Protein AF-0000000066668812 (afdb_homodimer)

Solvent-accessible surface area (backbone atoms only — not comparable to full-atom values): 26530 Å² total; per-residue (Å²): 130,85,53,86,43,27,76,53,31,40,48,45,58,49,32,44,49,70,59,41,60,85,39,45,63,58,52,40,62,44,39,44,50,17,67,80,44,100,28,34,31,36,28,42,53,34,46,56,27,65,65,56,55,53,43,50,71,60,32,69,87,49,39,31,40,32,26,30,59,41,41,14,22,33,9,16,22,40,46,56,33,63,73,33,68,76,44,16,58,31,35,25,76,40,78,31,52,77,92,72,45,94,71,74,82,41,24,12,20,37,35,34,48,90,40,56,34,72,39,52,72,71,53,45,52,48,51,35,41,49,42,40,71,21,44,37,91,85,17,22,31,40,36,40,38,47,93,50,66,36,86,43,71,40,73,68,39,80,67,22,64,42,64,34,30,71,27,40,41,35,36,26,44,25,36,31,52,51,89,49,91,39,22,23,35,38,34,42,36,39,39,32,28,43,91,90,36,80,77,45,72,49,76,48,74,43,78,31,35,41,41,41,63,67,54,50,45,53,54,29,44,75,40,48,26,48,68,44,74,56,73,93,47,31,34,37,34,30,52,56,77,72,76,72,73,75,79,74,73,75,76,69,71,69,65,71,73,116,130,85,51,86,45,28,75,53,30,41,48,44,58,49,33,44,48,70,57,41,61,84,40,45,65,60,51,39,62,44,40,43,48,17,68,79,44,100,29,35,30,37,30,41,52,34,46,54,28,66,65,56,55,54,42,51,72,59,34,69,89,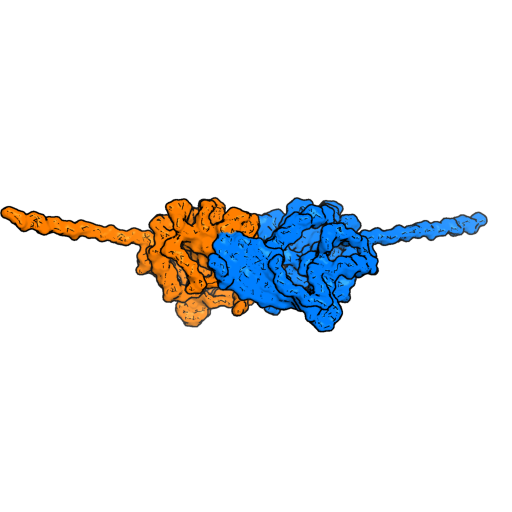49,39,31,41,32,26,30,59,40,41,14,22,33,8,15,21,39,46,56,32,63,72,33,66,76,44,16,57,31,36,25,77,40,78,32,52,79,93,73,46,92,71,72,82,42,23,12,19,37,35,35,49,90,38,57,33,72,38,52,71,71,52,44,52,48,50,35,40,49,42,39,71,21,43,37,91,86,16,23,32,40,36,42,38,47,93,53,65,36,86,42,72,39,73,68,39,79,65,22,65,42,65,33,29,70,28,40,40,37,34,26,45,24,35,30,52,52,91,49,92,39,22,23,36,37,35,42,38,40,40,33,28,43,92,90,35,80,77,45,74,50,76,47,73,42,78,32,36,42,42,42,63,67,56,50,46,52,56,30,43,75,40,48,27,48,70,42,72,56,72,92,48,30,34,36,33,29,52,55,78,73,76,73,72,74,78,74,72,75,75,68,72,69,72,75,63,134

Organism: Nocardia brasiliensis (strain ATCC 700358 / HUJEG-1) (NCBI:txid1133849)

Secondary structure (DSSP, 8-state):
---TTTTTGGGHHHHHHHHHGGGHHHHHHHHGGGGGSS--EEEET-TTSHHHHHHHHHSTT--EEEE---HHHHHHHHHHHHT-HHHHTTEEEE-S-GGGS---SSBSEEEE-S-GGGS-HHHHHHHHHHHHHHBPTT--EEEE--SS-SSS-EEEEEEEEEEETTEEEEEEEEEEE-SSTTEEEEEEEEEEEETTEEEEEEEEEEEEE---HHHHHHHHHHTTEEEEE-SSSEEEEEEPP----------GGGGG--/---TTTTTGGGHHHHHHHHHGGGHHHHHHHHGGGGGSS--EEEET-TTSHHHHHHHHHSTT--EEEE---HHHHHHHHHHHHT-HHHHTTEEEE-S-GGGS---SSBSEEEE-S-GGGS-HHHHHHHHHHHHHHBPTT--EEEE--SS-SSS-EEEEEEEEEEETTEEEEEEEEEEE-SSTTEEEEEEEEEEEETTEEEEEEEEEEEEE---HHHHHHHHHHTTEEEEE-SSSEEEEEEPP----------GGGG---

InterPro domains:
  IPR013217 Methyltransferase type 12 [PF08242] (42-140)
  IPR029063 S-adenosyl-L-methionine-dependent methyltransferase superfamily [G3DSA:3.40.50.150] (1-170)
  IPR029063 S-adenosyl-L-methionine-dependent methyltransferase superfamily [SSF53335] (1-229)

Radius of gyration: 28.31 Å; Cα contacts (8 Å, |Δi|>4): 1176; chains: 2; bounding box: 54×137×73 Å

Foldseek 3Di:
DDQQCQVVLVCCCQLVVVVCVVVLVVLLVQLLQLLVDQAAEEEFQCFLPPSLVSCCVRRQPHAYEYEHQGPSRVVNNVVVQVVDPSSVVRYHYHNHGPVPDDHDQAHSEYEDEPHVFVDDPVRVLVVLLSQLRHYPPPHKYKYWFDPDDQAAWDDWDWSGWDDDDQKIKTKTWIWGHDPDGQKIKIKIKIFIDGPRHTPDIDMGIDITGGGAPVNVCVSNVVSQWHWDDDPHIMIMIHHDPDPPPPPPPPPVPPPPPD/DDQQCQVVLVCCCQLVVVVCVVVLVVLLVQLLQLLVDQAAEEEFQCFLPPSLVSCCVRRQPHAYEYEHQGPSRVVNNVVVQVVDPSSVVRYHYHNHGPVPDDHDQAHSEYEDEPHCFVDDPVRVLVVLLSQQRHYDPPHKYKYWFDPDDQAAWDDWDWSGWDDDDQKIKTWTWIWGHDPDGQKIKIKIKIFIDGPRHTPDIDMGIDITGGGAPVNVCVSNVVSQWHWDDDPHIMIMIHHDPDPPPPCPPPPPPPPVDD

Sequence (516 aa):
MTDIYGAAAEFYDIAGRPYWRPRTAALTAAMSPAAHVDSPIVDVGAGTGLVIEILGAAVPGVPILAIEPSPAMRAALASRVLADPALARRVTIAATTLENTSLPERFGGLVACGVLGYFPPADRRRLWRLLADRLAPGCRAVVDAAPFPADRTVRPIRVGVARIGRCRHELWLGSRPAGESGRIELTTLCRVTQDGRTVRESASTQQWWAVDMRTIVAEAAAAGLECRRAGWDLATLRALPAPALDGLRSTAADSIERMTDIYGAAAEFYDIAGRPYWRPRTAALTAAMSPAAHVDSPIVDVGAGTGLVIEILGAAVPGVPILAIEPSPAMRAALASRVLADPALARRVTIAATTLENTSLPERFGGLVACGVLGYFPPADRRRLWRLLADRLAPGCRAVVDAAPFPADRTVRPIRVGVARIGRCRHELWLGSRPAGESGRIELTTLCRVTQDGRTVRESASTQQWWAVDMRTIVAEAAAAGLECRRAGWDLATLRALPAPALDGLRSTAADSIER

Nearest PDB structures (foldseek):
  3px3-assembly1_D  TM=7.610E-01  e=3.359E-12  Streptomyces fradiae
  7zkg-assembly1_A  TM=6.455E-01  e=7.849E-12  Streptomyces griseofuscus
  4iwn-assembly1_B  TM=8.393E-01  e=7.452E-06  Escherichia coli
  4gek-assembly1_A  TM=7.862E-01  e=6.601E-06  Escherichia coli str. K-12 substr. MG1655
  3mcz-assembly1_B  TM=6.899E-01  e=1.366E-05  Burkholderia thailandensis E264

Structure (mmCIF, N/CA/C/O backbone):
data_AF-0000000066668812-model_v1
#
loop_
_entity.id
_entity.type
_entity.pdbx_description
1 polymer 'Methyltransferase type 12 domain-containing protein'
#
loop_
_atom_site.group_PDB
_atom_site.id
_atom_site.type_symbol
_atom_site.label_atom_id
_atom_site.label_alt_id
_atom_site.label_comp_id
_atom_site.label_asym_id
_atom_site.label_entity_id
_atom_site.label_seq_id
_atom_site.pdbx_PDB_ins_code
_atom_site.Cartn_x
_atom_site.Cartn_y
_atom_site.Cartn_z
_atom_site.occupancy
_atom_site.B_iso_or_equiv
_atom_site.auth_seq_id
_atom_site.auth_comp_id
_atom_site.auth_asym_id
_atom_site.auth_atom_id
_atom_site.pdbx_PDB_model_num
ATOM 1 N N . MET A 1 1 ? 6.465 -2.365 16.922 1 55.16 1 MET A N 1
ATOM 2 C CA . MET A 1 1 ? 5.156 -1.885 17.359 1 55.16 1 MET A CA 1
ATOM 3 C C . MET A 1 1 ? 4.078 -2.258 16.344 1 55.16 1 MET A C 1
ATOM 5 O O . MET A 1 1 ? 4.34 -2.303 15.148 1 55.16 1 MET A O 1
ATOM 9 N N . THR A 1 2 ? 2.953 -2.719 16.812 1 80.19 2 THR A N 1
ATOM 10 C CA . THR A 1 2 ? 1.827 -3.146 15.992 1 80.19 2 THR A CA 1
ATOM 11 C C . THR A 1 2 ? 1.349 -2.01 15.094 1 80.19 2 THR A C 1
ATOM 13 O O . THR A 1 2 ? 1.269 -0.859 15.523 1 80.19 2 THR A O 1
ATOM 16 N N . ASP A 1 3 ? 1.356 -2.215 13.852 1 89.25 3 ASP A N 1
ATOM 17 C CA . ASP A 1 3 ? 0.836 -1.239 12.898 1 89.25 3 ASP A CA 1
ATOM 18 C C . ASP A 1 3 ? -0.668 -1.045 13.078 1 89.25 3 ASP A C 1
ATOM 20 O O . ASP A 1 3 ? -1.465 -1.849 12.586 1 89.25 3 ASP A O 1
ATOM 24 N N . ILE A 1 4 ? -1.07 0.025 13.625 1 85.06 4 ILE A N 1
ATOM 25 C CA . ILE A 1 4 ? -2.457 0.294 13.992 1 85.06 4 ILE A CA 1
ATOM 26 C C . ILE A 1 4 ? -3.309 0.403 12.727 1 85.06 4 ILE A C 1
ATOM 28 O O . ILE A 1 4 ? -4.52 0.18 12.766 1 85.06 4 ILE A O 1
ATOM 32 N N . TYR A 1 5 ? -2.719 0.71 11.617 1 91.69 5 TYR A N 1
ATOM 33 C CA . TYR A 1 5 ? -3.449 0.894 10.375 1 91.69 5 TYR A CA 1
ATOM 34 C C . TYR A 1 5 ? -3.287 -0.319 9.461 1 91.69 5 TYR A C 1
ATOM 36 O O . TYR A 1 5 ? -3.703 -0.292 8.305 1 91.69 5 TYR A O 1
ATOM 44 N N . GLY A 1 6 ? -2.729 -1.36 9.969 1 91 6 GLY A N 1
ATOM 45 C CA . GLY A 1 6 ? -2.383 -2.514 9.148 1 91 6 GLY A CA 1
ATOM 46 C C . GLY A 1 6 ? -3.543 -3.025 8.32 1 91 6 GLY A C 1
ATOM 47 O O . GLY A 1 6 ? -3.48 -3.02 7.086 1 91 6 GLY A O 1
ATOM 48 N N . ALA A 1 7 ? -4.617 -3.285 8.953 1 89.88 7 ALA A N 1
ATOM 49 C CA . ALA A 1 7 ? -5.766 -3.873 8.266 1 89.88 7 ALA A CA 1
ATOM 50 C C . ALA A 1 7 ? -6.594 -2.799 7.566 1 89.88 7 ALA A C 1
ATOM 52 O O . ALA A 1 7 ? -7.207 -3.057 6.527 1 89.88 7 ALA A O 1
ATOM 53 N N . ALA A 1 8 ? -6.531 -1.596 8.062 1 95.81 8 ALA A N 1
ATOM 54 C CA . ALA A 1 8 ? -7.387 -0.527 7.559 1 95.81 8 ALA A CA 1
ATOM 55 C C . ALA A 1 8 ? -6.789 0.117 6.309 1 95.81 8 ALA A C 1
ATOM 57 O O . ALA A 1 8 ? -7.504 0.721 5.508 1 95.81 8 ALA A O 1
ATOM 58 N N . ALA A 1 9 ? -5.438 0.011 6.129 1 97.62 9 ALA A N 1
ATOM 59 C CA . ALA A 1 9 ? -4.738 0.708 5.051 1 97.62 9 ALA A CA 1
ATOM 60 C C . ALA A 1 9 ? -5.32 0.338 3.689 1 97.62 9 ALA A C 1
ATOM 62 O O . ALA A 1 9 ? -5.43 1.188 2.803 1 97.62 9 ALA A O 1
ATOM 63 N N . GLU A 1 10 ? -5.758 -0.895 3.568 1 97.94 10 GLU A N 1
ATOM 64 C CA . GLU A 1 10 ? -6.348 -1.406 2.334 1 97.94 10 GLU A CA 1
ATOM 65 C C . GLU A 1 10 ? -7.59 -0.608 1.943 1 97.94 10 GLU A C 1
ATOM 67 O O . GLU A 1 10 ? -7.941 -0.54 0.765 1 97.94 10 GLU A O 1
ATOM 72 N N . PHE A 1 11 ? -8.242 0.087 2.865 1 98.38 11 PHE A N 1
ATOM 73 C CA . PHE A 1 11 ? -9.531 0.736 2.658 1 98.38 11 PHE A CA 1
ATOM 74 C C . PHE A 1 11 ? -9.367 2.248 2.562 1 98.38 11 PHE A C 1
ATOM 76 O O . PHE A 1 11 ? -10.32 2.963 2.238 1 98.38 11 PHE A O 1
ATOM 83 N N . TYR A 1 12 ? -8.234 2.732 2.75 1 97.69 12 TYR A N 1
ATOM 84 C CA . TYR A 1 12 ? -8.086 4.16 3.006 1 97.69 12 TYR A CA 1
ATOM 85 C C . TYR A 1 12 ? -8.297 4.969 1.731 1 97.69 12 TYR A C 1
ATOM 87 O O . TYR A 1 12 ? -8.805 6.094 1.778 1 97.69 12 TYR A O 1
ATOM 95 N N . ASP A 1 13 ? -7.957 4.402 0.573 1 98.31 13 ASP A N 1
ATOM 96 C CA . ASP A 1 13 ? -8.242 5.113 -0.671 1 98.31 13 ASP A CA 1
ATOM 97 C C . ASP A 1 13 ? -9.742 5.215 -0.917 1 98.31 13 ASP A C 1
ATOM 99 O O . ASP A 1 13 ? -10.203 6.133 -1.604 1 98.31 13 ASP A O 1
ATOM 103 N N . ILE A 1 14 ? -10.492 4.277 -0.37 1 98.06 14 ILE A N 1
ATOM 104 C CA . ILE A 1 14 ? -11.93 4.227 -0.575 1 98.06 14 ILE A CA 1
ATOM 105 C C . ILE A 1 14 ? -12.586 5.457 0.054 1 98.06 14 ILE A C 1
ATOM 107 O O . ILE A 1 14 ? -13.484 6.062 -0.538 1 98.06 14 ILE A O 1
ATOM 111 N N . ALA A 1 15 ? -12.109 5.836 1.208 1 96.94 15 ALA A N 1
ATOM 112 C CA . ALA A 1 15 ? -12.625 7.035 1.86 1 96.94 15 ALA A CA 1
ATOM 113 C C . ALA A 1 15 ? -11.844 8.273 1.431 1 96.94 15 ALA A C 1
ATOM 115 O O . ALA A 1 15 ? -12.398 9.375 1.369 1 96.94 15 ALA A O 1
ATOM 116 N N . GLY A 1 16 ? -10.57 8.109 1.146 1 97.12 16 GLY A N 1
ATOM 117 C CA . GLY A 1 16 ? -9.672 9.219 0.869 1 97.12 16 GLY A CA 1
ATOM 118 C C . GLY A 1 16 ? -9.961 9.906 -0.454 1 97.12 16 GLY A C 1
ATOM 119 O O . GLY A 1 16 ? -9.883 11.133 -0.552 1 97.12 16 GLY A O 1
ATOM 120 N N . ARG A 1 17 ? -10.289 9.148 -1.49 1 96.62 17 ARG A N 1
ATOM 121 C CA . ARG A 1 17 ? -10.484 9.727 -2.816 1 96.62 17 ARG A CA 1
ATOM 122 C C . ARG A 1 17 ? -11.688 10.664 -2.83 1 96.62 17 ARG A C 1
ATOM 124 O O . ARG A 1 17 ? -11.57 11.828 -3.227 1 96.62 17 ARG A O 1
ATOM 131 N N . PRO A 1 18 ? -12.852 10.219 -2.346 1 95.38 18 PRO A N 1
ATOM 132 C CA . PRO A 1 18 ? -13.961 11.172 -2.301 1 95.38 18 PRO A CA 1
ATOM 133 C C . PRO A 1 18 ? -13.719 12.32 -1.323 1 95.38 18 PRO A C 1
ATOM 135 O O . PRO A 1 18 ? -14.266 13.414 -1.499 1 95.38 18 PRO A O 1
ATOM 138 N N . TYR A 1 19 ? -12.969 12.102 -0.34 1 94.88 19 TYR A N 1
ATOM 139 C CA . TYR A 1 19 ? -12.602 13.148 0.602 1 94.88 19 TYR A CA 1
ATOM 140 C C . TYR A 1 19 ? -11.797 14.25 -0.09 1 94.88 19 TYR A C 1
ATOM 142 O O . TYR A 1 19 ? -12.086 15.438 0.077 1 94.88 19 TYR A O 1
ATOM 150 N N . TRP A 1 20 ? -10.828 13.898 -0.926 1 96.06 20 TRP A N 1
ATOM 151 C CA . TRP A 1 20 ? -9.891 14.867 -1.483 1 96.06 20 TRP A CA 1
ATOM 152 C C . TRP A 1 20 ? -10.406 15.43 -2.803 1 96.06 20 TRP A C 1
ATOM 154 O O . TRP A 1 20 ? -10.023 16.531 -3.207 1 96.06 20 TRP A O 1
ATOM 164 N N . ARG A 1 21 ? -11.305 14.75 -3.453 1 94.69 21 ARG A N 1
ATOM 165 C CA . ARG A 1 21 ? -11.789 15.195 -4.758 1 94.69 21 ARG A CA 1
ATOM 166 C C . ARG A 1 21 ? -12.336 16.609 -4.684 1 94.69 21 ARG A C 1
ATOM 168 O O . ARG A 1 21 ? -11.883 17.5 -5.41 1 94.69 21 ARG A O 1
ATOM 175 N N . PRO A 1 22 ? -13.234 16.938 -3.725 1 94.62 22 PRO A N 1
ATOM 176 C CA . PRO A 1 22 ? -13.766 18.297 -3.662 1 94.62 22 PRO A CA 1
ATOM 177 C C . PRO A 1 22 ? -12.797 19.297 -3.025 1 94.62 22 PRO A C 1
ATOM 179 O O . PRO A 1 22 ? -13.047 20.5 -3.031 1 94.62 22 PRO A O 1
ATOM 182 N N . ARG A 1 23 ? -11.664 18.781 -2.533 1 95.69 23 ARG A N 1
ATOM 183 C CA . ARG A 1 23 ? -10.734 19.625 -1.792 1 95.69 23 ARG A CA 1
ATOM 184 C C . ARG A 1 23 ? -9.477 19.906 -2.609 1 95.69 23 ARG A C 1
ATOM 186 O O . ARG A 1 23 ? -8.602 20.672 -2.184 1 95.69 23 ARG A O 1
ATOM 193 N N . THR A 1 24 ? -9.383 19.266 -3.76 1 96.38 24 THR A N 1
ATOM 194 C CA . THR A 1 24 ? -8.188 19.328 -4.59 1 96.38 24 THR A CA 1
ATOM 195 C C . THR A 1 24 ? -7.875 20.781 -4.969 1 96.38 24 THR A C 1
ATOM 197 O O . THR A 1 24 ? -6.723 21.203 -4.891 1 96.38 24 THR A O 1
ATOM 200 N N . ALA A 1 25 ? -8.891 21.562 -5.312 1 95.38 25 ALA A N 1
ATOM 201 C CA . ALA A 1 25 ? -8.68 22.938 -5.734 1 95.38 25 ALA A CA 1
ATOM 202 C C . ALA A 1 25 ? -8.141 23.781 -4.586 1 95.38 25 ALA A C 1
ATOM 204 O O . ALA A 1 25 ? -7.203 24.562 -4.773 1 95.38 25 ALA A O 1
ATOM 205 N N . ALA A 1 26 ? -8.719 23.578 -3.418 1 95.81 26 ALA A N 1
ATOM 206 C CA . ALA A 1 26 ? -8.273 24.344 -2.254 1 95.81 26 ALA A CA 1
ATOM 207 C C . ALA A 1 26 ? -6.844 23.984 -1.867 1 95.81 26 ALA A C 1
ATOM 209 O O . ALA A 1 26 ? -6.035 24.859 -1.564 1 95.81 26 ALA A O 1
ATOM 210 N N . LEU A 1 27 ? -6.598 22.672 -1.883 1 97.38 27 LEU A N 1
ATOM 211 C CA . LEU A 1 27 ? -5.25 22.203 -1.573 1 97.38 27 LEU A CA 1
ATOM 212 C C . LEU A 1 27 ? -4.242 22.75 -2.582 1 97.38 27 LEU A C 1
ATOM 214 O O . LEU A 1 27 ? -3.197 23.281 -2.197 1 97.38 27 LEU A O 1
ATOM 218 N N . THR A 1 28 ? -4.57 22.688 -3.836 1 97.31 28 THR A N 1
ATOM 219 C CA . THR A 1 28 ? -3.695 23.156 -4.91 1 97.31 28 THR A CA 1
ATOM 220 C C . THR A 1 28 ? -3.436 24.656 -4.789 1 97.31 28 THR A C 1
ATOM 222 O O . THR A 1 28 ? -2.291 25.094 -4.879 1 97.31 28 THR A O 1
ATOM 225 N N . ALA A 1 29 ? -4.469 25.359 -4.543 1 96.62 29 ALA A N 1
ATOM 226 C CA . ALA A 1 29 ? -4.328 26.812 -4.395 1 96.62 29 ALA A CA 1
ATOM 227 C C . ALA A 1 29 ? -3.43 27.156 -3.213 1 96.62 29 ALA A C 1
ATOM 229 O O . ALA A 1 29 ? -2.574 28.047 -3.314 1 96.62 29 ALA A O 1
ATOM 230 N N . ALA A 1 30 ? -3.582 26.422 -2.166 1 97.06 30 ALA A N 1
ATOM 231 C CA . ALA A 1 30 ? -2.822 26.703 -0.949 1 97.06 30 ALA A CA 1
ATOM 232 C C . ALA A 1 30 ? -1.346 26.359 -1.137 1 97.06 30 ALA A C 1
ATOM 234 O O . ALA A 1 30 ? -0.476 27.016 -0.548 1 97.06 30 ALA A O 1
ATOM 235 N N . MET A 1 31 ? -1.098 25.406 -2.008 1 97.75 31 MET A N 1
ATOM 236 C CA . MET A 1 31 ? 0.267 24.891 -2.117 1 97.75 31 MET A CA 1
ATOM 237 C C . MET A 1 31 ? 0.988 25.531 -3.303 1 97.75 31 MET A C 1
ATOM 239 O O . MET A 1 31 ? 2.213 25.438 -3.41 1 97.75 31 MET A O 1
ATOM 243 N N . SER A 1 32 ? 0.325 26.234 -4.18 1 96.94 32 SER A N 1
ATOM 244 C CA . SER A 1 32 ? 0.866 26.766 -5.426 1 96.94 32 SER A CA 1
ATOM 245 C C . SER A 1 32 ? 2.012 27.734 -5.164 1 96.94 32 SER A C 1
ATOM 247 O O . SER A 1 32 ? 2.988 27.766 -5.914 1 96.94 32 SER A O 1
ATOM 249 N N . PRO A 1 33 ? 1.964 28.484 -4.086 1 96.88 33 PRO A N 1
ATOM 250 C CA . PRO A 1 33 ? 3.057 29.422 -3.848 1 96.88 33 PRO A CA 1
ATOM 251 C C . PRO A 1 33 ? 4.398 28.734 -3.631 1 96.88 33 PRO A C 1
ATOM 253 O O . PRO A 1 33 ? 5.453 29.359 -3.781 1 96.88 33 PRO A O 1
ATOM 256 N N . ALA A 1 34 ? 4.332 27.453 -3.256 1 97 34 ALA A N 1
ATOM 257 C CA . ALA A 1 34 ? 5.559 26.703 -3.025 1 97 34 ALA A CA 1
ATOM 258 C C . ALA A 1 34 ? 6.445 26.703 -4.27 1 97 34 ALA A C 1
ATOM 260 O O . ALA A 1 34 ? 7.668 26.562 -4.168 1 97 34 ALA A O 1
ATOM 261 N N . ALA A 1 35 ? 5.855 26.859 -5.387 1 96.38 35 ALA A N 1
ATOM 262 C CA . ALA A 1 35 ? 6.582 26.812 -6.652 1 96.38 35 ALA A CA 1
ATOM 263 C C . ALA A 1 35 ? 7.535 28 -6.773 1 96.38 35 ALA A C 1
ATOM 265 O O . ALA A 1 35 ? 8.438 28 -7.613 1 96.38 35 ALA A O 1
ATOM 266 N N . HIS A 1 36 ? 7.305 28.984 -5.977 1 95.5 36 HIS A N 1
ATOM 267 C CA . HIS A 1 36 ? 8.055 30.219 -6.121 1 95.5 36 HIS A CA 1
ATOM 268 C C . HIS A 1 36 ? 9.07 30.375 -4.996 1 95.5 36 HIS A C 1
ATOM 270 O O . HIS A 1 36 ? 9.703 31.438 -4.871 1 95.5 36 HIS A O 1
ATOM 276 N N . VAL A 1 37 ? 9.109 29.297 -4.215 1 93.88 37 VAL A N 1
ATOM 277 C CA . VAL A 1 37 ? 10.07 29.328 -3.117 1 93.88 37 VAL A CA 1
ATOM 278 C C . VAL A 1 37 ? 10.977 28.109 -3.172 1 93.88 37 VAL A C 1
ATOM 280 O O . VAL A 1 37 ? 10.633 27.094 -3.805 1 93.88 37 VAL A O 1
ATOM 283 N N . ASP A 1 38 ? 12.172 28.219 -2.744 1 92.38 38 ASP A N 1
ATOM 284 C CA . ASP A 1 38 ? 13.117 27.109 -2.732 1 92.38 38 ASP A CA 1
ATOM 285 C C . ASP A 1 38 ? 13.016 26.312 -1.433 1 92.38 38 ASP A C 1
ATOM 287 O O . ASP A 1 38 ? 13.992 26.219 -0.682 1 92.38 38 ASP A O 1
ATOM 291 N N . SER A 1 39 ? 11.82 25.812 -1.107 1 97.19 39 SER A N 1
ATOM 292 C CA . SER A 1 39 ? 11.562 25.031 0.102 1 97.19 39 SER A CA 1
ATOM 293 C C . SER A 1 39 ? 10.578 23.906 -0.165 1 97.19 39 SER A C 1
ATOM 295 O O . SER A 1 39 ? 9.656 24.047 -0.973 1 97.19 39 SER A O 1
ATOM 297 N N . PRO A 1 40 ? 10.75 22.828 0.486 1 98.44 40 PRO A N 1
ATOM 298 C CA . PRO A 1 40 ? 9.883 21.672 0.233 1 98.44 40 PRO A CA 1
ATOM 299 C C . PRO A 1 40 ? 8.523 21.797 0.913 1 98.44 40 PRO A C 1
ATOM 301 O O . PRO A 1 40 ? 8.352 22.625 1.817 1 98.44 40 PRO A O 1
ATOM 304 N N . ILE A 1 41 ? 7.621 21.047 0.379 1 98.81 41 ILE A N 1
ATOM 305 C CA . ILE A 1 41 ? 6.352 20.828 1.06 1 98.81 41 ILE A CA 1
ATOM 306 C C . ILE A 1 41 ? 6.465 19.594 1.969 1 98.81 41 ILE A C 1
ATOM 308 O O . ILE A 1 41 ? 7.066 18.594 1.591 1 98.81 41 ILE A O 1
ATOM 312 N N . VAL A 1 42 ? 5.922 19.688 3.193 1 98.88 42 VAL A N 1
ATOM 313 C CA . VAL A 1 42 ? 5.906 18.578 4.141 1 98.88 42 VAL A CA 1
ATOM 314 C C . VAL A 1 42 ? 4.484 18.047 4.289 1 98.88 42 VAL A C 1
ATOM 316 O O . VAL A 1 42 ? 3.549 18.812 4.543 1 98.88 42 VAL A O 1
ATOM 319 N N . ASP A 1 43 ? 4.309 16.812 4.023 1 98.88 43 ASP A N 1
ATOM 320 C CA . ASP A 1 43 ? 3.037 16.125 4.238 1 98.88 43 ASP A CA 1
ATOM 321 C C . ASP A 1 43 ? 3.098 15.227 5.473 1 98.88 43 ASP A C 1
ATOM 323 O O . ASP A 1 43 ? 3.705 14.156 5.441 1 98.88 43 ASP A O 1
ATOM 327 N N . VAL A 1 44 ? 2.469 15.625 6.582 1 98.75 44 VAL A N 1
ATOM 328 C CA . VAL A 1 44 ? 2.459 14.898 7.852 1 98.75 44 VAL A CA 1
ATOM 329 C C . VAL A 1 44 ? 1.312 13.891 7.859 1 98.75 44 VAL A C 1
ATOM 331 O O . VAL A 1 44 ? 0.141 14.273 7.781 1 98.75 44 VAL A O 1
ATOM 334 N N . GLY A 1 45 ? 1.657 12.672 8.055 1 98.19 45 GLY A N 1
ATOM 335 C CA . GLY A 1 45 ? 0.649 11.641 7.863 1 98.19 45 GLY A CA 1
ATOM 336 C C . GLY A 1 45 ? 0.232 11.469 6.414 1 98.19 45 GLY A C 1
ATOM 337 O O . GLY A 1 45 ? -0.949 11.594 6.086 1 98.19 45 GLY A O 1
ATOM 338 N N . ALA A 1 46 ? 1.201 11.094 5.574 1 98.69 46 ALA A N 1
ATOM 339 C CA . ALA A 1 46 ? 0.992 11.078 4.129 1 98.69 46 ALA A CA 1
ATOM 340 C C . ALA A 1 46 ? 0.046 9.953 3.723 1 98.69 46 ALA A C 1
ATOM 342 O O . ALA A 1 46 ? -0.497 9.961 2.615 1 98.69 46 ALA A O 1
ATOM 343 N N . GLY A 1 47 ? -0.163 8.969 4.668 1 98.25 47 GLY A N 1
ATOM 344 C CA . GLY A 1 47 ? -1.061 7.867 4.371 1 98.25 47 GLY A CA 1
ATOM 345 C C . GLY A 1 47 ? -0.697 7.129 3.094 1 98.25 47 GLY A C 1
ATOM 346 O O . GLY A 1 47 ? 0.471 6.801 2.873 1 98.25 47 GLY A O 1
ATOM 347 N N . THR A 1 48 ? -1.707 6.871 2.318 1 98.62 48 THR A N 1
ATOM 348 C CA . THR A 1 48 ? -1.494 6.121 1.086 1 98.62 48 THR A CA 1
ATOM 349 C C . THR A 1 48 ? -0.956 7.031 -0.014 1 98.62 48 THR A C 1
ATOM 351 O O . THR A 1 48 ? -0.679 6.574 -1.125 1 98.62 48 THR A O 1
ATOM 354 N N . GLY A 1 49 ? -0.864 8.312 0.174 1 98.62 49 GLY A N 1
ATOM 355 C CA . GLY A 1 49 ? -0.17 9.203 -0.745 1 98.62 49 GLY A CA 1
ATOM 356 C C . GLY A 1 49 ? -1.109 9.977 -1.646 1 98.62 49 GLY A C 1
ATOM 357 O O . GLY A 1 49 ? -0.696 10.492 -2.688 1 98.62 49 GLY A O 1
ATOM 358 N N . LEU A 1 50 ? -2.391 10.18 -1.313 1 98.5 50 LEU A N 1
ATOM 359 C CA . LEU A 1 50 ? -3.326 10.898 -2.176 1 98.5 50 LEU A CA 1
ATOM 360 C C . LEU A 1 50 ? -2.953 12.375 -2.275 1 98.5 50 LEU A C 1
ATOM 362 O O . LEU A 1 50 ? -3.021 12.961 -3.355 1 98.5 50 LEU A O 1
ATOM 366 N N . VAL A 1 51 ? -2.547 12.953 -1.12 1 98.5 51 VAL A N 1
ATOM 367 C CA . VAL A 1 51 ? -2.09 14.336 -1.135 1 98.5 51 VAL A CA 1
ATOM 368 C C . VAL A 1 51 ? -0.853 14.461 -2.021 1 98.5 51 VAL A C 1
ATOM 370 O O . VAL A 1 51 ? -0.731 15.414 -2.797 1 98.5 51 VAL A O 1
ATOM 373 N N . ILE A 1 52 ? 0.055 13.484 -1.931 1 98.38 52 ILE A N 1
ATOM 374 C CA . ILE A 1 52 ? 1.278 13.461 -2.725 1 98.38 52 ILE A CA 1
ATOM 375 C C . ILE A 1 52 ? 0.929 13.422 -4.211 1 98.38 52 ILE A C 1
ATOM 377 O O . ILE A 1 52 ? 1.537 14.133 -5.016 1 98.38 52 ILE A O 1
ATOM 381 N N . GLU A 1 53 ? -0.039 12.625 -4.547 1 97 53 GLU A N 1
ATOM 382 C CA . GLU A 1 53 ? -0.505 12.539 -5.93 1 97 53 GLU A CA 1
ATOM 383 C C . GLU A 1 53 ? -1.033 13.883 -6.422 1 97 53 GLU A C 1
ATOM 385 O O . GLU A 1 53 ? -0.68 14.328 -7.512 1 97 53 GLU A O 1
ATOM 390 N N . ILE A 1 54 ? -1.835 14.57 -5.637 1 97.12 54 ILE A N 1
ATOM 391 C CA . ILE A 1 54 ? -2.416 15.859 -5.988 1 97.12 54 ILE A CA 1
ATOM 392 C C . ILE A 1 54 ? -1.311 16.906 -6.141 1 97.12 54 ILE A C 1
ATOM 394 O O . ILE A 1 54 ? -1.278 17.641 -7.125 1 97.12 54 ILE A O 1
ATOM 398 N N . LEU A 1 55 ? -0.389 16.906 -5.184 1 97.06 55 LEU A N 1
ATOM 399 C CA . LEU A 1 55 ? 0.696 17.875 -5.199 1 97.06 55 LEU A CA 1
ATOM 400 C C . LEU A 1 55 ? 1.634 17.625 -6.375 1 97.06 55 LEU A C 1
ATOM 402 O O . LEU A 1 55 ? 2.201 18.578 -6.934 1 97.06 55 LEU A O 1
ATOM 406 N N . GLY A 1 56 ? 1.831 16.359 -6.691 1 93.88 56 GLY A N 1
ATOM 407 C CA . GLY A 1 56 ? 2.645 16 -7.844 1 93.88 56 GLY A CA 1
ATOM 408 C C . GLY A 1 56 ? 2.205 16.703 -9.117 1 93.88 56 GLY A C 1
ATOM 409 O O . GLY A 1 56 ? 3.039 17.156 -9.898 1 93.88 56 GLY A O 1
ATOM 410 N N . ALA A 1 57 ? 0.941 16.844 -9.297 1 92.12 57 ALA A N 1
ATOM 411 C CA . ALA A 1 57 ? 0.369 17.469 -10.492 1 92.12 57 ALA A CA 1
ATOM 412 C C . ALA A 1 57 ? 0.325 18.984 -10.352 1 92.12 57 ALA A C 1
ATOM 414 O O . ALA A 1 57 ? 0.568 19.719 -11.312 1 92.12 57 ALA A O 1
ATOM 415 N N . ALA A 1 58 ? 0.142 19.5 -9.164 1 93.44 58 ALA A N 1
ATOM 416 C CA . ALA A 1 58 ? -0.157 20.906 -8.922 1 93.44 58 ALA A CA 1
ATOM 417 C C . ALA A 1 58 ? 1.12 21.734 -8.891 1 93.44 58 ALA A C 1
ATOM 419 O O . ALA A 1 58 ? 1.132 22.891 -9.336 1 93.44 58 ALA A O 1
ATOM 420 N N . VAL A 1 59 ? 2.127 21.25 -8.273 1 95.12 59 VAL A N 1
ATOM 421 C CA . VAL A 1 59 ? 3.373 22 -8.109 1 95.12 59 VAL A CA 1
ATOM 422 C C . VAL A 1 59 ? 4.547 21.141 -8.562 1 95.12 59 VAL A C 1
ATOM 424 O O . VAL A 1 59 ? 5.406 20.766 -7.758 1 95.12 59 VAL A O 1
ATOM 427 N N . PRO A 1 60 ? 4.574 21.031 -9.922 1 90.5 60 PRO A N 1
ATOM 428 C CA . PRO A 1 60 ? 5.652 20.172 -10.438 1 90.5 60 PRO A CA 1
ATOM 429 C C . PRO A 1 60 ? 7.039 20.719 -10.102 1 90.5 60 PRO A C 1
ATOM 431 O O . PRO A 1 60 ? 7.242 21.938 -10.062 1 90.5 60 PRO A O 1
ATOM 434 N N . GLY A 1 61 ? 7.918 20.031 -9.602 1 91.88 61 GLY A N 1
ATOM 435 C CA . GLY A 1 61 ? 9.305 20.391 -9.383 1 91.88 61 GLY A CA 1
ATOM 436 C C . GLY A 1 61 ? 9.625 20.672 -7.926 1 91.88 61 GLY A C 1
ATOM 437 O O . GLY A 1 61 ? 10.789 20.859 -7.57 1 91.88 61 GLY A O 1
ATOM 438 N N . VAL A 1 62 ? 8.586 20.891 -7.113 1 97.31 62 VAL A N 1
ATOM 439 C CA . VAL A 1 62 ? 8.805 21.156 -5.695 1 97.31 62 VAL A CA 1
ATOM 440 C C . VAL A 1 62 ? 9.062 19.844 -4.953 1 97.31 62 VAL A C 1
ATOM 442 O O . VAL A 1 62 ? 8.289 18.891 -5.07 1 97.31 62 VAL A O 1
ATOM 445 N N . PRO A 1 63 ? 10.156 19.75 -4.195 1 98.12 63 PRO A N 1
ATOM 446 C CA . PRO A 1 63 ? 10.375 18.547 -3.379 1 98.12 63 PRO A CA 1
ATOM 447 C C . PRO A 1 63 ? 9.305 18.375 -2.301 1 98.12 63 PRO A C 1
ATOM 449 O O . PRO A 1 63 ? 8.766 19.359 -1.793 1 98.12 63 PRO A O 1
ATOM 452 N N . ILE A 1 64 ? 8.984 17.141 -2.014 1 98.69 64 ILE A N 1
ATOM 453 C CA . ILE A 1 64 ? 7.988 16.812 -0.998 1 98.69 64 ILE A CA 1
ATOM 454 C C . ILE A 1 64 ? 8.594 15.852 0.028 1 98.69 64 ILE A C 1
ATOM 456 O O . ILE A 1 64 ? 9.258 14.875 -0.337 1 98.69 64 ILE A O 1
ATOM 460 N N . LEU A 1 65 ? 8.492 16.172 1.29 1 98.81 65 LEU A N 1
ATOM 461 C CA . LEU A 1 65 ? 8.781 15.266 2.391 1 98.81 65 LEU A CA 1
ATOM 462 C C . LEU A 1 65 ? 7.5 14.633 2.93 1 98.81 65 LEU A C 1
ATOM 464 O O . LEU A 1 65 ? 6.652 15.328 3.494 1 98.81 65 LEU A O 1
ATOM 468 N N . ALA A 1 66 ? 7.34 13.367 2.701 1 98.88 66 ALA A N 1
ATOM 469 C CA . ALA A 1 66 ? 6.18 12.617 3.174 1 98.88 66 ALA A CA 1
ATOM 470 C C . ALA A 1 66 ? 6.504 11.852 4.457 1 98.88 66 ALA A C 1
ATOM 472 O O . ALA A 1 66 ? 7.32 10.93 4.445 1 98.88 66 ALA A O 1
ATOM 473 N N . ILE A 1 67 ? 5.875 12.188 5.531 1 98.69 67 ILE A N 1
ATOM 474 C CA . ILE A 1 67 ? 6.074 11.539 6.82 1 98.69 67 ILE A CA 1
ATOM 475 C C . ILE A 1 67 ? 4.941 10.547 7.082 1 98.69 67 ILE A C 1
ATOM 477 O O . ILE A 1 67 ? 3.771 10.938 7.133 1 98.69 67 ILE A O 1
ATOM 481 N N . GLU A 1 68 ? 5.242 9.297 7.234 1 98.31 68 GLU A N 1
ATOM 482 C CA . GLU A 1 68 ? 4.23 8.266 7.43 1 98.31 68 GLU A CA 1
ATOM 483 C C . GLU A 1 68 ? 4.785 7.098 8.242 1 98.31 68 GLU A C 1
ATOM 485 O O . GLU A 1 68 ? 5.605 6.324 7.75 1 98.31 68 GLU A O 1
ATOM 490 N N . PRO A 1 69 ? 4.27 6.922 9.477 1 97.25 69 PRO A N 1
ATOM 491 C CA . PRO A 1 69 ? 4.844 5.887 10.344 1 97.25 69 PRO A CA 1
ATOM 492 C C . PRO A 1 69 ? 4.316 4.488 10.023 1 97.25 69 PRO A C 1
ATOM 494 O O . PRO A 1 69 ? 4.965 3.492 10.352 1 97.25 69 PRO A O 1
ATOM 497 N N 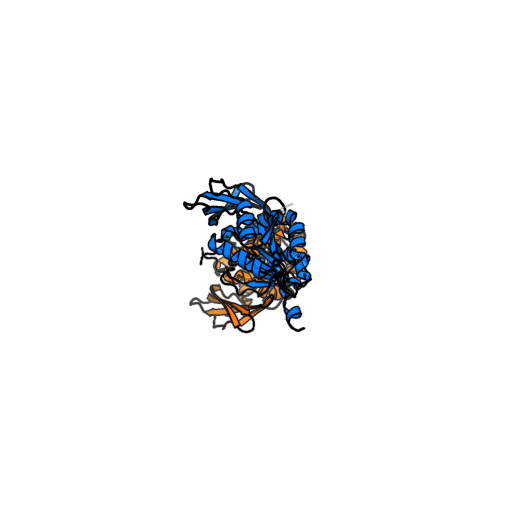. SER A 1 70 ? 3.115 4.32 9.492 1 97.06 70 SER A N 1
ATOM 498 C CA . SER A 1 70 ? 2.492 3.02 9.273 1 97.06 70 SER A CA 1
ATOM 499 C C . SER A 1 70 ? 3.135 2.293 8.094 1 97.06 70 SER A C 1
ATOM 501 O O . SER A 1 70 ? 3.076 2.766 6.961 1 97.06 70 SER A O 1
ATOM 503 N N . PRO A 1 71 ? 3.672 1.089 8.305 1 96.94 71 PRO A N 1
ATOM 504 C CA . PRO A 1 71 ? 4.25 0.338 7.188 1 96.94 71 PRO A CA 1
ATOM 505 C C . PRO A 1 71 ? 3.225 0.021 6.102 1 96.94 71 PRO A C 1
ATOM 507 O O . PRO A 1 71 ? 3.543 0.082 4.91 1 96.94 71 PRO A O 1
ATOM 510 N N . ALA A 1 72 ? 2.023 -0.31 6.496 1 97.62 72 ALA A N 1
ATOM 511 C CA . ALA A 1 72 ? 0.993 -0.639 5.512 1 97.62 72 ALA A CA 1
ATOM 512 C C . ALA A 1 72 ? 0.642 0.575 4.656 1 97.62 72 ALA A C 1
ATOM 514 O O . ALA A 1 72 ? 0.494 0.461 3.438 1 97.62 72 ALA A O 1
ATOM 515 N N . MET A 1 73 ? 0.548 1.739 5.27 1 98.38 73 MET A N 1
ATOM 516 C CA . MET A 1 73 ? 0.292 2.969 4.523 1 98.38 73 MET A CA 1
ATOM 517 C C . MET A 1 73 ? 1.448 3.285 3.584 1 98.38 73 MET A C 1
ATOM 519 O O . MET A 1 73 ? 1.231 3.65 2.426 1 98.38 73 MET A O 1
ATOM 523 N N . ARG A 1 74 ? 2.637 3.055 4.055 1 98.44 74 ARG A N 1
ATOM 524 C CA . ARG A 1 74 ? 3.816 3.371 3.254 1 98.44 74 ARG A CA 1
ATOM 525 C C . ARG A 1 74 ? 3.934 2.432 2.059 1 98.44 74 ARG A C 1
ATOM 527 O O . ARG A 1 74 ? 4.484 2.807 1.021 1 98.44 74 ARG A O 1
ATOM 534 N N . ALA A 1 75 ? 3.406 1.199 2.215 1 98.38 75 ALA A N 1
ATOM 535 C CA . ALA A 1 75 ? 3.396 0.301 1.063 1 98.38 75 ALA A CA 1
ATOM 536 C C . ALA A 1 75 ? 2.621 0.91 -0.1 1 98.38 75 ALA A C 1
ATOM 538 O O . ALA A 1 75 ? 3.107 0.939 -1.232 1 98.38 75 ALA A O 1
ATOM 539 N N . ALA A 1 76 ? 1.456 1.44 0.203 1 98.69 76 ALA A N 1
ATOM 540 C CA . ALA A 1 76 ? 0.642 2.096 -0.817 1 98.69 76 ALA A CA 1
ATOM 541 C C . ALA A 1 76 ? 1.297 3.389 -1.296 1 98.69 76 ALA A C 1
ATOM 543 O O . ALA A 1 76 ? 1.326 3.67 -2.496 1 98.69 76 ALA A O 1
ATOM 544 N N . LEU A 1 77 ? 1.863 4.133 -0.356 1 98.69 77 LEU A N 1
ATOM 545 C CA . LEU A 1 77 ? 2.521 5.395 -0.663 1 98.69 77 LEU A CA 1
ATOM 546 C C . LEU A 1 77 ? 3.693 5.184 -1.615 1 98.69 77 LEU A C 1
ATOM 548 O O . LEU A 1 77 ? 3.785 5.844 -2.652 1 98.69 77 LEU A O 1
ATOM 552 N N . ALA A 1 78 ? 4.543 4.23 -1.281 1 98.56 78 ALA A N 1
ATOM 553 C CA . ALA A 1 78 ? 5.727 3.951 -2.092 1 98.56 78 ALA A CA 1
ATOM 554 C C . ALA A 1 78 ? 5.336 3.459 -3.482 1 98.56 78 ALA A C 1
ATOM 556 O O . ALA A 1 78 ? 5.926 3.873 -4.48 1 98.56 78 ALA A O 1
ATOM 557 N N . SER A 1 79 ? 4.363 2.557 -3.523 1 98.25 79 SER A N 1
ATOM 558 C CA . SER A 1 79 ? 3.887 2.064 -4.812 1 98.25 79 SER A CA 1
ATOM 559 C C . SER A 1 79 ? 3.381 3.205 -5.688 1 98.25 79 SER A C 1
ATOM 561 O O . SER A 1 79 ? 3.699 3.271 -6.875 1 98.25 79 SER A O 1
ATOM 563 N N . ARG A 1 80 ? 2.625 4.152 -5.082 1 98 80 ARG A N 1
ATOM 564 C CA . ARG A 1 80 ? 2.086 5.309 -5.785 1 98 80 ARG A CA 1
ATOM 565 C C . ARG A 1 80 ? 3.207 6.199 -6.316 1 98 80 ARG A C 1
ATOM 567 O O . ARG A 1 80 ? 3.182 6.613 -7.477 1 98 80 ARG A O 1
ATOM 574 N N . VAL A 1 81 ? 4.164 6.441 -5.5 1 98.19 81 VAL A N 1
ATOM 575 C CA . VAL A 1 81 ? 5.27 7.324 -5.844 1 98.19 81 VAL A CA 1
ATOM 576 C C . VAL A 1 81 ? 6.113 6.691 -6.949 1 98.19 81 VAL A C 1
ATOM 578 O O . VAL A 1 81 ? 6.465 7.355 -7.93 1 98.19 81 VAL A O 1
ATOM 581 N N . LEU A 1 82 ? 6.371 5.379 -6.863 1 97.44 82 LEU A N 1
ATOM 582 C CA . LEU A 1 82 ? 7.25 4.676 -7.793 1 97.44 82 LEU A CA 1
ATOM 583 C C . LEU A 1 82 ? 6.586 4.52 -9.156 1 97.44 82 LEU A C 1
ATOM 585 O O . LEU A 1 82 ? 7.266 4.293 -10.156 1 97.44 82 LEU A O 1
ATOM 589 N N . ALA A 1 83 ? 5.285 4.617 -9.164 1 95.56 83 ALA A N 1
ATOM 590 C CA . ALA A 1 83 ? 4.562 4.496 -10.422 1 95.56 83 ALA A CA 1
ATOM 591 C C . ALA A 1 83 ? 4.789 5.719 -11.305 1 95.56 83 ALA A C 1
ATOM 593 O O . ALA A 1 83 ? 4.508 5.688 -12.508 1 95.56 83 ALA A O 1
ATOM 594 N N . ASP A 1 84 ? 5.277 6.824 -10.773 1 95.31 84 ASP A N 1
ATOM 595 C CA . ASP A 1 84 ? 5.582 8.062 -11.484 1 95.31 84 ASP A CA 1
ATOM 596 C C . ASP A 1 84 ? 7.031 8.484 -11.25 1 95.31 84 ASP A C 1
ATOM 598 O O . ASP A 1 84 ? 7.348 9.086 -10.211 1 95.31 84 ASP A O 1
ATOM 602 N N . PRO A 1 85 ? 7.871 8.266 -12.234 1 94.81 85 PRO A N 1
ATOM 603 C CA . PRO A 1 85 ? 9.297 8.555 -12.055 1 94.81 85 PRO A CA 1
ATOM 604 C C . PRO A 1 85 ? 9.555 10.008 -11.664 1 94.81 85 PRO A C 1
ATOM 606 O O . PRO A 1 85 ? 10.484 10.297 -10.914 1 94.81 85 PRO A O 1
ATOM 609 N N . ALA A 1 86 ? 8.75 10.914 -12.18 1 95.56 86 ALA A N 1
ATOM 610 C CA . ALA A 1 86 ? 8.914 12.32 -11.82 1 95.56 86 ALA A CA 1
ATOM 611 C C . ALA A 1 86 ? 8.609 12.547 -10.336 1 95.56 86 ALA A C 1
ATOM 613 O O . ALA A 1 86 ? 9.297 13.32 -9.664 1 95.56 86 ALA A O 1
ATOM 614 N N . LEU A 1 87 ? 7.629 11.859 -9.805 1 96.5 87 LEU A N 1
ATOM 615 C CA . LEU A 1 87 ? 7.281 11.945 -8.391 1 96.5 87 LEU A CA 1
ATOM 616 C C . LEU A 1 87 ? 8.344 11.266 -7.527 1 96.5 87 LEU A C 1
ATOM 618 O O . LEU A 1 87 ? 8.727 11.789 -6.48 1 96.5 87 LEU A O 1
ATOM 622 N N . ALA A 1 88 ? 8.828 10.141 -8.023 1 97.38 88 ALA A N 1
ATOM 623 C CA . ALA A 1 88 ? 9.812 9.375 -7.27 1 97.38 88 ALA A CA 1
ATOM 624 C C . ALA A 1 88 ? 11.086 10.18 -7.043 1 97.38 88 ALA A C 1
ATOM 626 O O . ALA A 1 88 ? 11.742 10.039 -6.008 1 97.38 88 ALA A O 1
ATOM 627 N N . ARG A 1 89 ? 11.375 11.07 -7.941 1 96.44 89 ARG A N 1
ATOM 628 C CA . ARG A 1 89 ? 12.609 11.859 -7.859 1 96.44 89 ARG A CA 1
ATOM 629 C C . ARG A 1 89 ? 12.492 12.945 -6.797 1 96.44 89 ARG A C 1
ATOM 631 O O . ARG A 1 89 ? 13.5 13.43 -6.281 1 96.44 89 ARG A O 1
ATOM 638 N N . ARG A 1 90 ? 11.258 13.25 -6.418 1 96.56 90 ARG A N 1
ATOM 639 C CA . ARG A 1 90 ? 11.117 14.477 -5.633 1 96.56 90 ARG A CA 1
ATOM 640 C C . ARG A 1 90 ? 10.484 14.18 -4.277 1 96.56 90 ARG A C 1
ATOM 642 O O . ARG A 1 90 ? 10.453 15.047 -3.4 1 96.56 90 ARG A O 1
ATOM 649 N N . VAL A 1 91 ? 9.961 13.008 -4.078 1 98.5 91 VAL A N 1
ATOM 650 C CA . VAL A 1 91 ? 9.289 12.68 -2.822 1 98.5 91 VAL A CA 1
ATOM 651 C C . VAL A 1 91 ? 10.25 11.906 -1.918 1 98.5 91 VAL A C 1
ATOM 653 O O . VAL A 1 91 ? 10.734 10.836 -2.291 1 98.5 91 VAL A O 1
ATOM 656 N N . THR A 1 92 ? 10.578 12.438 -0.805 1 98.5 92 THR A N 1
ATOM 657 C CA . THR A 1 92 ? 11.312 11.727 0.236 1 98.5 92 THR A CA 1
ATOM 658 C C . THR A 1 92 ? 10.352 11.18 1.293 1 98.5 92 THR A C 1
ATOM 660 O O . THR A 1 92 ? 9.531 11.922 1.831 1 98.5 92 THR A O 1
ATOM 663 N N . ILE A 1 93 ? 10.438 9.867 1.581 1 98.56 93 ILE A N 1
ATOM 664 C CA . ILE A 1 93 ? 9.539 9.234 2.541 1 98.56 93 ILE A CA 1
ATOM 665 C C . ILE A 1 93 ? 10.266 9.031 3.869 1 98.56 93 ILE A C 1
ATOM 667 O O . ILE A 1 93 ? 11.305 8.375 3.92 1 98.56 93 ILE A O 1
ATOM 671 N N . ALA A 1 94 ? 9.781 9.617 4.895 1 98.12 94 ALA A N 1
ATOM 672 C CA . ALA A 1 94 ? 10.258 9.391 6.258 1 98.12 94 ALA A CA 1
ATOM 673 C C . ALA A 1 94 ? 9.32 8.445 7.012 1 98.12 94 ALA A C 1
ATOM 675 O O . ALA A 1 94 ? 8.148 8.766 7.227 1 98.12 94 ALA A O 1
ATOM 676 N N . ALA A 1 95 ? 9.875 7.328 7.43 1 97.56 95 ALA A N 1
ATOM 677 C CA . ALA A 1 95 ? 9.094 6.305 8.117 1 97.56 95 ALA A CA 1
ATOM 678 C C . ALA A 1 95 ? 9.039 6.57 9.617 1 97.56 95 ALA A C 1
ATOM 680 O O . ALA A 1 95 ? 9.352 5.688 10.422 1 97.56 95 ALA A O 1
ATOM 681 N N . THR A 1 96 ? 8.641 7.727 9.992 1 96.81 96 THR A N 1
ATOM 682 C CA . THR A 1 96 ? 8.617 8.18 11.375 1 96.81 96 THR A CA 1
ATOM 683 C C . THR A 1 96 ? 7.438 9.117 11.625 1 96.81 96 THR A C 1
ATOM 685 O O . THR A 1 96 ? 6.516 9.188 10.805 1 96.81 96 THR A O 1
ATOM 688 N N . THR A 1 97 ? 7.371 9.688 12.789 1 97.06 97 THR A N 1
ATOM 689 C CA . THR A 1 97 ? 6.418 10.727 13.156 1 97.06 97 THR A CA 1
ATOM 690 C C . THR A 1 97 ? 7.039 12.109 12.984 1 97.06 97 THR A C 1
ATOM 692 O O . THR A 1 97 ? 8.242 12.234 12.766 1 97.06 97 THR A O 1
ATOM 695 N N . LEU A 1 98 ? 6.191 13.125 13 1 97.56 98 LEU A N 1
ATOM 696 C CA . LEU A 1 98 ? 6.66 14.492 12.82 1 97.56 98 LEU A CA 1
ATOM 697 C C . LEU A 1 98 ? 7.781 14.812 13.805 1 97.56 98 LEU A C 1
ATOM 699 O O . LEU A 1 98 ? 8.82 15.344 13.406 1 97.56 98 LEU A O 1
ATOM 703 N N . GLU A 1 99 ? 7.629 14.398 15.086 1 94.94 99 GLU A N 1
ATOM 704 C CA . GLU A 1 99 ? 8.562 14.766 16.141 1 94.94 99 GLU A CA 1
ATOM 705 C C . GLU A 1 99 ? 9.898 14.047 15.977 1 94.94 99 GLU A C 1
ATOM 707 O O . GLU A 1 99 ? 10.914 14.484 16.516 1 94.94 99 GLU A O 1
ATOM 712 N N . ASN A 1 100 ? 9.898 12.969 15.195 1 95.69 100 ASN A N 1
ATOM 713 C CA . ASN A 1 100 ? 11.109 12.18 15.016 1 95.69 100 ASN A CA 1
ATOM 714 C C . ASN A 1 100 ? 11.703 12.367 13.625 1 95.69 100 ASN A C 1
ATOM 716 O O . ASN A 1 100 ? 12.5 11.547 13.172 1 95.69 100 ASN A O 1
ATOM 720 N N . THR A 1 101 ? 11.242 13.375 12.953 1 96.69 101 THR A N 1
ATOM 721 C CA . THR A 1 101 ? 11.727 13.648 11.602 1 96.69 101 THR A CA 1
ATOM 722 C C . THR A 1 101 ? 12.578 14.914 11.586 1 96.69 101 THR A C 1
ATOM 724 O O . THR A 1 101 ? 12.211 15.922 12.195 1 96.69 101 THR A O 1
ATOM 727 N N . SER A 1 102 ? 13.766 14.797 10.922 1 95.25 102 SER A N 1
ATOM 728 C CA . SER A 1 102 ? 14.523 16.016 10.641 1 95.25 102 SER A CA 1
ATOM 729 C C . SER A 1 102 ? 13.812 16.875 9.602 1 95.25 102 SER A C 1
ATOM 731 O O . SER A 1 102 ? 13.656 16.469 8.453 1 95.25 102 SER A O 1
ATOM 733 N N . LEU A 1 103 ? 13.391 18.031 10.008 1 97.94 103 LEU A N 1
ATOM 734 C CA . LEU A 1 103 ? 12.578 18.891 9.156 1 97.94 103 LEU A CA 1
ATOM 735 C C . LEU A 1 103 ? 13.438 19.953 8.477 1 97.94 103 LEU A C 1
ATOM 737 O O . LEU A 1 103 ? 14.492 20.344 8.992 1 97.94 103 LEU A O 1
ATOM 741 N N . PRO A 1 104 ? 12.984 20.453 7.34 1 97.12 104 PRO A N 1
ATOM 742 C CA . PRO A 1 104 ? 13.664 21.578 6.695 1 97.12 104 PRO A CA 1
ATOM 743 C C . PRO A 1 104 ? 13.578 22.859 7.516 1 97.12 104 PRO A C 1
ATOM 745 O O . PRO A 1 104 ? 12.68 23.016 8.352 1 97.12 104 PRO A O 1
ATOM 748 N N . GLU A 1 105 ? 14.5 23.734 7.227 1 97.12 105 GLU A N 1
ATOM 749 C CA . GLU A 1 105 ? 14.539 25.016 7.938 1 97.12 105 GLU A CA 1
ATOM 750 C C . GLU A 1 105 ? 13.367 25.906 7.531 1 97.12 105 GLU A C 1
ATOM 752 O O . GLU A 1 105 ? 12.922 26.75 8.312 1 97.12 105 GLU A O 1
ATOM 757 N N . ARG A 1 106 ? 12.945 25.734 6.309 1 97.81 106 ARG A N 1
ATOM 758 C CA . ARG A 1 106 ? 11.82 26.484 5.754 1 97.81 106 ARG A CA 1
ATOM 759 C C . ARG A 1 106 ? 10.875 25.562 5 1 97.81 106 ARG A C 1
ATOM 761 O O . ARG A 1 106 ? 11.305 24.609 4.359 1 97.81 106 ARG A O 1
ATOM 768 N N . PHE A 1 107 ? 9.641 25.875 5.105 1 98.25 107 PHE A N 1
ATOM 769 C CA . PHE A 1 107 ? 8.602 25.109 4.426 1 98.25 107 PHE A CA 1
ATOM 770 C C . PHE A 1 107 ? 8.016 25.906 3.264 1 98.25 107 PHE A C 1
ATOM 772 O O . PHE A 1 107 ? 7.609 27.047 3.434 1 98.25 107 PHE A O 1
ATOM 779 N N . GLY A 1 108 ? 7.984 25.266 2.082 1 98.5 108 GLY A N 1
ATOM 780 C CA . GLY A 1 108 ? 7.152 25.797 1.014 1 98.5 108 GLY A CA 1
ATOM 781 C C . GLY A 1 108 ? 5.676 25.516 1.214 1 98.5 108 GLY A C 1
ATOM 782 O O . GLY A 1 108 ? 4.832 26.031 0.483 1 98.5 108 GLY A O 1
ATOM 783 N N . GLY A 1 109 ? 5.348 24.703 2.17 1 98.62 109 GLY A N 1
ATOM 784 C CA . GLY A 1 109 ? 4.012 24.297 2.582 1 98.62 109 GLY A CA 1
ATOM 785 C C . GLY A 1 109 ? 4.016 23.141 3.559 1 98.62 109 GLY A C 1
ATOM 786 O O . GLY A 1 109 ? 5.035 22.453 3.723 1 98.62 109 GLY A O 1
ATOM 787 N N . LEU A 1 110 ? 2.924 22.953 4.207 1 98.81 110 LEU A N 1
ATOM 788 C CA . LEU A 1 110 ? 2.748 21.797 5.086 1 98.81 110 LEU A CA 1
ATOM 789 C C . LEU A 1 110 ? 1.297 21.328 5.078 1 98.81 110 LEU A C 1
ATOM 791 O O . LEU A 1 110 ? 0.374 22.141 5.133 1 98.81 110 LEU A O 1
ATOM 795 N N . VAL A 1 111 ? 1.141 20.062 4.902 1 98.81 111 VAL A N 1
ATOM 796 C CA . VAL A 1 111 ? -0.18 19.453 4.98 1 98.81 111 VAL A CA 1
ATOM 797 C C . VAL A 1 111 ? -0.246 18.531 6.191 1 98.81 111 VAL A C 1
ATOM 799 O O . VAL A 1 111 ? 0.621 17.672 6.371 1 98.81 111 VAL A O 1
ATOM 802 N N . ALA A 1 112 ? -1.168 18.734 7.031 1 98.62 112 ALA A N 1
ATOM 803 C CA . ALA A 1 112 ? -1.464 17.859 8.172 1 98.62 112 ALA A CA 1
ATOM 804 C C . ALA A 1 112 ? -2.959 17.578 8.266 1 98.62 112 ALA A C 1
ATOM 806 O O . ALA A 1 112 ? -3.652 18.109 9.125 1 98.62 112 ALA A O 1
ATOM 807 N N . CYS A 1 113 ? -3.398 16.781 7.418 1 97.69 113 CYS A N 1
ATOM 808 C CA . CYS A 1 113 ? -4.809 16.406 7.34 1 97.69 113 CYS A CA 1
ATOM 809 C C . CYS A 1 113 ? -5.02 14.961 7.758 1 97.69 113 CYS A C 1
ATOM 811 O O . CYS A 1 113 ? -4.328 14.062 7.273 1 97.69 113 CYS A O 1
ATOM 813 N N . GLY A 1 114 ? -5.965 14.766 8.625 1 95.44 114 GLY A N 1
ATOM 814 C CA . GLY A 1 114 ? -6.246 13.438 9.148 1 95.44 114 GLY A CA 1
ATOM 815 C C . GLY A 1 114 ? -5.297 13.016 10.258 1 95.44 114 GLY A C 1
ATOM 816 O O . GLY A 1 114 ? -5.234 11.844 10.617 1 95.44 114 GLY A O 1
ATOM 817 N N . VAL A 1 115 ? -4.535 14 10.812 1 96.75 115 VAL A N 1
ATOM 818 C CA . VAL A 1 115 ? -3.484 13.555 11.727 1 96.75 115 VAL A CA 1
ATOM 819 C C . VAL A 1 115 ? -3.484 14.43 12.977 1 96.75 115 VAL A C 1
ATOM 821 O O . VAL A 1 115 ? -2.854 14.078 13.977 1 96.75 115 VAL A O 1
ATOM 824 N N . LEU A 1 116 ? -4.184 15.594 12.992 1 97.12 116 LEU A N 1
ATOM 825 C CA . LEU A 1 116 ? -4.121 16.516 14.125 1 97.12 116 LEU A CA 1
ATOM 826 C C . LEU A 1 116 ? -4.566 15.828 15.414 1 97.12 116 LEU A C 1
ATOM 828 O O . LEU A 1 116 ? -4.086 16.156 16.5 1 97.12 116 LEU A O 1
ATOM 832 N N . GLY A 1 117 ? -5.465 14.859 15.234 1 95.69 117 GLY A N 1
ATOM 833 C CA . GLY A 1 117 ? -5.98 14.148 16.391 1 95.69 117 GLY A CA 1
ATOM 834 C C . GLY A 1 117 ? -4.922 13.344 17.125 1 95.69 117 GLY A C 1
ATOM 835 O O . GLY A 1 117 ? -5.129 12.938 18.266 1 95.69 117 GLY A O 1
ATOM 836 N N . TYR A 1 118 ? -3.797 13.117 16.547 1 95.88 118 TYR A N 1
ATOM 837 C CA . TYR A 1 118 ? -2.719 12.375 17.203 1 95.88 118 TYR A CA 1
ATOM 838 C C . TYR A 1 118 ? -1.884 13.289 18.094 1 95.88 118 TYR A C 1
ATOM 840 O O . TYR A 1 118 ? -1.076 12.82 18.891 1 95.88 118 TYR A O 1
ATOM 848 N N . PHE A 1 119 ? -2.09 14.594 17.953 1 96.25 119 PHE A N 1
ATOM 849 C CA . PHE A 1 119 ? -1.271 15.555 18.688 1 96.25 119 PHE A CA 1
ATOM 850 C C . PHE A 1 119 ? -1.966 15.984 19.969 1 96.25 119 PHE A C 1
ATOM 852 O O . PHE A 1 119 ? -3.029 16.609 19.922 1 96.25 119 PHE A O 1
ATOM 859 N N . PRO A 1 120 ? -1.313 15.727 21.094 1 95.38 120 PRO A N 1
ATOM 860 C CA . PRO A 1 120 ? -1.796 16.422 22.297 1 95.38 120 PRO A CA 1
ATOM 861 C C . PRO A 1 120 ? -1.739 17.938 22.156 1 95.38 120 PRO A C 1
ATOM 863 O O . PRO A 1 120 ? -1.013 18.453 21.312 1 95.38 120 PRO A O 1
ATOM 866 N N . PRO A 1 121 ? -2.484 18.594 23 1 95.12 121 PRO A N 1
ATOM 867 C CA . PRO A 1 121 ? -2.529 20.062 22.891 1 95.12 121 PRO A CA 1
ATOM 868 C C . PRO A 1 121 ? -1.141 20.688 22.875 1 95.12 121 PRO A C 1
ATOM 870 O O . PRO A 1 121 ? -0.88 21.594 22.078 1 95.12 121 PRO A O 1
ATOM 873 N N . ALA A 1 122 ? -0.259 20.203 23.688 1 96.12 122 ALA A N 1
ATOM 874 C CA . ALA A 1 122 ? 1.09 20.75 23.734 1 96.12 122 ALA A CA 1
ATOM 875 C C . ALA A 1 122 ? 1.819 20.547 22.406 1 96.12 122 ALA A C 1
ATOM 877 O O . ALA A 1 122 ? 2.539 21.438 21.953 1 96.12 122 ALA A O 1
ATOM 878 N N . ASP A 1 123 ? 1.613 19.391 21.781 1 97.06 123 ASP A N 1
ATOM 879 C CA . ASP A 1 123 ? 2.26 19.094 20.516 1 97.06 123 ASP A CA 1
ATOM 880 C C . ASP A 1 123 ? 1.64 19.891 19.375 1 97.06 123 ASP A C 1
ATOM 882 O O . ASP A 1 123 ? 2.336 20.297 18.438 1 97.06 123 ASP A O 1
ATOM 886 N N . ARG A 1 124 ? 0.362 20.156 19.438 1 96.88 124 ARG A N 1
ATOM 887 C CA . ARG A 1 124 ? -0.277 21 18.422 1 96.88 124 ARG A CA 1
ATOM 888 C C . ARG A 1 124 ? 0.237 22.438 18.516 1 96.88 124 ARG A C 1
ATOM 890 O O . ARG A 1 124 ? 0.492 23.062 17.484 1 96.88 124 ARG A O 1
ATOM 897 N N . ARG A 1 125 ? 0.409 22.906 19.766 1 97.06 125 ARG A N 1
ATOM 898 C CA . ARG A 1 125 ? 0.965 24.234 19.938 1 97.06 125 ARG A CA 1
ATOM 899 C C . ARG A 1 125 ? 2.367 24.328 19.344 1 97.06 125 ARG A C 1
ATOM 901 O O . ARG A 1 125 ? 2.717 25.344 18.719 1 97.06 125 ARG A O 1
ATOM 908 N N . ARG A 1 126 ? 3.094 23.281 19.516 1 97.5 126 ARG A N 1
ATOM 909 C CA . ARG A 1 126 ? 4.43 23.234 18.922 1 97.5 126 ARG A CA 1
ATOM 910 C C . ARG A 1 126 ? 4.352 23.25 17.406 1 97.5 126 ARG A C 1
ATOM 912 O O . ARG A 1 126 ? 5.164 23.906 16.734 1 97.5 126 ARG A O 1
ATOM 919 N N . LEU A 1 127 ? 3.385 22.516 16.844 1 98.12 127 LEU A N 1
ATOM 920 C CA . LEU A 1 127 ? 3.189 22.516 15.391 1 98.12 127 LEU A CA 1
ATOM 921 C C . LEU A 1 127 ? 2.855 23.906 14.875 1 98.12 127 LEU A C 1
ATOM 923 O O . LEU A 1 127 ? 3.42 24.359 13.875 1 98.12 127 LEU A O 1
ATOM 927 N N . TRP A 1 128 ? 2.006 24.625 15.602 1 98.25 128 TRP A N 1
ATOM 928 C CA . TRP A 1 128 ? 1.63 25.969 15.188 1 98.25 128 TRP A CA 1
ATOM 929 C C . TRP A 1 128 ? 2.834 26.906 15.227 1 98.25 128 TRP A C 1
ATOM 931 O O . TRP A 1 128 ? 3.053 27.688 14.297 1 98.25 128 TRP A O 1
ATOM 941 N N . ARG A 1 129 ? 3.598 26.812 16.281 1 97.62 129 ARG A N 1
ATOM 942 C CA . ARG A 1 129 ? 4.785 27.656 16.391 1 97.62 129 ARG A CA 1
ATOM 943 C C . ARG A 1 129 ? 5.789 27.344 15.281 1 97.62 129 ARG A C 1
ATOM 945 O O . ARG A 1 129 ? 6.395 28.25 14.711 1 97.62 129 ARG A O 1
ATOM 952 N N . LEU A 1 130 ? 5.926 26.062 15.055 1 97.81 130 LEU A N 1
ATOM 953 C CA . LEU A 1 130 ? 6.793 25.609 13.969 1 97.81 130 LEU A CA 1
ATOM 954 C C . LEU A 1 130 ? 6.371 26.234 12.641 1 97.81 130 LEU A C 1
ATOM 956 O O . LEU A 1 130 ? 7.219 26.688 11.867 1 97.81 130 LEU A O 1
ATOM 960 N N . LEU A 1 131 ? 5.117 26.281 12.359 1 98.31 131 LEU A N 1
ATOM 961 C CA . LEU A 1 131 ? 4.586 26.859 11.133 1 98.31 131 LEU A CA 1
ATOM 962 C C . LEU A 1 131 ? 4.836 28.359 11.094 1 98.31 131 LEU A C 1
ATOM 964 O O . LEU A 1 131 ? 5.262 28.906 10.07 1 98.31 131 LEU A O 1
ATOM 968 N N . ALA A 1 132 ? 4.59 29 12.203 1 97.69 132 ALA A N 1
ATOM 969 C CA . ALA A 1 132 ? 4.805 30.438 12.281 1 97.69 132 ALA A CA 1
ATOM 970 C C . ALA A 1 132 ? 6.258 30.797 11.984 1 97.69 132 ALA A C 1
ATOM 972 O O . ALA A 1 132 ? 6.531 31.797 11.328 1 97.69 132 ALA A O 1
ATOM 973 N N . ASP A 1 133 ? 7.082 29.938 12.414 1 96.94 133 ASP A N 1
ATOM 974 C CA . ASP A 1 133 ? 8.516 30.203 12.336 1 96.94 133 ASP A CA 1
ATOM 975 C C . ASP A 1 133 ? 9.07 29.812 10.969 1 96.94 133 ASP A C 1
ATOM 977 O O . ASP A 1 133 ? 10.023 30.438 10.477 1 96.94 133 ASP A O 1
ATOM 981 N N . ARG A 1 134 ? 8.492 28.781 10.336 1 97.88 134 ARG A N 1
ATOM 982 C CA . ARG A 1 134 ? 9.266 28.156 9.266 1 97.88 134 ARG A CA 1
ATOM 983 C C . ARG A 1 134 ? 8.516 28.234 7.938 1 97.88 134 ARG A C 1
ATOM 985 O O . ARG A 1 134 ? 9.086 27.984 6.879 1 97.88 134 ARG A O 1
ATOM 992 N N . LEU A 1 135 ? 7.25 28.578 7.941 1 98.06 135 LEU A N 1
ATOM 993 C CA . LEU A 1 135 ? 6.562 28.734 6.668 1 98.06 135 LEU A CA 1
ATOM 994 C C . LEU A 1 135 ? 7.141 29.906 5.887 1 98.06 135 LEU A C 1
ATOM 996 O O . LEU A 1 135 ? 7.289 31.016 6.426 1 98.06 135 LEU A O 1
ATOM 1000 N N . ALA A 1 136 ? 7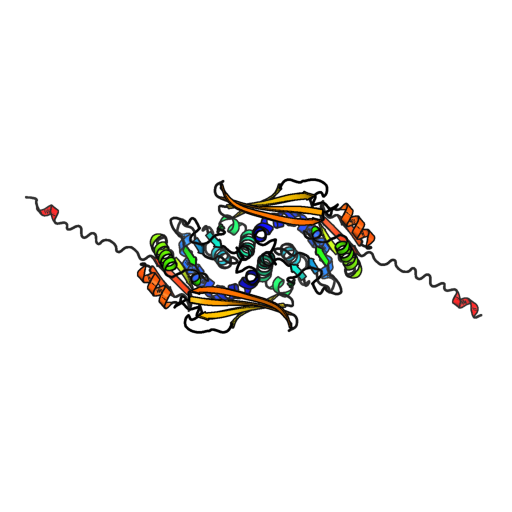.516 29.688 4.688 1 97.19 136 ALA A N 1
ATOM 1001 C CA . ALA A 1 136 ? 8.031 30.766 3.844 1 97.19 136 ALA A CA 1
ATOM 1002 C C . ALA A 1 136 ? 6.973 31.844 3.615 1 97.19 136 ALA A C 1
ATOM 1004 O O . ALA A 1 136 ? 5.773 31.547 3.629 1 97.19 136 ALA A O 1
ATOM 1005 N N . PRO A 1 137 ? 7.441 33.094 3.379 1 94.38 137 PRO A N 1
ATOM 1006 C CA . PRO A 1 137 ? 6.477 34.156 3.117 1 94.38 137 PRO A CA 1
ATOM 1007 C C . PRO A 1 137 ? 5.531 33.844 1.963 1 94.38 137 PRO A C 1
ATOM 1009 O O . PRO A 1 137 ? 5.977 33.406 0.895 1 94.38 137 PRO A O 1
ATOM 1012 N N . GLY A 1 138 ? 4.277 33.938 2.219 1 94.31 138 GLY A N 1
ATOM 1013 C CA . GLY A 1 138 ? 3.277 33.719 1.187 1 94.31 138 GLY A CA 1
ATOM 1014 C C . GLY A 1 138 ? 2.832 32.25 1.089 1 94.31 138 GLY A C 1
ATOM 1015 O O . GLY A 1 138 ? 1.831 31.953 0.437 1 94.31 138 GLY A O 1
ATOM 1016 N N . CYS A 1 139 ? 3.562 31.375 1.735 1 97.81 139 CYS A N 1
ATOM 1017 C CA . CYS A 1 139 ? 3.217 29.953 1.688 1 97.81 139 CYS A CA 1
ATOM 1018 C C . CYS A 1 139 ? 2.232 29.609 2.795 1 97.81 139 CYS A C 1
ATOM 1020 O O . CYS A 1 139 ? 2.039 30.375 3.734 1 97.81 139 CYS A O 1
ATOM 1022 N N . ARG A 1 140 ? 1.585 28.484 2.623 1 98.25 140 ARG A N 1
ATOM 1023 C CA . ARG A 1 140 ? 0.5 28.141 3.533 1 98.25 140 ARG A CA 1
ATOM 1024 C C . ARG A 1 140 ? 0.635 26.703 4.02 1 98.25 140 ARG A C 1
ATOM 1026 O O . ARG A 1 140 ? 1.312 25.891 3.387 1 98.25 140 ARG A O 1
ATOM 1033 N N . ALA A 1 141 ? 0.04 26.469 5.125 1 98.75 141 ALA A N 1
ATOM 1034 C CA . ALA A 1 141 ? -0.237 25.125 5.594 1 98.75 141 ALA A CA 1
ATOM 1035 C C . ALA A 1 141 ? -1.716 24.781 5.441 1 98.75 141 ALA A C 1
ATOM 1037 O O . ALA A 1 141 ? -2.568 25.672 5.434 1 98.75 141 ALA A O 1
ATOM 1038 N N . VAL A 1 142 ? -2.006 23.516 5.262 1 98.75 142 VAL A N 1
ATOM 1039 C CA . VAL A 1 142 ? -3.377 23.031 5.172 1 98.75 142 VAL A CA 1
ATOM 1040 C C . VAL A 1 142 ? -3.625 21.984 6.262 1 98.75 142 VAL A C 1
ATOM 1042 O O . VAL A 1 142 ? -2.855 21.031 6.406 1 98.75 142 VAL A O 1
ATOM 1045 N N . VAL A 1 143 ? -4.668 22.188 7.07 1 98.44 143 VAL A N 1
ATOM 1046 C CA . VAL A 1 143 ? -5.055 21.266 8.141 1 98.44 143 VAL A CA 1
ATOM 1047 C C . VAL A 1 143 ? -6.559 21.031 8.086 1 98.44 143 VAL A C 1
ATOM 1049 O O . VAL A 1 143 ? -7.297 21.781 7.441 1 98.44 143 VAL A O 1
ATOM 1052 N N . ASP A 1 144 ? -6.984 19.922 8.688 1 97.5 144 ASP A N 1
ATOM 1053 C CA . ASP A 1 144 ? -8.422 19.672 8.734 1 97.5 144 ASP A CA 1
ATOM 1054 C C . ASP A 1 144 ? -8.875 19.375 10.156 1 97.5 144 ASP A C 1
ATOM 1056 O O . ASP A 1 144 ? -8.07 19.016 11.016 1 97.5 144 ASP A O 1
ATOM 1060 N N . ALA A 1 145 ? -10.117 19.703 10.398 1 95.06 145 ALA A N 1
ATOM 1061 C CA . ALA A 1 145 ? -10.75 19.438 11.688 1 95.06 145 ALA A CA 1
ATOM 1062 C C . ALA A 1 145 ? -11.336 18.031 11.734 1 95.06 145 ALA A C 1
ATOM 1064 O O . ALA A 1 145 ? -11.742 17.484 10.703 1 95.06 145 ALA A O 1
ATOM 1065 N N . ALA A 1 146 ? -11.344 17.5 12.945 1 85.88 146 ALA A N 1
ATOM 1066 C CA . ALA A 1 146 ? -11.945 16.188 13.148 1 85.88 146 ALA A CA 1
ATOM 1067 C C . ALA A 1 146 ? -13.469 16.25 13.039 1 85.88 146 ALA A C 1
ATOM 1069 O O . ALA A 1 146 ? -14.094 17.141 13.633 1 85.88 146 ALA A O 1
ATOM 1070 N N . PRO A 1 147 ? -13.961 15.297 12.375 1 81.12 147 PRO A N 1
ATOM 1071 C CA . PRO A 1 147 ? -15.414 15.297 12.234 1 81.12 147 PRO A CA 1
ATOM 1072 C C . PRO A 1 147 ? -16.125 14.711 13.445 1 81.12 147 PRO A C 1
ATOM 1074 O O . PRO A 1 147 ? -17.344 14.477 13.406 1 81.12 147 PRO A O 1
ATOM 1077 N N . PHE A 1 148 ? -15.438 14.508 14.578 1 90.38 148 PHE A N 1
ATOM 1078 C CA . PHE A 1 148 ? -16.016 13.805 15.711 1 90.38 148 PHE A CA 1
ATOM 1079 C C . PHE A 1 148 ? -16.062 14.703 16.938 1 90.38 148 PHE A C 1
ATOM 1081 O O . PHE A 1 148 ? -15.07 15.352 17.281 1 90.38 148 PHE A O 1
ATOM 1088 N N . PRO A 1 149 ? -17.281 14.633 17.625 1 91.62 149 PRO A N 1
ATOM 1089 C CA . PRO A 1 149 ? -17.406 15.422 18.859 1 91.62 149 PRO A CA 1
ATOM 1090 C C . PRO A 1 149 ? -16.719 14.773 20.047 1 91.62 149 PRO A C 1
ATOM 1092 O O . PRO A 1 149 ? -16.656 13.539 20.141 1 91.62 149 PRO A O 1
ATOM 1095 N N . ALA A 1 150 ? -16.312 15.602 20.906 1 92.81 150 ALA A N 1
ATOM 1096 C CA . ALA A 1 150 ? -15.594 15.125 22.078 1 92.81 150 ALA A CA 1
ATOM 1097 C C . ALA A 1 150 ? -16.578 14.742 23.188 1 92.81 150 ALA A C 1
ATOM 1099 O O . ALA A 1 150 ? -16.188 14.086 24.156 1 92.81 150 ALA A O 1
ATOM 1100 N N . ASP A 1 151 ? -17.812 15.102 23.094 1 92.75 151 ASP A N 1
ATOM 1101 C CA . ASP A 1 151 ? -18.688 15.07 24.25 1 92.75 151 ASP A CA 1
ATOM 1102 C C . ASP A 1 151 ? -19.781 14.023 24.094 1 92.75 151 ASP A C 1
ATOM 1104 O O . ASP A 1 151 ? -20.656 13.891 24.953 1 92.75 151 ASP A O 1
ATOM 1108 N N . ARG A 1 152 ? -19.734 13.32 22.953 1 94.38 152 ARG A N 1
ATOM 1109 C CA . ARG A 1 152 ? -20.781 12.305 22.781 1 94.38 152 ARG A CA 1
ATOM 1110 C C . ARG A 1 152 ? -20.281 11.164 21.906 1 94.38 152 ARG A C 1
ATOM 1112 O O . ARG A 1 152 ? -19.344 11.328 21.141 1 94.38 152 ARG A O 1
ATOM 1119 N N . THR A 1 153 ? -21.031 10.078 22.094 1 96.31 153 THR A N 1
ATOM 1120 C CA . THR A 1 153 ? -20.734 8.898 21.281 1 96.31 153 THR A CA 1
ATOM 1121 C C . THR A 1 153 ? -21.328 9.047 19.891 1 96.31 153 THR A C 1
ATOM 1123 O O . THR A 1 153 ? -22.453 9.523 19.719 1 96.31 153 THR A O 1
ATOM 1126 N N . VAL A 1 154 ? -20.562 8.781 18.938 1 96.81 154 VAL A N 1
ATOM 1127 C CA . VAL A 1 154 ? -21.016 8.664 17.547 1 96.81 154 VAL A CA 1
ATOM 1128 C C . VAL A 1 154 ? -20.906 7.211 17.094 1 96.81 154 VAL A C 1
ATOM 1130 O O . VAL A 1 154 ? -19.812 6.656 17 1 96.81 154 VAL A O 1
ATOM 1133 N N . ARG A 1 155 ? -22.062 6.629 16.797 1 96.81 155 ARG A N 1
ATOM 1134 C CA . ARG A 1 155 ? -22.062 5.281 16.25 1 96.81 155 ARG A CA 1
ATOM 1135 C C . ARG A 1 155 ? -21.359 5.242 14.898 1 96.81 155 ARG A C 1
ATOM 1137 O O . ARG A 1 155 ? -21.375 6.23 14.156 1 96.81 155 ARG A O 1
ATOM 1144 N N . PRO A 1 156 ? -20.75 4.125 14.609 1 97.06 156 PRO A N 1
ATOM 1145 C CA . PRO A 1 156 ? -20.031 4.051 13.336 1 97.06 156 PRO A CA 1
ATOM 1146 C C . PRO A 1 156 ? -20.906 4.43 12.141 1 97.06 156 PRO A C 1
ATOM 1148 O O . PRO A 1 156 ? -22.031 3.922 12.008 1 97.06 156 PRO A O 1
ATOM 1151 N N . ILE A 1 157 ? -20.391 5.32 11.414 1 97 157 ILE A N 1
ATOM 1152 C CA . ILE A 1 157 ? -21.031 5.734 10.172 1 97 157 ILE A CA 1
ATOM 1153 C C . ILE A 1 157 ? -20.141 5.359 8.984 1 97 157 ILE A C 1
ATOM 1155 O O . ILE A 1 157 ? -18.906 5.348 9.102 1 97 157 ILE A O 1
ATOM 1159 N N . ARG A 1 158 ? -20.797 5.004 7.855 1 97.75 158 ARG A N 1
ATOM 1160 C CA . ARG A 1 158 ? -20.016 4.668 6.664 1 97.75 158 ARG A CA 1
ATOM 1161 C C . ARG A 1 158 ? -19.391 5.918 6.059 1 97.75 158 ARG A C 1
ATOM 1163 O O . ARG A 1 158 ? -20.094 6.844 5.656 1 97.75 158 ARG A O 1
ATOM 1170 N N . VAL A 1 159 ? -18.109 5.91 5.941 1 96.56 159 VAL A N 1
ATOM 1171 C CA . VAL A 1 159 ? -17.406 7.09 5.43 1 96.56 159 VAL A CA 1
ATOM 1172 C C . VAL A 1 159 ? -16.859 6.793 4.035 1 96.56 159 VAL A C 1
ATOM 1174 O O . VAL A 1 159 ? -16.391 7.703 3.34 1 96.56 159 VAL A O 1
ATOM 1177 N N . GLY A 1 160 ? -16.859 5.539 3.658 1 97.81 160 GLY A N 1
ATOM 1178 C CA . GLY A 1 160 ? -16.406 5.125 2.342 1 97.81 160 GLY A CA 1
ATOM 1179 C C . GLY A 1 160 ? -17 3.809 1.887 1 97.81 160 GLY A C 1
ATOM 1180 O O . GLY A 1 160 ? -17.234 2.908 2.697 1 97.81 160 GLY A O 1
ATOM 1181 N N . VAL A 1 161 ? -17.281 3.729 0.625 1 98 161 VAL A N 1
ATOM 1182 C CA . VAL A 1 161 ? -17.766 2.492 0.022 1 98 161 VAL A CA 1
ATOM 1183 C C . VAL A 1 161 ? -17.281 2.396 -1.423 1 98 161 VAL A C 1
ATOM 1185 O O . VAL A 1 161 ? -17.234 3.402 -2.137 1 98 161 VAL A O 1
ATOM 1188 N N . ALA A 1 162 ? -16.828 1.276 -1.817 1 97.88 162 ALA A N 1
ATOM 1189 C CA . ALA A 1 162 ? -16.422 1.026 -3.199 1 97.88 162 ALA A CA 1
ATOM 1190 C C . ALA A 1 162 ? -16.672 -0.428 -3.588 1 97.88 162 ALA A C 1
ATOM 1192 O O . ALA A 1 162 ? -16.5 -1.334 -2.77 1 97.88 162 ALA A O 1
ATOM 1193 N N . ARG A 1 163 ? -17.125 -0.578 -4.766 1 97 163 ARG A N 1
ATOM 1194 C CA . ARG A 1 163 ? -17.141 -1.919 -5.34 1 97 163 ARG A CA 1
ATOM 1195 C C . ARG A 1 163 ? -15.812 -2.25 -6.016 1 97 163 ARG A C 1
ATOM 1197 O O . ARG A 1 163 ? -15.359 -1.512 -6.891 1 97 163 ARG A O 1
ATOM 1204 N N . ILE A 1 164 ? -15.148 -3.27 -5.613 1 97.38 164 ILE A N 1
ATOM 1205 C CA . ILE A 1 164 ? -13.945 -3.828 -6.215 1 97.38 164 ILE A CA 1
ATOM 1206 C C . ILE A 1 164 ? -14.219 -5.258 -6.68 1 97.38 164 ILE A C 1
ATOM 1208 O O . ILE A 1 164 ? -14.258 -6.184 -5.863 1 97.38 164 ILE A O 1
ATOM 1212 N N . GLY A 1 165 ? -14.336 -5.395 -7.969 1 97.06 165 GLY A N 1
ATOM 1213 C CA . GLY A 1 165 ? -14.789 -6.664 -8.508 1 97.06 165 GLY A CA 1
ATOM 1214 C C . GLY A 1 165 ? -16.141 -7.102 -7.973 1 97.06 165 GLY A C 1
ATOM 1215 O O . GLY A 1 165 ? -17.109 -6.344 -8.016 1 97.06 165 GLY A O 1
ATOM 1216 N N . ARG A 1 166 ? -16.156 -8.266 -7.336 1 97 166 ARG A N 1
ATOM 1217 C CA . ARG A 1 166 ? -17.406 -8.852 -6.871 1 97 166 ARG A CA 1
ATOM 1218 C C . ARG A 1 166 ? -17.688 -8.453 -5.426 1 97 166 ARG A C 1
ATOM 1220 O O . ARG A 1 166 ? -18.719 -8.852 -4.859 1 97 166 ARG A O 1
ATOM 1227 N N . CYS A 1 167 ? -16.812 -7.629 -4.902 1 98.19 167 CYS A N 1
ATOM 1228 C CA . CYS A 1 167 ? -16.938 -7.328 -3.48 1 98.19 167 CYS A CA 1
ATOM 1229 C C . CYS A 1 167 ? -17.266 -5.855 -3.26 1 98.19 167 CYS A C 1
ATOM 1231 O O . CYS A 1 167 ? -16.844 -4.996 -4.031 1 98.19 167 CYS A O 1
ATOM 1233 N N . ARG A 1 168 ? -18.047 -5.641 -2.262 1 98.19 168 ARG A N 1
ATOM 1234 C CA . ARG A 1 168 ? -18.266 -4.301 -1.729 1 98.19 168 ARG A CA 1
ATOM 1235 C C . ARG A 1 168 ? -17.391 -4.055 -0.499 1 98.19 168 ARG A C 1
ATOM 1237 O O . ARG A 1 168 ? -17.438 -4.824 0.462 1 98.19 168 ARG A O 1
ATOM 1244 N N . HIS A 1 169 ? -16.578 -3.055 -0.536 1 98.56 169 HIS A N 1
ATOM 1245 C CA . HIS A 1 169 ? -15.719 -2.65 0.571 1 98.56 169 HIS A CA 1
ATOM 1246 C C . HIS A 1 169 ? -16.25 -1.401 1.26 1 98.56 169 HIS A C 1
ATOM 1248 O O . HIS A 1 169 ? -16.578 -0.413 0.597 1 98.56 169 HIS A O 1
ATOM 1254 N N . GLU A 1 170 ? -16.344 -1.502 2.559 1 98.5 170 GLU A N 1
ATOM 1255 C CA . GLU A 1 170 ? -16.859 -0.371 3.322 1 98.5 170 GLU A CA 1
ATOM 1256 C C . GLU A 1 170 ? -15.922 0 4.469 1 98.5 170 GLU A C 1
ATOM 1258 O O . GLU A 1 170 ? -15.359 -0.877 5.125 1 98.5 170 GLU A O 1
ATOM 1263 N N . LEU A 1 171 ? -15.766 1.236 4.691 1 98.38 171 LEU A N 1
ATOM 1264 C CA . LEU A 1 171 ? -15.062 1.8 5.84 1 98.38 171 LEU A CA 1
ATOM 1265 C C . LEU A 1 171 ? -16 2.623 6.703 1 98.38 171 LEU A C 1
ATOM 1267 O O . LEU A 1 171 ? -16.719 3.498 6.199 1 98.38 171 LEU A O 1
ATOM 1271 N N . TRP A 1 172 ? -16.016 2.297 8 1 97.88 172 TRP A N 1
ATOM 1272 C CA . TRP A 1 172 ? -16.875 2.979 8.969 1 97.88 172 TRP A CA 1
ATOM 1273 C C . TRP A 1 172 ? -16.031 3.605 10.078 1 97.88 172 TRP A C 1
ATOM 1275 O O . TRP A 1 172 ? -15.016 3.041 10.492 1 97.88 172 TRP A O 1
ATOM 1285 N N . LEU A 1 173 ? -16.453 4.746 10.555 1 96.94 173 LEU A N 1
ATOM 1286 C CA . LEU A 1 173 ? -15.797 5.414 11.672 1 96.94 173 LEU A CA 1
ATOM 1287 C C . LEU A 1 173 ? -16.812 5.77 12.758 1 96.94 173 LEU A C 1
ATOM 1289 O O . LEU A 1 173 ? -17.938 6.18 12.453 1 96.94 173 LEU A O 1
ATOM 1293 N N . GLY A 1 174 ? -16.438 5.504 13.984 1 97.25 174 GLY A N 1
ATOM 1294 C CA . GLY A 1 174 ? -17.156 5.91 15.18 1 97.25 174 GLY A CA 1
ATOM 1295 C C . GLY A 1 174 ? -16.25 6.445 16.266 1 97.25 174 GLY A C 1
ATOM 1296 O O . GLY A 1 174 ? -15.023 6.465 16.109 1 97.25 174 GLY A O 1
ATOM 1297 N N . SER A 1 175 ? -16.906 6.992 17.266 1 97.5 175 SER A N 1
ATOM 1298 C CA . SER A 1 175 ? -16.078 7.52 18.344 1 97.5 175 SER A CA 1
ATOM 1299 C C . SER A 1 175 ? -16.859 7.543 19.656 1 97.5 175 SER A C 1
ATOM 1301 O O . SER A 1 175 ? -18.094 7.422 19.672 1 97.5 175 SER A O 1
ATOM 1303 N N . ARG A 1 176 ? -16.141 7.551 20.766 1 97.12 176 ARG A N 1
ATOM 1304 C CA . ARG A 1 176 ? -16.688 7.797 22.094 1 97.12 176 ARG A CA 1
ATOM 1305 C C . ARG A 1 176 ? -15.719 8.609 22.938 1 97.12 176 ARG A C 1
ATOM 1307 O O . ARG A 1 176 ? -14.5 8.508 22.766 1 97.12 176 ARG A O 1
ATOM 1314 N N . PRO A 1 177 ? -16.328 9.383 23.828 1 96.31 177 PRO A N 1
ATOM 1315 C CA . PRO A 1 177 ? -15.43 10.102 24.75 1 96.31 177 PRO A CA 1
ATOM 1316 C C . PRO A 1 177 ? -14.523 9.172 25.547 1 96.31 177 PRO A C 1
ATOM 1318 O O . PRO A 1 177 ? -14.953 8.086 25.938 1 96.31 177 PRO A O 1
ATOM 1321 N N . ALA A 1 178 ? -13.188 9.539 25.719 1 93.12 178 ALA A N 1
ATOM 1322 C CA . ALA A 1 178 ? -12.203 8.688 26.375 1 93.12 178 ALA A CA 1
ATOM 1323 C C . ALA A 1 178 ? -11.766 9.289 27.703 1 93.12 178 ALA A C 1
ATOM 1325 O O . ALA A 1 178 ? -10.57 9.438 27.969 1 93.12 178 ALA A O 1
ATOM 1326 N N . GLY A 1 179 ? -12.57 9.617 28.641 1 84.44 179 GLY A N 1
ATOM 1327 C CA . GLY A 1 179 ? -12.289 10 30.016 1 84.44 179 GLY A CA 1
ATOM 1328 C C . GLY A 1 179 ? -11.859 11.453 30.156 1 84.44 179 GLY A C 1
ATOM 1329 O O . GLY A 1 179 ? -12.453 12.211 30.938 1 84.44 179 GLY A O 1
ATOM 1330 N N . GLU A 1 180 ? -10.695 11.836 29.406 1 88.25 180 GLU A N 1
ATOM 1331 C CA . GLU A 1 180 ? -10.219 13.211 29.484 1 88.25 180 GLU A CA 1
ATOM 1332 C C . GLU A 1 180 ? -10.945 14.109 28.484 1 88.25 180 GLU A C 1
ATOM 1334 O O . GLU A 1 180 ? -11.305 13.664 27.391 1 88.25 180 GLU A O 1
ATOM 1339 N N . SER A 1 181 ? -11.109 15.344 28.953 1 89.06 181 SER A N 1
ATOM 1340 C CA . SER A 1 181 ? -11.789 16.297 28.078 1 89.06 181 SER A CA 1
ATOM 1341 C C . SER A 1 181 ? -11.07 16.438 26.75 1 89.06 181 SER A C 1
ATOM 1343 O O . SER A 1 181 ? -9.852 16.641 26.703 1 89.06 181 SER A O 1
ATOM 1345 N N . GLY A 1 182 ? -11.867 16.266 25.688 1 93.06 182 GLY A N 1
ATOM 1346 C CA . GLY A 1 182 ? -11.328 16.438 24.344 1 93.06 182 GLY A CA 1
ATOM 1347 C C . GLY A 1 182 ? -10.781 15.156 23.75 1 93.06 182 GLY A C 1
ATOM 1348 O O . GLY A 1 182 ? -10.523 15.086 22.547 1 93.06 182 GLY A O 1
ATOM 1349 N N . ARG A 1 183 ? -10.625 14.18 24.594 1 95.88 183 ARG A N 1
ATOM 1350 C CA . ARG A 1 183 ? -10.094 12.906 24.125 1 95.88 183 ARG A CA 1
ATOM 1351 C C . ARG A 1 183 ? -11.219 11.961 23.719 1 95.88 183 ARG A C 1
ATOM 1353 O O . ARG A 1 183 ? -12.25 11.891 24.391 1 95.88 183 ARG A O 1
ATOM 1360 N N . ILE A 1 184 ? -10.969 11.25 22.625 1 97.19 184 ILE A N 1
ATOM 1361 C CA . ILE A 1 184 ? -11.953 10.281 22.172 1 97.19 184 ILE A CA 1
ATOM 1362 C C . ILE A 1 184 ? -11.25 8.977 21.797 1 97.19 184 ILE A C 1
ATOM 1364 O O . ILE A 1 184 ? -10.031 8.945 21.609 1 97.19 184 ILE A O 1
ATOM 1368 N N . GLU A 1 185 ? -11.984 7.992 21.859 1 97.06 185 GLU A N 1
ATOM 1369 C CA . GLU A 1 185 ? -11.609 6.734 21.219 1 97.06 185 GLU A CA 1
ATOM 1370 C C . GLU A 1 185 ? -12.273 6.59 19.859 1 97.06 185 GLU A C 1
ATOM 1372 O O . GLU A 1 185 ? -13.5 6.547 19.75 1 97.06 185 GLU A O 1
ATOM 1377 N N . LEU A 1 186 ? -11.477 6.602 18.812 1 96.31 186 LEU A N 1
ATOM 1378 C CA . LEU A 1 186 ? -11.961 6.438 17.453 1 96.31 186 LEU A CA 1
ATOM 1379 C C . LEU A 1 186 ? -12.016 4.965 17.062 1 96.31 186 LEU A C 1
ATOM 1381 O O . LEU A 1 186 ? -11.055 4.223 17.281 1 96.31 186 LEU A O 1
ATOM 1385 N N . THR A 1 187 ? -13.102 4.555 16.562 1 96.81 187 THR A N 1
ATOM 1386 C CA . THR A 1 187 ? -13.266 3.195 16.062 1 96.81 187 THR A CA 1
ATOM 1387 C C . THR A 1 187 ? -13.281 3.178 14.539 1 96.81 187 THR A C 1
ATOM 1389 O O . THR A 1 187 ? -14.008 3.953 13.906 1 96.81 187 THR A O 1
ATOM 1392 N N . THR A 1 188 ? -12.469 2.371 13.969 1 97 188 THR A N 1
ATOM 1393 C CA . THR A 1 188 ? -12.445 2.119 12.531 1 97 188 THR A CA 1
ATOM 1394 C C . THR A 1 188 ? -12.93 0.705 12.219 1 97 188 THR A C 1
ATOM 1396 O O . THR A 1 188 ? -12.352 -0.273 12.703 1 97 188 THR A O 1
ATOM 1399 N N . LEU A 1 189 ? -13.977 0.616 11.477 1 97.94 189 LEU A N 1
ATOM 1400 C CA . LEU A 1 189 ? -14.523 -0.667 11.047 1 97.94 189 LEU A CA 1
ATOM 1401 C C . LEU A 1 189 ? -14.375 -0.844 9.539 1 97.94 189 LEU A C 1
ATOM 1403 O O . LEU A 1 189 ? -14.742 0.045 8.766 1 97.94 189 LEU A O 1
ATOM 1407 N N . CYS A 1 190 ? -13.797 -1.951 9.133 1 98.38 190 CYS A N 1
ATOM 1408 C CA . CYS A 1 190 ? -13.656 -2.334 7.73 1 98.38 190 CYS A CA 1
ATOM 1409 C C . CYS A 1 190 ? -14.469 -3.586 7.426 1 98.38 190 CYS A C 1
ATOM 1411 O O . CYS A 1 190 ? -14.352 -4.594 8.117 1 98.38 190 CYS A O 1
ATOM 1413 N N . ARG A 1 191 ? -15.258 -3.514 6.398 1 98.44 191 ARG A N 1
ATOM 1414 C CA . ARG A 1 191 ? -16.125 -4.637 6.062 1 98.44 191 ARG A CA 1
ATOM 1415 C C . ARG A 1 191 ? -16.078 -4.938 4.566 1 98.44 191 ARG A C 1
ATOM 1417 O O . ARG A 1 191 ? -16.062 -4.023 3.742 1 98.44 191 ARG A O 1
ATOM 1424 N N . VAL A 1 192 ? -15.969 -6.16 4.211 1 98.56 192 VAL A N 1
ATOM 1425 C CA . VAL A 1 192 ? -16.078 -6.633 2.834 1 98.56 192 VAL A CA 1
ATOM 1426 C C . VAL A 1 192 ? -17.266 -7.578 2.699 1 98.56 192 VAL A C 1
ATOM 1428 O O . VAL A 1 192 ? -17.406 -8.531 3.469 1 98.56 192 VAL A O 1
ATOM 1431 N N . THR A 1 193 ? -18.125 -7.293 1.811 1 98.25 193 THR A N 1
ATOM 1432 C CA . THR A 1 193 ? -19.266 -8.156 1.518 1 98.25 193 THR A CA 1
ATOM 1433 C C . THR A 1 193 ? -19.188 -8.688 0.09 1 98.25 193 THR A C 1
ATOM 1435 O O . THR A 1 193 ? -18.781 -7.973 -0.823 1 98.25 193 THR A O 1
ATOM 1438 N N . GLN A 1 194 ? -19.484 -9.891 -0.093 1 96.25 194 GLN A N 1
ATOM 1439 C CA . GLN A 1 194 ? -19.594 -10.555 -1.389 1 96.25 194 GLN A CA 1
ATOM 1440 C C . GLN A 1 194 ? -20.953 -11.242 -1.551 1 96.25 194 GLN A C 1
ATOM 1442 O O . GLN A 1 194 ? -21.344 -12.039 -0.703 1 96.25 194 GLN A O 1
ATOM 1447 N N . ASP A 1 195 ? -21.672 -10.891 -2.611 1 92.69 195 ASP A N 1
ATOM 1448 C CA . ASP A 1 195 ? -23 -11.453 -2.891 1 92.69 195 ASP A CA 1
ATOM 1449 C C . ASP A 1 195 ? -23.906 -11.312 -1.681 1 92.69 195 ASP A C 1
ATOM 1451 O O . ASP A 1 195 ? -24.578 -12.273 -1.289 1 92.69 195 ASP A O 1
ATOM 1455 N N . GLY A 1 196 ? -23.812 -10.227 -0.97 1 91 196 GLY A N 1
ATOM 1456 C CA . GLY A 1 196 ? -24.719 -9.875 0.109 1 91 196 GLY A CA 1
ATOM 1457 C C . GLY A 1 196 ? -24.297 -10.438 1.454 1 91 196 GLY A C 1
ATOM 1458 O O . GLY A 1 196 ? -24.953 -10.203 2.467 1 91 196 GLY A O 1
ATOM 1459 N N . ARG A 1 197 ? -23.172 -11.109 1.489 1 96.44 197 ARG A N 1
ATOM 1460 C CA . ARG A 1 197 ? -22.688 -11.695 2.736 1 96.44 197 ARG A CA 1
ATOM 1461 C C . ARG A 1 197 ? -21.344 -11.07 3.143 1 96.44 197 ARG A C 1
ATOM 1463 O O . ARG A 1 197 ? -20.484 -10.828 2.297 1 96.44 197 ARG A O 1
ATOM 1470 N N . THR A 1 198 ? -21.219 -10.859 4.477 1 97.56 198 THR A N 1
ATOM 1471 C CA . THR A 1 198 ? -19.938 -10.367 4.984 1 97.56 198 THR A CA 1
ATOM 1472 C C . THR A 1 198 ? -18.875 -11.461 4.914 1 97.56 198 THR A C 1
ATOM 1474 O O . THR A 1 198 ? -19.031 -12.531 5.5 1 97.56 198 THR A O 1
ATOM 1477 N N . VAL A 1 199 ? -17.812 -11.211 4.191 1 96.75 199 VAL A N 1
ATOM 1478 C CA . VAL A 1 199 ? -16.766 -12.219 4.051 1 96.75 199 VAL A CA 1
ATOM 1479 C C . VAL A 1 199 ? -15.547 -11.812 4.871 1 96.75 199 VAL A C 1
ATOM 1481 O O . VAL A 1 199 ? -14.664 -12.633 5.129 1 96.75 199 VAL A O 1
ATOM 1484 N N . ARG A 1 200 ? -15.484 -10.57 5.305 1 97.06 200 ARG A N 1
ATOM 1485 C CA . ARG A 1 200 ? -14.406 -10.078 6.152 1 97.06 200 ARG A CA 1
ATOM 1486 C C . ARG A 1 200 ? -14.844 -8.844 6.938 1 97.06 200 ARG A C 1
ATOM 1488 O O . ARG A 1 200 ? -15.523 -7.969 6.398 1 97.06 200 ARG A O 1
ATOM 1495 N N . GLU A 1 201 ? -14.453 -8.789 8.133 1 97 201 GLU A N 1
ATOM 1496 C CA . GLU A 1 201 ? -14.695 -7.629 8.992 1 97 201 GLU A CA 1
ATOM 1497 C C . GLU A 1 201 ? -13.578 -7.457 10.016 1 97 201 GLU A C 1
ATOM 1499 O O . GLU A 1 201 ? -13.086 -8.445 10.57 1 97 201 GLU A O 1
ATOM 1504 N N . SER A 1 202 ? -13.109 -6.289 10.172 1 95.56 202 SER A N 1
ATOM 1505 C CA . SER A 1 202 ? -12.102 -5.969 11.18 1 95.56 202 SER A CA 1
ATOM 1506 C C . SER A 1 202 ? -12.391 -4.629 11.844 1 95.56 202 SER A C 1
ATOM 1508 O O . SER A 1 202 ? -12.977 -3.738 11.227 1 95.56 202 SER A O 1
ATOM 1510 N N . ALA A 1 203 ? -12.016 -4.508 13.109 1 95.81 203 ALA A N 1
ATOM 1511 C CA . ALA A 1 203 ? -12.18 -3.275 13.883 1 95.81 203 ALA A CA 1
ATOM 1512 C C . ALA A 1 203 ? -10.906 -2.945 14.656 1 95.81 203 ALA A C 1
ATOM 1514 O O . ALA A 1 203 ? -10.219 -3.844 15.141 1 95.81 203 ALA A O 1
ATOM 1515 N N . SER A 1 204 ? -10.617 -1.705 14.695 1 94.69 204 SER A N 1
ATOM 1516 C CA . SER A 1 204 ? -9.523 -1.197 15.516 1 94.69 204 SER A CA 1
ATOM 1517 C C . SER A 1 204 ? -9.906 0.1 16.219 1 94.69 204 SER A C 1
ATOM 1519 O O . SER A 1 204 ? -10.852 0.776 15.805 1 94.69 204 SER A O 1
ATOM 1521 N N . THR A 1 205 ? -9.266 0.394 17.297 1 94.88 205 THR A N 1
ATOM 1522 C CA . THR A 1 205 ? -9.516 1.627 18.031 1 94.88 205 THR A CA 1
ATOM 1523 C C . THR A 1 205 ? -8.211 2.391 18.266 1 94.88 205 THR A C 1
ATOM 1525 O O . THR A 1 205 ? -7.133 1.791 18.297 1 94.88 205 THR A O 1
ATOM 1528 N N . GLN A 1 206 ? -8.383 3.67 18.281 1 93.88 206 GLN A N 1
ATOM 1529 C CA . GLN A 1 206 ? -7.25 4.539 18.578 1 93.88 206 GLN A CA 1
ATOM 1530 C C . GLN A 1 206 ? -7.668 5.707 19.469 1 93.88 206 GLN A C 1
ATOM 1532 O O . GLN A 1 206 ? -8.828 6.137 19.438 1 93.88 206 GLN A O 1
ATOM 1537 N N . GLN A 1 207 ? -6.719 6.078 20.266 1 94.5 207 GLN A N 1
ATOM 1538 C CA . GLN A 1 207 ? -6.93 7.293 21.047 1 94.5 207 GLN A CA 1
ATOM 1539 C C . GLN A 1 207 ? -6.621 8.539 20.219 1 94.5 207 GLN A C 1
ATOM 1541 O O . GLN A 1 207 ? -5.605 8.594 19.516 1 94.5 207 GLN A O 1
ATOM 1546 N N . TRP A 1 208 ? -7.531 9.5 20.312 1 94.88 208 TRP A N 1
ATOM 1547 C CA . TRP A 1 208 ? -7.457 10.695 19.469 1 94.88 208 TRP A CA 1
ATOM 1548 C C . TRP A 1 208 ? -7.938 11.922 20.234 1 94.88 208 TRP A C 1
ATOM 1550 O O . TRP A 1 208 ? -8.68 11.805 21.219 1 94.88 208 TRP A O 1
ATOM 1560 N N . TRP A 1 209 ? -7.445 13.023 19.875 1 96.12 209 TRP A N 1
ATOM 1561 C CA . TRP A 1 209 ? -8.016 14.297 20.328 1 96.12 209 TRP A CA 1
ATOM 1562 C C . TRP A 1 209 ? -9.016 14.836 19.312 1 96.12 209 TRP A C 1
ATOM 1564 O O . TRP A 1 209 ? -8.711 14.93 18.125 1 96.12 209 TRP A O 1
ATOM 1574 N N . ALA A 1 210 ? -10.164 15.109 19.781 1 95.62 210 ALA A N 1
ATOM 1575 C CA . ALA A 1 210 ? -11.148 15.773 18.922 1 95.62 210 ALA A CA 1
ATOM 1576 C C . ALA A 1 210 ? -10.82 17.25 18.766 1 95.62 210 ALA A C 1
ATOM 1578 O O . ALA A 1 210 ? -10.977 18.031 19.703 1 95.62 210 ALA A O 1
ATOM 1579 N N . VAL A 1 211 ? -10.359 17.609 17.625 1 95.56 211 VAL A N 1
ATOM 1580 C CA . VAL A 1 211 ? -9.977 18.984 17.375 1 95.56 211 VAL A CA 1
ATOM 1581 C C . VAL A 1 211 ? -10.93 19.609 16.359 1 95.56 211 VAL A C 1
ATOM 1583 O O . VAL A 1 211 ? -10.906 19.266 15.18 1 95.56 211 VAL A O 1
ATOM 1586 N N . ASP A 1 212 ? -11.734 20.531 16.812 1 94.06 212 ASP A N 1
ATOM 1587 C CA . ASP A 1 212 ? -12.688 21.156 15.906 1 94.06 212 ASP A CA 1
ATOM 1588 C C . ASP A 1 212 ? -12.102 22.438 15.312 1 94.06 212 ASP A C 1
ATOM 1590 O O . ASP A 1 212 ? -10.977 22.828 15.641 1 94.06 212 ASP A O 1
ATOM 1594 N N . MET A 1 213 ? -12.852 23.094 14.422 1 95.56 213 MET A N 1
ATOM 1595 C CA . MET A 1 213 ? -12.352 24.25 13.68 1 95.56 213 MET A CA 1
ATOM 1596 C C . MET A 1 213 ? -12.148 25.453 14.602 1 95.56 213 MET A C 1
ATOM 1598 O O . MET A 1 213 ? -11.211 26.219 14.422 1 95.56 213 MET A O 1
ATOM 1602 N N . ARG A 1 214 ? -12.953 25.578 15.609 1 94.31 214 ARG A N 1
ATOM 1603 C CA . ARG A 1 214 ? -12.812 26.672 16.562 1 94.31 214 ARG A CA 1
ATOM 1604 C C . ARG A 1 214 ?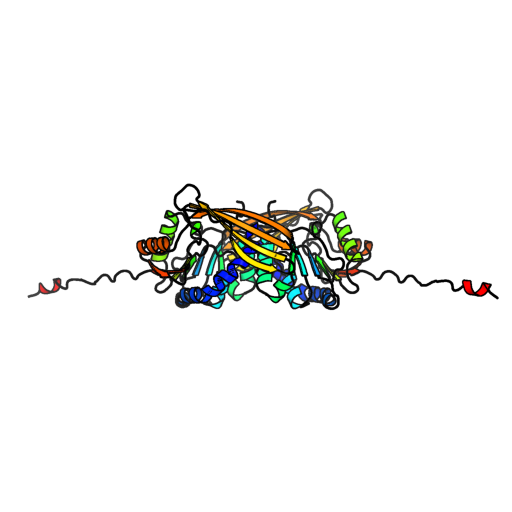 -11.484 26.578 17.312 1 94.31 214 ARG A C 1
ATOM 1606 O O . ARG A 1 214 ? -10.797 27.578 17.5 1 94.31 214 ARG A O 1
ATOM 1613 N N . THR A 1 215 ? -11.234 25.359 17.719 1 95.12 215 THR A N 1
ATOM 1614 C CA . THR A 1 215 ? -9.984 25.109 18.422 1 95.12 215 THR A CA 1
ATOM 1615 C C . THR A 1 215 ? -8.789 25.406 17.516 1 95.12 215 THR A C 1
ATOM 1617 O O . THR A 1 215 ? -7.832 26.062 17.938 1 95.12 215 THR A O 1
ATOM 1620 N N . ILE A 1 216 ? -8.797 24.984 16.234 1 97.19 216 ILE A N 1
ATOM 1621 C CA . ILE A 1 216 ? -7.719 25.203 15.281 1 97.19 216 ILE A CA 1
ATOM 1622 C C . ILE A 1 216 ? -7.488 26.703 15.094 1 97.19 216 ILE A C 1
ATOM 1624 O O . ILE A 1 216 ? -6.355 27.172 15.195 1 97.19 216 ILE A O 1
ATOM 1628 N N . VAL A 1 217 ? -8.547 27.453 14.938 1 96.56 217 VAL A N 1
ATOM 1629 C CA . VAL A 1 217 ? -8.469 28.891 14.688 1 96.56 217 VAL A CA 1
ATOM 1630 C C . VAL A 1 217 ? -7.871 29.594 15.906 1 96.56 217 VAL A C 1
ATOM 1632 O O . VAL A 1 217 ? -6.957 30.406 15.773 1 96.56 217 VAL A O 1
ATOM 1635 N N . ALA A 1 218 ? -8.336 29.219 17.047 1 97.31 218 ALA A N 1
ATOM 1636 C CA . ALA A 1 218 ? -7.879 29.859 18.281 1 97.31 218 ALA A CA 1
ATOM 1637 C C . ALA A 1 218 ? -6.402 29.578 18.531 1 97.31 218 ALA A C 1
ATOM 1639 O O . ALA A 1 218 ? -5.629 30.5 18.828 1 97.31 218 ALA A O 1
ATOM 1640 N N . GLU A 1 219 ? -6.066 28.297 18.438 1 97.56 219 GLU A N 1
ATOM 1641 C CA . GLU A 1 219 ? -4.684 27.922 18.703 1 97.56 219 GLU A CA 1
ATOM 1642 C C . GLU A 1 219 ? -3.738 28.516 17.656 1 97.56 219 GLU A C 1
ATOM 1644 O O . GLU A 1 219 ? -2.643 28.969 18 1 97.56 219 GLU A O 1
ATOM 1649 N N . ALA A 1 220 ? -4.125 28.516 16.375 1 97.5 220 ALA A N 1
ATOM 1650 C CA . ALA A 1 220 ? -3.309 29.094 15.312 1 97.5 220 ALA A CA 1
ATOM 1651 C C . ALA A 1 220 ? -3.107 30.578 15.523 1 97.5 220 ALA A C 1
ATOM 1653 O O . ALA A 1 220 ? -1.99 31.094 15.398 1 97.5 220 ALA A O 1
ATOM 1654 N N . ALA A 1 221 ? -4.184 31.281 15.883 1 96.88 221 ALA A N 1
ATOM 1655 C CA . ALA A 1 221 ? -4.109 32.719 16.141 1 96.88 221 ALA A CA 1
ATOM 1656 C C . ALA A 1 221 ? -3.148 33.031 17.281 1 96.88 221 ALA A C 1
ATOM 1658 O O . ALA A 1 221 ? -2.359 33.969 17.203 1 96.88 221 ALA A O 1
ATOM 1659 N N . ALA A 1 222 ? -3.234 32.25 18.266 1 97.19 222 ALA A N 1
ATOM 1660 C CA . ALA A 1 222 ? -2.369 32.406 19.438 1 97.19 222 ALA A CA 1
ATOM 1661 C C . ALA A 1 222 ? -0.899 32.281 19.062 1 97.19 222 ALA A C 1
ATOM 1663 O O . ALA A 1 222 ? -0.021 32.844 19.703 1 97.19 222 ALA A O 1
ATOM 1664 N N . ALA A 1 223 ? -0.664 31.547 17.984 1 97.25 223 ALA A N 1
ATOM 1665 C CA . ALA A 1 223 ? 0.707 31.312 17.531 1 97.25 223 ALA A CA 1
ATOM 1666 C C . ALA A 1 223 ? 1.118 32.312 16.453 1 97.25 223 ALA A C 1
ATOM 1668 O O . ALA A 1 223 ? 2.201 32.188 15.883 1 97.25 223 ALA A O 1
ATOM 1669 N N . GLY A 1 224 ? 0.246 33.25 16.094 1 96.06 224 GLY A N 1
ATOM 1670 C CA . GLY A 1 224 ? 0.569 34.25 15.109 1 96.06 224 GLY A CA 1
ATOM 1671 C C . GLY A 1 224 ? 0.282 33.812 13.688 1 96.06 224 GLY A C 1
ATOM 1672 O O . GLY A 1 224 ? 0.928 34.281 12.75 1 96.06 224 GLY A O 1
ATOM 1673 N N . LEU A 1 225 ? -0.618 32.875 13.5 1 97.88 225 LEU A N 1
ATOM 1674 C CA . LEU A 1 225 ? -1.017 32.406 12.172 1 97.88 225 LEU A CA 1
ATOM 1675 C C . LEU A 1 225 ? -2.4 32.938 11.805 1 97.88 225 LEU A C 1
ATOM 1677 O O . LEU A 1 225 ? -3.293 32.969 12.656 1 97.88 225 LEU A O 1
ATOM 1681 N N . GLU A 1 226 ? -2.496 33.375 10.609 1 97.38 226 GLU A N 1
ATOM 1682 C CA . GLU A 1 226 ? -3.818 33.625 10.062 1 97.38 226 GLU A CA 1
ATOM 1683 C C . GLU A 1 226 ? -4.477 32.375 9.531 1 97.38 226 GLU A C 1
ATOM 1685 O O . GLU A 1 226 ? -3.861 31.609 8.766 1 97.38 226 GLU A O 1
ATOM 1690 N N . CYS A 1 227 ? -5.629 32.156 9.945 1 96.5 227 CYS A N 1
ATOM 1691 C CA . CYS A 1 227 ? -6.379 30.969 9.547 1 96.5 227 CYS A CA 1
ATOM 1692 C C . CYS A 1 227 ? -7.535 31.344 8.625 1 96.5 227 CYS A C 1
ATOM 1694 O O . CYS A 1 227 ? -8.312 32.25 8.938 1 96.5 227 CYS A O 1
ATOM 1696 N N . ARG A 1 228 ? -7.605 30.703 7.477 1 95.31 228 ARG A N 1
ATOM 1697 C CA . ARG A 1 228 ? -8.734 30.844 6.562 1 95.31 228 ARG A CA 1
ATOM 1698 C C . ARG A 1 228 ? -9.391 29.5 6.301 1 95.31 228 ARG A C 1
ATOM 1700 O O . ARG A 1 228 ? -8.719 28.516 5.961 1 95.31 228 ARG A O 1
ATOM 1707 N N . ARG A 1 229 ? -10.648 29.484 6.43 1 93.19 229 ARG A N 1
ATOM 1708 C CA . ARG A 1 229 ? -11.391 28.25 6.188 1 93.19 229 ARG A CA 1
ATOM 1709 C C . ARG A 1 229 ? -11.539 27.984 4.695 1 93.19 229 ARG A C 1
ATOM 1711 O O . ARG A 1 229 ? -11.766 28.906 3.916 1 93.19 229 ARG A O 1
ATOM 1718 N N . ALA A 1 230 ? -11.273 26.828 4.297 1 89.94 230 ALA A N 1
ATOM 1719 C CA . ALA A 1 230 ? -11.539 26.344 2.947 1 89.94 230 ALA A CA 1
ATOM 1720 C C . ALA A 1 230 ? -12.562 25.203 2.971 1 89.94 230 ALA A C 1
ATOM 1722 O O . ALA A 1 230 ? -12.195 24.031 3.014 1 89.94 230 ALA A O 1
ATOM 1723 N N . GLY A 1 231 ? -13.828 25.484 2.971 1 82.44 231 GLY A N 1
ATOM 1724 C CA . GLY A 1 231 ? -14.891 24.5 3.184 1 82.44 231 GLY A CA 1
ATOM 1725 C C . GLY A 1 231 ? -15.219 24.281 4.648 1 82.44 231 GLY A C 1
ATOM 1726 O O . GLY A 1 231 ? -14.938 25.156 5.484 1 82.44 231 GLY A O 1
ATOM 1727 N N . TRP A 1 232 ? -15.859 23.156 4.926 1 80.94 232 TRP A N 1
ATOM 1728 C CA . TRP A 1 232 ? -16.406 22.969 6.262 1 80.94 232 TRP A CA 1
ATOM 1729 C C . TRP A 1 232 ? -15.359 22.406 7.211 1 80.94 232 TRP A C 1
ATOM 1731 O O . TRP A 1 232 ? -15.422 22.625 8.422 1 80.94 232 TRP A O 1
ATOM 1741 N N . ASP A 1 233 ? -14.352 21.734 6.695 1 90.69 233 ASP A N 1
ATOM 1742 C CA . ASP A 1 233 ? -13.492 21.062 7.656 1 90.69 233 ASP A CA 1
ATOM 1743 C C . ASP A 1 233 ? -12.016 21.234 7.285 1 90.69 233 ASP A C 1
ATOM 1745 O O . ASP A 1 233 ? -11.156 20.5 7.781 1 90.69 233 ASP A O 1
ATOM 1749 N N . LEU A 1 234 ? -11.727 22.203 6.363 1 95.69 234 LEU A N 1
ATOM 1750 C CA . LEU A 1 234 ? -10.352 22.469 5.973 1 95.69 234 LEU A CA 1
ATOM 1751 C C . LEU A 1 234 ? -9.969 23.906 6.301 1 95.69 234 LEU A C 1
ATOM 1753 O O . LEU A 1 234 ? -10.797 24.812 6.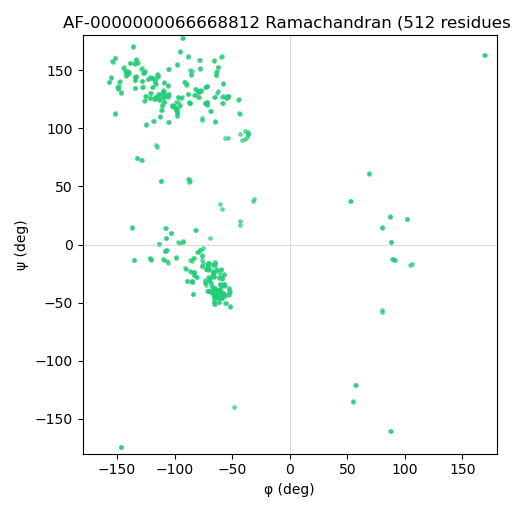195 1 95.69 234 LEU A O 1
ATOM 1757 N N . ALA A 1 235 ? -8.75 24.109 6.715 1 96.81 235 ALA A N 1
ATOM 1758 C CA . ALA A 1 235 ? -8.227 25.438 6.984 1 96.81 235 ALA A CA 1
ATOM 1759 C C . ALA A 1 235 ? -6.848 25.625 6.352 1 96.81 235 ALA A C 1
ATOM 1761 O O . ALA A 1 235 ? -6.055 24.688 6.293 1 96.81 235 ALA A O 1
ATOM 1762 N N . THR A 1 236 ? -6.617 26.766 5.902 1 98 236 THR A N 1
ATOM 1763 C CA . THR A 1 236 ? -5.289 27.172 5.457 1 98 236 THR A CA 1
ATOM 1764 C C . THR A 1 236 ? -4.68 28.172 6.426 1 98 236 THR A C 1
ATOM 1766 O O . THR A 1 236 ? -5.379 29.047 6.953 1 98 236 THR A O 1
ATOM 1769 N N . LEU A 1 237 ? -3.439 28 6.652 1 98.25 237 LEU A N 1
ATOM 1770 C CA . LEU A 1 237 ? -2.74 28.828 7.625 1 98.25 237 LEU A CA 1
ATOM 1771 C C . LEU A 1 237 ? -1.556 29.547 6.977 1 98.25 237 LEU A C 1
ATOM 1773 O O . LEU A 1 237 ? -0.85 28.969 6.152 1 98.25 237 LEU A O 1
ATOM 1777 N N . ARG A 1 238 ? -1.296 30.734 7.328 1 97.38 238 ARG A N 1
ATOM 1778 C CA . ARG A 1 238 ? -0.108 31.469 6.902 1 97.38 238 ARG A CA 1
ATOM 1779 C C . ARG A 1 238 ? 0.449 32.312 8.039 1 97.38 238 ARG A C 1
ATOM 1781 O O . ARG A 1 238 ? -0.297 32.75 8.922 1 97.38 238 ARG A O 1
ATOM 1788 N N . ALA A 1 239 ? 1.698 32.469 8.008 1 96 239 ALA A N 1
ATOM 1789 C CA . ALA A 1 239 ? 2.336 33.312 9.016 1 96 239 ALA A CA 1
ATOM 1790 C C . ALA A 1 239 ? 2.068 34.781 8.75 1 96 239 ALA A C 1
ATOM 1792 O O . ALA A 1 239 ? 2.096 35.219 7.594 1 96 239 ALA A O 1
ATOM 1793 N N . LEU A 1 240 ? 1.759 35.5 9.688 1 89.12 240 LEU A N 1
ATOM 1794 C CA . LEU A 1 240 ? 1.585 36.938 9.578 1 89.12 240 LEU A CA 1
ATOM 1795 C C . LEU A 1 240 ? 2.934 37.656 9.594 1 89.12 240 LEU A C 1
ATOM 1797 O O . LEU A 1 240 ? 3.842 37.25 10.328 1 89.12 240 LEU A O 1
ATOM 1801 N N . PRO A 1 241 ? 3.062 38.562 8.633 1 79.88 241 PRO A N 1
ATOM 1802 C CA . PRO A 1 241 ? 4.316 39.344 8.641 1 79.88 241 PRO A CA 1
ATOM 1803 C C . PRO A 1 241 ? 4.578 40.031 9.984 1 79.88 241 PRO A C 1
ATOM 1805 O O . PRO A 1 241 ? 3.637 40.406 10.672 1 79.88 241 PRO A O 1
ATOM 1808 N N . ALA A 1 242 ? 5.785 39.781 10.578 1 68.25 242 ALA A N 1
ATOM 1809 C CA . ALA A 1 242 ? 6.156 40.531 11.766 1 68.25 242 ALA A CA 1
ATOM 1810 C C . ALA A 1 242 ? 5.836 42 11.602 1 68.25 242 ALA A C 1
ATOM 1812 O O . ALA A 1 242 ? 5.977 42.562 10.508 1 68.25 242 ALA A O 1
ATOM 1813 N N . PRO A 1 243 ? 5.062 42.562 12.555 1 62.22 243 PRO A N 1
ATOM 1814 C CA . PRO A 1 243 ? 4.801 44 12.43 1 62.22 243 PRO A CA 1
ATOM 1815 C C . PRO A 1 243 ? 6.051 44.781 12.07 1 62.22 243 PRO A C 1
ATOM 1817 O O . PRO A 1 243 ? 7.152 44.438 12.516 1 62.22 243 PRO A O 1
ATOM 1820 N N . ALA A 1 244 ? 6.098 45.344 10.906 1 54.12 244 ALA A N 1
ATOM 1821 C CA . ALA A 1 244 ? 7.188 46.281 10.555 1 54.12 244 ALA A CA 1
ATOM 1822 C C . ALA A 1 244 ? 7.59 47.125 11.742 1 54.12 244 ALA A C 1
ATOM 1824 O O . ALA A 1 244 ? 6.734 47.719 12.406 1 54.12 244 ALA A O 1
ATOM 1825 N N . LEU A 1 245 ? 8.594 46.781 12.461 1 48.84 245 LEU A N 1
ATOM 1826 C CA . LEU A 1 245 ? 9.086 47.781 13.422 1 48.84 245 LEU A CA 1
ATOM 1827 C C . LEU A 1 245 ? 8.992 49.188 12.852 1 48.84 245 LEU A C 1
ATOM 1829 O O . LEU A 1 245 ? 9.5 49.438 11.758 1 48.84 245 LEU A O 1
ATOM 1833 N N . ASP A 1 246 ? 7.988 49.906 13.117 1 45.28 246 ASP A N 1
ATOM 1834 C CA . ASP A 1 246 ? 7.988 51.344 12.836 1 45.28 246 ASP A CA 1
ATOM 1835 C C . ASP A 1 246 ? 9.359 51.938 13.117 1 45.28 246 ASP A C 1
ATOM 1837 O O . ASP A 1 246 ? 9.922 51.75 14.195 1 45.28 246 ASP A O 1
ATOM 1841 N N . GLY A 1 247 ? 10.289 52.031 12.117 1 44.66 247 GLY A N 1
ATOM 1842 C CA . GLY A 1 247 ? 11.469 52.875 12.148 1 44.66 247 GLY A CA 1
ATOM 1843 C C . GLY A 1 247 ? 11.266 54.156 12.938 1 44.66 247 GLY A C 1
ATOM 1844 O O . GLY A 1 247 ? 11.32 55.25 12.375 1 44.66 247 GLY A O 1
ATOM 1845 N N . LEU A 1 248 ? 10.562 54.25 14.047 1 43.62 248 LEU A N 1
ATOM 1846 C CA . LEU A 1 248 ? 10.562 55.5 14.82 1 43.62 248 LEU A CA 1
ATOM 1847 C C . LEU A 1 248 ? 11.969 55.844 15.281 1 43.62 248 LEU A C 1
ATOM 1849 O O . LEU A 1 248 ? 12.367 55.5 16.391 1 43.62 248 LEU A O 1
ATOM 1853 N N . ARG A 1 249 ? 13.086 55.562 14.508 1 43.97 249 ARG A N 1
ATOM 1854 C CA . ARG A 1 249 ? 14.328 56.219 14.859 1 43.97 249 ARG A CA 1
ATOM 1855 C C . ARG A 1 249 ? 14.148 57.75 14.867 1 43.97 249 ARG A C 1
ATOM 1857 O O . ARG A 1 249 ? 13.742 58.344 13.859 1 43.97 249 ARG A O 1
ATOM 1864 N N . SER A 1 250 ? 13.789 58.406 16.047 1 40.25 250 SER A N 1
ATOM 1865 C CA . SER A 1 250 ? 13.805 59.812 16.438 1 40.25 250 SER A CA 1
ATOM 1866 C C . SER A 1 250 ? 15.07 60.5 15.953 1 40.25 250 SER A C 1
ATOM 1868 O O . SER A 1 250 ? 16.172 60.031 16.203 1 40.25 250 SER A O 1
ATOM 1870 N N . THR A 1 251 ? 15.062 61.062 14.766 1 42.38 251 THR A N 1
ATOM 1871 C CA . THR A 1 251 ? 16.031 62 14.203 1 42.38 251 THR A CA 1
ATOM 1872 C C . THR A 1 251 ? 16.422 63.062 15.242 1 42.38 251 THR A C 1
ATOM 1874 O O . THR A 1 251 ? 17 64.062 14.891 1 42.38 251 THR A O 1
ATOM 1877 N N . ALA A 1 252 ? 16.188 62.906 16.562 1 43.41 252 ALA A N 1
ATOM 1878 C CA . ALA A 1 252 ? 16.531 64 17.484 1 43.41 252 ALA A CA 1
ATOM 1879 C C . ALA A 1 252 ? 18.031 64.25 17.516 1 43.41 252 ALA A C 1
ATOM 1881 O O . ALA A 1 252 ? 18.5 65.188 18.188 1 43.41 252 ALA A O 1
ATOM 1882 N N . ALA A 1 253 ? 18.891 63.344 17.062 1 41.56 253 ALA A N 1
ATOM 1883 C CA . ALA A 1 253 ? 20.266 63.594 17.484 1 41.56 253 ALA A CA 1
ATOM 1884 C C . ALA A 1 253 ? 20.859 64.812 16.781 1 41.56 253 ALA A C 1
ATOM 1886 O O . ALA A 1 253 ? 21.953 65.25 17.109 1 41.56 253 ALA A O 1
ATOM 1887 N N . ASP A 1 254 ? 20.203 65.062 15.648 1 37.03 254 ASP A N 1
ATOM 1888 C CA . ASP A 1 254 ? 21.156 65.875 14.898 1 37.03 254 ASP A CA 1
ATOM 1889 C C . ASP A 1 254 ? 21.219 67.312 15.445 1 37.03 254 ASP A C 1
ATOM 1891 O O . ASP A 1 254 ? 21.875 68.188 14.859 1 37.03 254 ASP A O 1
ATOM 1895 N N . SER A 1 255 ? 20.172 67.688 16.281 1 34.69 255 SER A N 1
ATOM 1896 C CA . SER A 1 255 ? 20.188 69.125 16.469 1 34.69 255 SER A CA 1
ATOM 1897 C C . SER A 1 255 ? 21.359 69.562 17.359 1 34.69 255 SER A C 1
ATOM 1899 O O . SER A 1 255 ? 21.484 70.75 17.719 1 34.69 255 SER A O 1
ATOM 1901 N N . ILE A 1 256 ? 21.922 68.688 18.125 1 35.53 256 ILE A N 1
ATOM 1902 C CA . ILE A 1 256 ? 22.719 69.25 19.188 1 35.53 256 ILE A CA 1
ATOM 1903 C C . ILE A 1 256 ? 23.969 69.938 18.594 1 35.53 256 ILE A C 1
ATOM 1905 O O . ILE A 1 256 ? 24.859 70.375 19.328 1 35.53 256 ILE A O 1
ATOM 1909 N N . GLU A 1 257 ? 24.375 69.562 17.359 1 30.02 257 GLU A N 1
ATOM 1910 C CA . GLU A 1 257 ? 25.703 70.062 17.078 1 30.02 257 GLU A CA 1
ATOM 1911 C C . GLU A 1 257 ? 25.672 71.625 17 1 30.02 257 GLU A C 1
ATOM 1913 O O . GLU A 1 257 ? 26.641 72.25 17.391 1 30.02 257 GLU A O 1
ATOM 1918 N N . ARG A 1 258 ? 24.719 72.25 16.297 1 27.75 258 ARG A N 1
ATOM 1919 C CA . ARG A 1 258 ? 25.188 73.625 16.203 1 27.75 258 ARG A CA 1
ATOM 1920 C C . ARG A 1 258 ? 24.953 74.375 17.5 1 27.75 258 ARG A C 1
ATOM 1922 O O . ARG A 1 258 ? 23.938 74.188 18.172 1 27.75 258 ARG A O 1
ATOM 1929 N N . MET B 1 1 ? -2.641 -12.461 13.242 1 55.5 1 MET B N 1
ATOM 1930 C CA . MET B 1 1 ? -1.321 -12.977 12.891 1 55.5 1 MET B CA 1
ATOM 1931 C C . MET B 1 1 ? -0.428 -11.867 12.344 1 55.5 1 MET B C 1
ATOM 1933 O O . MET B 1 1 ? -0.911 -10.945 11.688 1 55.5 1 MET B O 1
ATOM 1937 N N . THR B 1 2 ? 0.8 -11.828 12.758 1 80.25 2 THR B N 1
ATOM 1938 C CA . THR B 1 2 ? 1.785 -10.828 12.359 1 80.25 2 THR B CA 1
ATOM 1939 C C . THR B 1 2 ? 1.979 -10.828 10.844 1 80.25 2 THR B C 1
ATOM 1941 O O . THR B 1 2 ? 2.033 -11.891 10.227 1 80.25 2 THR B O 1
ATOM 1944 N N . ASP B 1 3 ? 1.768 -9.766 10.242 1 89.31 3 ASP B N 1
ATOM 1945 C CA . ASP B 1 3 ? 2.006 -9.617 8.805 1 89.31 3 ASP B CA 1
ATOM 1946 C C . ASP B 1 3 ? 3.492 -9.75 8.477 1 89.31 3 ASP B C 1
ATOM 1948 O O . ASP B 1 3 ? 4.254 -8.789 8.641 1 89.31 3 ASP B O 1
ATOM 1952 N N . ILE B 1 4 ? 3.893 -10.82 7.93 1 85.06 4 ILE B N 1
ATOM 1953 C CA . ILE B 1 4 ? 5.293 -11.141 7.684 1 85.06 4 ILE B CA 1
ATOM 1954 C C . ILE B 1 4 ? 5.875 -10.172 6.66 1 85.06 4 ILE B C 1
ATOM 1956 O O . ILE B 1 4 ? 7.086 -9.945 6.629 1 85.06 4 ILE B O 1
ATOM 1960 N N . TYR B 1 5 ? 5.059 -9.578 5.852 1 91.75 5 TYR B N 1
ATOM 1961 C CA . TYR B 1 5 ? 5.52 -8.68 4.801 1 91.75 5 TYR B CA 1
ATOM 1962 C C . TYR B 1 5 ? 5.293 -7.223 5.191 1 91.75 5 TYR B C 1
ATOM 1964 O O . TYR B 1 5 ? 5.469 -6.316 4.375 1 91.75 5 TYR B O 1
ATOM 1972 N N . GLY B 1 6 ? 4.945 -6.992 6.406 1 91.12 6 GLY B N 1
ATOM 1973 C CA . GLY B 1 6 ? 4.555 -5.664 6.848 1 91.12 6 GLY B CA 1
ATOM 1974 C C . GLY B 1 6 ? 5.574 -4.598 6.5 1 91.12 6 GLY B C 1
ATOM 1975 O O . GLY B 1 6 ? 5.273 -3.664 5.75 1 91.12 6 GLY B O 1
ATOM 1976 N N . ALA B 1 7 ? 6.766 -4.816 6.879 1 90.06 7 ALA B N 1
ATOM 1977 C CA . ALA B 1 7 ? 7.812 -3.814 6.68 1 90.06 7 ALA B CA 1
ATOM 1978 C C . ALA B 1 7 ? 8.391 -3.896 5.27 1 90.06 7 ALA B C 1
ATOM 1980 O O . ALA B 1 7 ? 8.812 -2.885 4.707 1 90.06 7 ALA B O 1
ATOM 1981 N N . ALA B 1 8 ? 8.32 -5.051 4.672 1 95.88 8 ALA B N 1
ATOM 1982 C CA . ALA B 1 8 ? 8.961 -5.281 3.381 1 95.88 8 ALA B CA 1
ATOM 1983 C C . ALA B 1 8 ? 8.078 -4.793 2.232 1 95.88 8 ALA B C 1
ATOM 1985 O O . ALA B 1 8 ? 8.578 -4.504 1.142 1 95.88 8 ALA B O 1
ATOM 1986 N N . ALA B 1 9 ? 6.738 -4.707 2.451 1 97.62 9 ALA B N 1
ATOM 1987 C CA . ALA B 1 9 ? 5.785 -4.391 1.389 1 97.62 9 ALA B CA 1
ATOM 1988 C C . ALA B 1 9 ? 6.133 -3.062 0.722 1 97.62 9 ALA B C 1
ATOM 1990 O O . ALA B 1 9 ? 5.996 -2.918 -0.494 1 97.62 9 ALA B O 1
ATOM 1991 N N . GLU B 1 10 ? 6.648 -2.141 1.515 1 97.94 10 GLU B N 1
ATOM 1992 C CA . GLU B 1 10 ? 7.035 -0.818 1.034 1 97.94 10 GLU B CA 1
ATOM 1993 C C . GLU B 1 10 ? 8.109 -0.917 -0.051 1 97.94 10 GLU B C 1
ATOM 1995 O O . GLU B 1 10 ? 8.227 -0.028 -0.896 1 97.94 10 GLU B O 1
ATOM 2000 N N . PHE B 1 11 ? 8.852 -2.014 -0.139 1 98.38 11 PHE B N 1
ATOM 2001 C CA . PHE B 1 11 ? 10.016 -2.154 -1.007 1 98.38 11 PHE B CA 1
ATOM 2002 C C . PHE B 1 11 ? 9.703 -3.062 -2.189 1 98.38 11 PHE B C 1
ATOM 2004 O O . PHE B 1 11 ? 10.508 -3.186 -3.115 1 98.38 11 PHE B O 1
ATOM 2011 N N . TYR B 1 12 ? 8.594 -3.617 -2.236 1 97.69 12 TYR B N 1
ATOM 2012 C CA . TYR B 1 12 ? 8.367 -4.742 -3.139 1 97.69 12 TYR B CA 1
ATOM 2013 C C . TYR B 1 12 ? 8.266 -4.266 -4.586 1 97.69 12 TYR B C 1
ATOM 2015 O O . TYR B 1 12 ? 8.68 -4.973 -5.508 1 97.69 12 TYR B O 1
ATOM 2023 N N . ASP B 1 13 ? 7.746 -3.051 -4.805 1 98.31 13 ASP B N 1
ATOM 2024 C CA . ASP B 1 13 ? 7.723 -2.531 -6.168 1 98.31 13 ASP B CA 1
ATOM 2025 C C . ASP B 1 13 ? 9.133 -2.271 -6.684 1 98.31 13 ASP B C 1
ATOM 2027 O O . ASP B 1 13 ? 9.375 -2.297 -7.891 1 98.31 13 ASP B O 1
ATOM 2031 N N . ILE B 1 14 ? 10.055 -2.018 -5.77 1 98.06 14 ILE B N 1
ATOM 2032 C CA . ILE B 1 14 ? 11.43 -1.698 -6.129 1 98.06 14 ILE B CA 1
ATOM 2033 C C . ILE B 1 14 ? 12.086 -2.906 -6.801 1 98.06 14 ILE B C 1
ATOM 2035 O O . ILE B 1 14 ? 12.789 -2.762 -7.801 1 98.06 14 ILE B O 1
ATOM 2039 N N . ALA B 1 15 ? 11.805 -4.07 -6.285 1 96.94 15 ALA B N 1
ATOM 2040 C CA . ALA B 1 15 ? 12.328 -5.293 -6.895 1 96.94 15 ALA B CA 1
ATOM 2041 C C . ALA B 1 15 ? 11.375 -5.828 -7.953 1 96.94 15 ALA B C 1
ATOM 2043 O O . ALA B 1 15 ? 11.805 -6.441 -8.938 1 96.94 15 ALA B O 1
ATOM 2044 N N . GLY B 1 16 ? 10.086 -5.621 -7.766 1 97.12 16 GLY B N 1
ATOM 2045 C CA . GLY B 1 16 ? 9.055 -6.203 -8.617 1 97.12 16 GLY B CA 1
ATOM 2046 C C . GLY B 1 16 ? 9.023 -5.609 -10.008 1 97.12 16 GLY B C 1
ATOM 2047 O O . GLY B 1 16 ? 8.82 -6.324 -10.992 1 97.12 16 GLY B O 1
ATOM 2048 N N . ARG B 1 17 ? 9.211 -4.301 -10.133 1 96.62 17 ARG B N 1
ATOM 2049 C CA . ARG B 1 17 ? 9.102 -3.645 -11.43 1 96.62 17 ARG B CA 1
ATOM 2050 C C . ARG B 1 17 ? 10.195 -4.125 -12.383 1 96.62 17 ARG B C 1
ATOM 2052 O O . ARG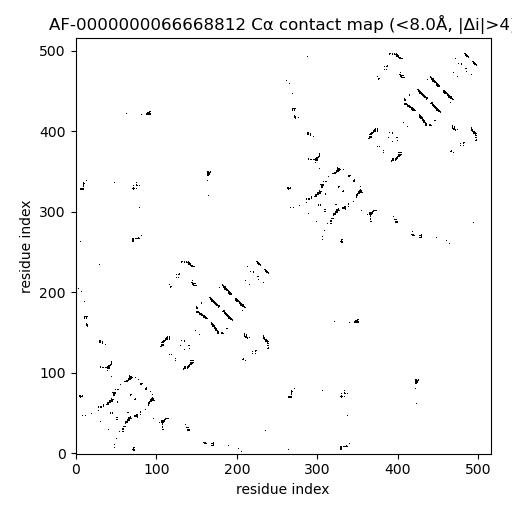 B 1 17 ? 9.898 -4.578 -13.492 1 96.62 17 ARG B O 1
ATOM 2059 N N . PRO B 1 18 ? 11.469 -4.109 -11.961 1 95.38 18 PRO B N 1
ATOM 2060 C CA . PRO B 1 18 ? 12.484 -4.652 -12.867 1 95.38 18 PRO B CA 1
ATOM 2061 C C . PRO B 1 18 ? 12.328 -6.156 -13.094 1 95.38 18 PRO B C 1
ATOM 2063 O O . PRO B 1 18 ? 12.734 -6.672 -14.141 1 95.38 18 PRO B O 1
ATOM 2066 N N . TYR B 1 19 ? 11.789 -6.832 -12.188 1 94.94 19 TYR B N 1
ATOM 2067 C CA . TYR B 1 19 ? 11.516 -8.258 -12.336 1 94.94 19 TYR B CA 1
ATOM 2068 C C . TYR B 1 19 ? 10.5 -8.492 -13.453 1 94.94 19 TYR B C 1
ATOM 2070 O O . TYR B 1 19 ? 10.711 -9.352 -14.312 1 94.94 19 TYR B O 1
ATOM 2078 N N . TRP B 1 20 ? 9.422 -7.723 -13.523 1 96.06 20 TRP B N 1
ATOM 2079 C CA . TRP B 1 20 ? 8.312 -7.996 -14.43 1 96.06 20 TRP B CA 1
ATOM 2080 C C . TRP B 1 20 ? 8.516 -7.301 -15.773 1 96.06 20 TRP B C 1
ATOM 2082 O O . TRP B 1 20 ? 7.969 -7.734 -16.781 1 96.06 20 TRP B O 1
ATOM 2092 N N . ARG B 1 21 ? 9.336 -6.285 -15.812 1 94.69 21 ARG B N 1
ATOM 2093 C CA . ARG B 1 21 ? 9.523 -5.531 -17.047 1 94.69 21 ARG B CA 1
ATOM 2094 C C . ARG B 1 21 ? 9.945 -6.449 -18.188 1 94.69 21 ARG B C 1
ATOM 2096 O O . ARG B 1 21 ? 9.289 -6.496 -19.234 1 94.69 21 ARG B O 1
ATOM 2103 N N . PRO B 1 22 ? 10.977 -7.312 -18.016 1 94.62 22 PRO B N 1
ATOM 2104 C CA . PRO B 1 22 ? 11.391 -8.18 -19.125 1 94.62 22 PRO B CA 1
ATOM 2105 C C . PRO B 1 22 ? 10.461 -9.383 -19.297 1 94.62 22 PRO B C 1
ATOM 2107 O O . PRO B 1 22 ? 10.602 -10.133 -20.266 1 94.62 22 PRO B O 1
ATOM 2110 N N . ARG B 1 23 ? 9.492 -9.547 -18.391 1 95.69 23 ARG B N 1
ATOM 2111 C CA . ARG B 1 23 ? 8.641 -10.727 -18.406 1 95.69 23 ARG B CA 1
ATOM 2112 C C . ARG B 1 23 ? 7.234 -10.391 -18.875 1 95.69 23 ARG B C 1
ATOM 2114 O O . ARG B 1 23 ? 6.395 -11.281 -19.031 1 95.69 23 ARG B O 1
ATOM 2121 N N . THR B 1 24 ? 6.98 -9.109 -19.078 1 96.38 24 THR B N 1
ATOM 2122 C CA . THR B 1 24 ? 5.648 -8.625 -19.422 1 96.38 24 THR B CA 1
ATOM 2123 C C . THR B 1 24 ? 5.145 -9.289 -20.703 1 96.38 24 THR B C 1
ATOM 2125 O O . THR B 1 24 ? 3.996 -9.727 -20.766 1 96.38 24 THR B O 1
ATOM 2128 N N . ALA B 1 25 ? 6.008 -9.43 -21.703 1 95.38 25 ALA B N 1
ATOM 2129 C CA . ALA B 1 25 ? 5.605 -10.008 -22.984 1 95.38 25 ALA B CA 1
ATOM 2130 C C . ALA B 1 25 ? 5.215 -11.477 -22.812 1 95.38 25 ALA B C 1
ATOM 2132 O O . ALA B 1 25 ? 4.195 -11.914 -23.359 1 95.38 25 ALA B O 1
ATOM 2133 N N . ALA B 1 26 ? 6.02 -12.188 -22.062 1 95.81 26 ALA B N 1
ATOM 2134 C CA . ALA B 1 26 ? 5.738 -13.609 -21.844 1 95.81 26 ALA B CA 1
ATOM 2135 C C . ALA B 1 26 ? 4.445 -13.797 -21.047 1 95.81 26 ALA B C 1
ATOM 2137 O O . ALA B 1 26 ? 3.631 -14.664 -21.391 1 95.81 26 ALA B O 1
ATOM 2138 N N . LEU B 1 27 ? 4.316 -12.969 -20 1 97.31 27 LEU B N 1
ATOM 2139 C CA . LEU B 1 27 ? 3.098 -13.031 -19.203 1 97.31 27 LEU B CA 1
ATOM 2140 C C . LEU B 1 27 ? 1.874 -12.695 -20.047 1 97.31 27 LEU B C 1
ATOM 2142 O O . LEU B 1 27 ? 0.877 -13.422 -20.031 1 97.31 27 LEU B O 1
ATOM 2146 N N . THR B 1 28 ? 1.961 -11.664 -20.844 1 97.25 28 THR B N 1
ATOM 2147 C CA . THR B 1 28 ? 0.863 -11.219 -21.688 1 97.25 28 THR B CA 1
ATOM 2148 C C . THR B 1 28 ? 0.498 -12.289 -22.719 1 97.25 28 THR B C 1
ATOM 2150 O O . THR B 1 28 ? -0.68 -12.609 -22.891 1 97.25 28 THR B O 1
ATOM 2153 N N . ALA B 1 29 ? 1.495 -12.844 -23.297 1 96.62 29 ALA B N 1
ATOM 2154 C CA . ALA B 1 29 ? 1.257 -13.891 -24.281 1 96.62 29 ALA B CA 1
ATOM 2155 C C . ALA B 1 29 ? 0.567 -15.094 -23.656 1 96.62 29 ALA B C 1
ATOM 2157 O O . ALA B 1 29 ? -0.367 -15.656 -24.234 1 96.62 29 ALA B O 1
ATOM 2158 N N . ALA B 1 30 ? 0.979 -15.414 -22.484 1 97.06 30 ALA B N 1
ATOM 2159 C CA . ALA B 1 30 ? 0.441 -16.578 -21.797 1 97.06 30 ALA B CA 1
ATOM 2160 C C . ALA B 1 30 ? -1.01 -16.359 -21.375 1 97.06 30 ALA B C 1
ATOM 2162 O O . ALA B 1 30 ? -1.806 -17.297 -21.344 1 97.06 30 ALA B O 1
ATOM 2163 N N . MET B 1 31 ? -1.339 -15.109 -21.125 1 97.75 31 MET B N 1
ATOM 2164 C CA . MET B 1 31 ? -2.648 -14.82 -20.547 1 97.75 31 MET B CA 1
ATOM 2165 C C . MET B 1 31 ? -3.635 -14.383 -21.625 1 97.75 31 MET B C 1
ATOM 2167 O O . MET B 1 31 ? -4.844 -14.352 -21.391 1 97.75 31 MET B O 1
ATOM 2171 N N . SER B 1 32 ? -3.207 -14.102 -22.828 1 96.94 32 SER B N 1
ATOM 2172 C CA . SER B 1 32 ? -4.02 -13.531 -23.906 1 96.94 32 SER B CA 1
ATOM 2173 C C . SER B 1 32 ? -5.176 -14.453 -24.266 1 96.94 32 SER B C 1
ATOM 2175 O O . SER B 1 32 ? -6.277 -13.984 -24.578 1 96.94 32 SER B O 1
ATOM 2177 N N . PRO B 1 33 ? -4.992 -15.758 -24.188 1 96.88 33 PRO B N 1
ATOM 2178 C CA . PRO B 1 33 ? -6.102 -16.641 -24.547 1 96.88 33 PRO B CA 1
ATOM 2179 C C . PRO B 1 33 ? -7.312 -16.484 -23.641 1 96.88 33 PRO B C 1
ATOM 2181 O O . PRO B 1 33 ? -8.43 -16.859 -24 1 96.88 33 PRO B O 1
ATOM 2184 N N . ALA B 1 34 ? -7.059 -15.953 -22.453 1 97.06 34 ALA B N 1
ATOM 2185 C CA . ALA B 1 34 ? -8.141 -15.75 -21.484 1 97.06 34 ALA B CA 1
ATOM 2186 C C . ALA B 1 34 ? -9.242 -14.883 -22.078 1 97.06 34 ALA B C 1
ATOM 2188 O O . ALA B 1 34 ? -10.406 -14.984 -21.688 1 97.06 34 ALA B O 1
ATOM 2189 N N . ALA B 1 35 ? -8.898 -14.07 -23 1 96.38 35 ALA B N 1
ATOM 2190 C CA . ALA B 1 35 ? -9.844 -13.148 -23.609 1 96.38 35 ALA B CA 1
ATOM 2191 C C . ALA B 1 35 ? -10.906 -13.898 -24.422 1 96.38 35 ALA B C 1
ATOM 2193 O O . ALA B 1 35 ? -11.945 -13.336 -24.766 1 96.38 35 ALA B O 1
ATOM 2194 N N . HIS B 1 36 ? -10.617 -15.109 -24.719 1 95.5 36 HIS B N 1
ATOM 2195 C CA . HIS B 1 36 ? -11.492 -15.859 -25.609 1 95.5 36 HIS B CA 1
ATOM 2196 C C . HIS B 1 36 ? -12.281 -16.922 -24.844 1 95.5 36 HIS B C 1
ATOM 2198 O O . HIS B 1 36 ? -12.961 -17.75 -25.453 1 95.5 36 HIS B O 1
ATOM 2204 N N . VAL B 1 37 ? -12.062 -16.812 -23.531 1 93.81 37 VAL B N 1
ATOM 2205 C CA . VAL B 1 37 ? -12.797 -17.766 -22.688 1 93.81 37 VAL B CA 1
ATOM 2206 C C . VAL B 1 37 ? -13.578 -17.016 -21.609 1 93.81 37 VAL B C 1
ATOM 2208 O O . VAL B 1 37 ? -13.258 -15.875 -21.297 1 93.81 37 VAL B O 1
ATOM 2211 N N . ASP B 1 38 ? -14.688 -17.516 -21.219 1 92.38 38 ASP B N 1
ATOM 2212 C CA . ASP B 1 38 ? -15.508 -16.906 -20.188 1 92.38 38 ASP B CA 1
ATOM 2213 C C . ASP B 1 38 ? -15.094 -17.375 -18.797 1 92.38 38 ASP B C 1
ATOM 2215 O O . ASP B 1 38 ? -15.898 -17.969 -18.062 1 92.38 38 ASP B O 1
ATOM 2219 N N . SER B 1 39 ? -13.82 -17.203 -18.422 1 97.19 39 SER B N 1
ATOM 2220 C CA . SER B 1 39 ? -13.273 -17.609 -17.141 1 97.19 39 SER B CA 1
ATOM 2221 C C . SER B 1 39 ? -12.258 -16.609 -16.625 1 97.19 39 SER B C 1
ATOM 2223 O O . SER B 1 39 ? -11.523 -16 -17.406 1 97.19 39 SER B O 1
ATOM 2225 N N . PRO B 1 40 ? -12.211 -16.422 -15.367 1 98.44 40 PRO B N 1
ATOM 2226 C CA . PRO B 1 40 ? -11.305 -15.422 -14.812 1 98.44 40 PRO B CA 1
ATOM 2227 C C . PRO B 1 40 ? -9.859 -15.898 -14.742 1 98.44 40 PRO B C 1
ATOM 2229 O O . PRO B 1 40 ? -9.594 -17.094 -14.852 1 98.44 40 PRO B O 1
ATOM 2232 N N . ILE B 1 41 ? -9.008 -14.938 -14.672 1 98.81 41 ILE B N 1
ATOM 2233 C CA . ILE B 1 41 ? -7.613 -15.203 -14.32 1 98.81 41 ILE B CA 1
ATOM 2234 C C . ILE B 1 41 ? -7.445 -15.125 -12.805 1 98.81 41 ILE B C 1
ATOM 2236 O O . ILE B 1 41 ? -8.016 -14.242 -12.148 1 98.81 41 ILE B O 1
ATOM 2240 N N . VAL B 1 42 ? -6.688 -16.047 -12.219 1 98.88 42 VAL B N 1
ATOM 2241 C CA . VAL B 1 42 ? -6.395 -16.062 -10.789 1 98.88 42 VAL B CA 1
ATOM 2242 C C . VAL B 1 42 ? -4.93 -15.703 -10.562 1 98.88 42 VAL B C 1
ATOM 2244 O O . VAL B 1 42 ? -4.031 -16.297 -11.172 1 98.88 42 VAL B O 1
ATOM 2247 N N . ASP B 1 43 ? -4.691 -14.711 -9.812 1 98.88 43 ASP B N 1
ATOM 2248 C CA . ASP B 1 43 ? -3.344 -14.328 -9.398 1 98.88 43 ASP B CA 1
ATOM 2249 C C . ASP B 1 43 ? -3.086 -14.703 -7.941 1 98.88 43 ASP B C 1
ATOM 2251 O O . ASP B 1 43 ? -3.586 -14.039 -7.027 1 98.88 43 ASP B O 1
ATOM 2255 N N . VAL B 1 44 ? -2.307 -15.75 -7.672 1 98.75 44 VAL B N 1
ATOM 2256 C CA . VAL B 1 44 ? -1.993 -16.25 -6.34 1 98.75 44 VAL B CA 1
ATOM 2257 C C . VAL B 1 44 ? -0.78 -15.508 -5.781 1 98.75 44 VAL B C 1
ATOM 2259 O O . VAL B 1 44 ? 0.315 -15.586 -6.344 1 98.75 44 VAL B O 1
ATOM 2262 N N . GLY B 1 45 ? -0.975 -14.891 -4.656 1 98.19 45 GLY B N 1
ATOM 2263 C CA . GLY B 1 45 ? 0.067 -14 -4.176 1 98.19 45 GLY B CA 1
ATOM 2264 C C . GLY B 1 45 ? 0.218 -12.75 -5.016 1 98.19 45 GLY B C 1
ATOM 2265 O O . GLY B 1 45 ? 1.303 -12.461 -5.527 1 98.19 45 GLY B O 1
ATOM 2266 N N . ALA B 1 46 ? -0.858 -11.961 -5.082 1 98.69 46 ALA B N 1
ATOM 2267 C CA . ALA B 1 46 ? -0.925 -10.828 -6.004 1 98.69 46 ALA B CA 1
ATOM 2268 C C . ALA B 1 46 ? 0.026 -9.711 -5.574 1 98.69 46 ALA B C 1
ATOM 2270 O O . ALA B 1 46 ? 0.346 -8.82 -6.367 1 98.69 46 ALA B O 1
ATOM 2271 N N . GLY B 1 47 ? 0.499 -9.789 -4.273 1 98.25 47 GLY B N 1
ATOM 2272 C CA . GLY B 1 47 ? 1.419 -8.773 -3.785 1 98.25 47 GLY B CA 1
ATOM 2273 C C . GLY B 1 47 ? 0.888 -7.359 -3.941 1 98.25 47 GLY B C 1
ATOM 2274 O O . GLY B 1 47 ? -0.267 -7.082 -3.609 1 98.25 47 GLY B O 1
ATOM 2275 N N . THR B 1 48 ? 1.756 -6.512 -4.41 1 98.62 48 THR B N 1
ATOM 2276 C CA . THR B 1 48 ? 1.379 -5.109 -4.559 1 98.62 48 THR B CA 1
ATOM 2277 C C . THR B 1 48 ? 0.565 -4.902 -5.832 1 98.62 48 THR B C 1
ATOM 2279 O O . THR B 1 48 ? 0.126 -3.785 -6.117 1 98.62 48 THR B O 1
ATOM 2282 N N . GLY B 1 49 ? 0.396 -5.875 -6.676 1 98.62 49 GLY B N 1
ATOM 2283 C CA . GLY B 1 49 ? -0.538 -5.805 -7.789 1 98.62 49 GLY B CA 1
ATOM 2284 C C . GLY B 1 49 ? 0.138 -5.527 -9.117 1 98.62 49 GLY B C 1
ATOM 2285 O O . GLY B 1 49 ? -0.51 -5.09 -10.07 1 98.62 49 GLY B O 1
ATOM 2286 N N . LEU B 1 50 ? 1.439 -5.793 -9.312 1 98.5 50 LEU B N 1
ATOM 2287 C CA . LEU B 1 50 ? 2.125 -5.508 -10.57 1 98.5 50 LEU B CA 1
ATOM 2288 C C . LEU B 1 50 ? 1.608 -6.406 -11.688 1 98.5 50 LEU B C 1
ATOM 2290 O O . LEU B 1 50 ? 1.414 -5.953 -12.82 1 98.5 50 LEU B O 1
ATOM 2294 N N . VAL B 1 51 ? 1.371 -7.691 -11.344 1 98.5 51 VAL B N 1
ATOM 2295 C CA . VAL B 1 51 ? 0.797 -8.609 -12.328 1 98.5 51 VAL B CA 1
ATOM 2296 C C . VAL B 1 51 ? -0.593 -8.125 -12.734 1 98.5 51 VAL B C 1
ATOM 2298 O O . VAL B 1 51 ? -0.945 -8.148 -13.914 1 98.5 51 VAL B O 1
ATOM 2301 N N . ILE B 1 52 ? -1.371 -7.656 -11.75 1 98.38 52 ILE B N 1
ATOM 2302 C CA . ILE B 1 52 ? -2.717 -7.145 -11.984 1 98.38 52 ILE B CA 1
ATOM 2303 C C . ILE B 1 52 ? -2.656 -5.957 -12.945 1 98.38 52 ILE B C 1
ATOM 2305 O O . ILE B 1 52 ? -3.467 -5.848 -13.867 1 98.38 52 ILE B O 1
ATOM 2309 N N . GLU B 1 53 ? -1.704 -5.102 -12.719 1 97 53 GLU B N 1
ATOM 2310 C CA . GLU B 1 53 ? -1.504 -3.947 -13.594 1 97 53 GLU B CA 1
ATOM 2311 C C . GLU B 1 53 ? -1.203 -4.383 -15.023 1 97 53 GLU B C 1
ATOM 2313 O O . GLU B 1 53 ? -1.799 -3.867 -15.977 1 97 53 GLU B O 1
ATOM 2318 N N . ILE B 1 54 ? -0.332 -5.352 -15.227 1 97.12 54 ILE B N 1
ATOM 2319 C CA . ILE B 1 54 ? 0.055 -5.852 -16.547 1 97.12 54 ILE B CA 1
ATOM 2320 C C . ILE B 1 54 ? -1.147 -6.504 -17.219 1 97.12 54 ILE B C 1
ATOM 2322 O O . ILE B 1 54 ? -1.435 -6.23 -18.391 1 97.12 54 ILE B O 1
ATOM 2326 N N . LEU B 1 55 ? -1.865 -7.32 -16.453 1 97.12 55 LEU B N 1
ATOM 2327 C CA . LEU B 1 55 ? -3.016 -8.031 -17 1 97.12 55 LEU B CA 1
ATOM 2328 C C . LEU B 1 55 ? -4.137 -7.055 -17.359 1 97.12 55 LEU B C 1
ATOM 2330 O O . LEU B 1 55 ? -4.879 -7.281 -18.312 1 97.12 55 LEU B O 1
ATOM 2334 N N . GLY B 1 56 ? -4.273 -6.023 -16.531 1 94 56 GLY B N 1
ATOM 2335 C CA . GLY B 1 56 ? -5.258 -4.988 -16.812 1 94 56 GLY B CA 1
ATOM 2336 C C . GLY B 1 56 ? -5.133 -4.41 -18.203 1 94 56 GLY B C 1
ATOM 2337 O O . GLY B 1 56 ? -6.137 -4.18 -18.891 1 94 56 GLY B O 1
ATOM 2338 N N . ALA B 1 57 ? -3.941 -4.25 -18.672 1 92.19 57 ALA B N 1
ATOM 2339 C CA . ALA B 1 57 ? -3.664 -3.682 -20 1 92.19 57 ALA B CA 1
ATOM 2340 C C . ALA B 1 57 ? -3.73 -4.754 -21.078 1 92.19 57 ALA B C 1
ATOM 2342 O O . ALA B 1 57 ? -4.219 -4.5 -22.188 1 92.19 57 ALA B O 1
ATOM 2343 N N . ALA B 1 58 ? -3.371 -5.969 -20.781 1 93.38 58 ALA B N 1
ATOM 2344 C CA . ALA B 1 58 ? -3.158 -7.02 -21.766 1 93.38 58 ALA B CA 1
ATOM 2345 C C . ALA B 1 58 ? -4.473 -7.695 -22.141 1 93.38 58 ALA B C 1
ATOM 2347 O O . ALA B 1 58 ? -4.676 -8.086 -23.297 1 93.38 58 ALA B O 1
ATOM 2348 N N . VAL B 1 59 ? -5.289 -7.957 -21.219 1 95.12 59 VAL B N 1
ATOM 2349 C CA . VAL B 1 59 ? -6.543 -8.664 -21.453 1 95.12 59 VAL B CA 1
ATOM 2350 C C . VAL B 1 59 ? -7.703 -7.879 -20.844 1 95.12 59 VAL B C 1
ATOM 2352 O O . VAL B 1 59 ? -8.352 -8.344 -19.906 1 95.12 59 VAL B O 1
ATOM 2355 N N . PRO B 1 60 ? -7.973 -6.766 -21.578 1 90.38 60 PRO B N 1
ATOM 2356 C CA . PRO B 1 60 ? -9.047 -5.93 -21.031 1 90.38 60 PRO B CA 1
ATOM 2357 C C . PRO B 1 60 ? -10.391 -6.66 -20.984 1 90.38 60 PRO B C 1
ATOM 2359 O O . PRO B 1 60 ? -10.68 -7.488 -21.844 1 90.38 60 PRO B O 1
ATOM 2362 N N . GLY B 1 61 ? -11.109 -6.668 -19.984 1 91.88 61 GLY B N 1
ATOM 2363 C CA . GLY B 1 61 ? -12.453 -7.203 -19.859 1 91.88 61 GLY B CA 1
ATOM 2364 C C . GLY B 1 61 ? -12.516 -8.523 -19.109 1 91.88 61 GLY B C 1
ATOM 2365 O O . GLY B 1 61 ? -13.602 -9.031 -18.828 1 91.88 61 GLY B O 1
ATOM 2366 N N . VAL B 1 62 ? -11.359 -9.188 -18.984 1 97.31 62 VAL B N 1
ATOM 2367 C CA . VAL B 1 62 ? -11.328 -10.461 -18.281 1 97.31 62 VAL B CA 1
ATOM 2368 C C . VAL B 1 62 ? -11.328 -10.219 -16.766 1 97.31 62 VAL B C 1
ATOM 2370 O O . VAL B 1 62 ? -10.508 -9.453 -16.266 1 97.31 62 VAL B O 1
ATOM 2373 N N . PRO B 1 63 ? -12.242 -10.836 -16.016 1 98.12 63 PRO B N 1
ATOM 2374 C CA . PRO B 1 63 ? -12.195 -10.711 -14.562 1 98.12 63 PRO B CA 1
ATOM 2375 C C . PRO B 1 63 ? -10.93 -11.32 -13.953 1 98.12 63 PRO B C 1
ATOM 2377 O O . PRO B 1 63 ? -10.391 -12.289 -14.5 1 98.12 63 PRO B O 1
ATOM 2380 N N . ILE B 1 64 ? -10.445 -10.727 -12.898 1 98.69 64 ILE B N 1
ATOM 2381 C CA . ILE B 1 64 ? -9.25 -11.203 -12.211 1 98.69 64 ILE B CA 1
ATOM 2382 C C . ILE B 1 64 ? -9.562 -11.438 -10.734 1 98.69 64 ILE B C 1
ATOM 2384 O O . ILE B 1 64 ? -10.188 -10.594 -10.086 1 98.69 64 ILE B O 1
ATOM 2388 N N . LEU B 1 65 ? -9.25 -12.594 -10.219 1 98.81 65 LEU B N 1
ATOM 2389 C CA . LEU B 1 65 ? -9.242 -12.875 -8.789 1 98.81 65 LEU B CA 1
ATOM 2390 C C . LEU B 1 65 ? -7.832 -12.773 -8.219 1 98.81 65 LEU B C 1
ATOM 2392 O O . LEU B 1 65 ? -6.961 -13.578 -8.562 1 98.81 65 LEU B O 1
ATOM 2396 N N . ALA B 1 66 ? -7.605 -11.781 -7.418 1 98.88 66 ALA B N 1
ATOM 2397 C CA . ALA B 1 66 ? -6.316 -11.555 -6.773 1 98.88 66 ALA B CA 1
ATOM 2398 C C . ALA B 1 66 ? -6.32 -12.078 -5.34 1 98.88 66 ALA B C 1
ATOM 2400 O O . ALA B 1 66 ? -7.043 -11.562 -4.484 1 98.88 66 ALA B O 1
ATOM 2401 N N . ILE B 1 67 ? -5.523 -13.047 -5.051 1 98.69 67 ILE B N 1
ATOM 2402 C CA . ILE B 1 67 ? -5.418 -13.641 -3.723 1 98.69 67 ILE B CA 1
ATOM 2403 C C . ILE B 1 67 ? -4.176 -13.102 -3.018 1 98.69 67 ILE B C 1
ATOM 2405 O O . ILE B 1 67 ? -3.053 -13.281 -3.502 1 98.69 67 ILE B O 1
ATOM 2409 N N . GLU B 1 68 ? -4.336 -12.453 -1.906 1 98.31 68 GLU B N 1
ATOM 2410 C CA . GLU B 1 68 ? -3.217 -11.852 -1.187 1 98.31 68 GLU B CA 1
ATOM 2411 C C . GLU B 1 68 ? -3.5 -11.781 0.312 1 98.31 68 GLU B C 1
ATOM 2413 O O . GLU B 1 68 ? -4.332 -10.984 0.756 1 98.31 68 GLU B O 1
ATOM 2418 N N . PRO B 1 69 ? -2.74 -12.547 1.109 1 97.25 69 PRO B N 1
ATOM 2419 C CA . PRO B 1 69 ? -3.039 -12.602 2.543 1 97.25 69 PRO B CA 1
ATOM 2420 C C . PRO B 1 69 ? -2.459 -11.422 3.311 1 97.25 69 PRO B C 1
ATOM 2422 O O . PRO B 1 69 ? -2.938 -11.094 4.398 1 97.25 69 PRO B O 1
ATOM 2425 N N . SER B 1 70 ? -1.373 -10.805 2.877 1 97.06 70 SER B N 1
ATOM 2426 C CA . SER B 1 70 ? -0.688 -9.742 3.615 1 97.06 70 SER B CA 1
ATOM 2427 C C . SER B 1 70 ? -1.474 -8.438 3.57 1 97.06 70 SER B C 1
ATOM 2429 O O . SER B 1 70 ? -1.679 -7.871 2.496 1 97.06 70 SER B O 1
ATOM 2431 N N . PRO B 1 71 ? -1.853 -7.883 4.723 1 96.94 71 PRO B N 1
ATOM 2432 C CA . PRO B 1 71 ? -2.561 -6.598 4.719 1 96.94 71 PRO B CA 1
ATOM 2433 C C . PRO B 1 71 ? -1.737 -5.473 4.094 1 96.94 71 PRO B C 1
ATOM 2435 O O . PRO B 1 71 ? -2.281 -4.633 3.373 1 96.94 71 PRO B O 1
ATOM 2438 N N . ALA B 1 72 ? -0.456 -5.449 4.355 1 97.62 72 ALA B N 1
ATOM 2439 C CA . ALA B 1 72 ? 0.393 -4.398 3.807 1 97.62 72 ALA B CA 1
ATOM 2440 C C . ALA B 1 72 ? 0.464 -4.488 2.285 1 97.62 72 ALA B C 1
ATOM 2442 O O . ALA B 1 72 ? 0.386 -3.475 1.59 1 97.62 72 ALA B O 1
ATOM 2443 N N . MET B 1 73 ? 0.572 -5.691 1.759 1 98.38 73 MET B N 1
ATOM 2444 C CA . MET B 1 73 ? 0.57 -5.887 0.312 1 98.38 73 MET B CA 1
ATOM 2445 C C . MET B 1 73 ? -0.769 -5.477 -0.29 1 98.38 73 MET B C 1
ATOM 2447 O O . MET B 1 73 ? -0.81 -4.809 -1.325 1 98.38 73 MET B O 1
ATOM 2451 N N . ARG B 1 74 ? -1.824 -5.793 0.405 1 98.44 74 ARG B N 1
ATOM 2452 C CA . ARG B 1 74 ? -3.158 -5.492 -0.105 1 98.44 74 ARG B CA 1
ATOM 2453 C C . ARG B 1 74 ? -3.416 -3.988 -0.106 1 98.44 74 ARG B C 1
ATOM 2455 O O . ARG B 1 74 ? -4.184 -3.486 -0.928 1 98.44 74 ARG B O 1
ATOM 2462 N N . ALA B 1 75 ? -2.76 -3.273 0.833 1 98.38 75 ALA B N 1
ATOM 2463 C CA . ALA B 1 75 ? -2.889 -1.819 0.805 1 98.38 75 ALA B CA 1
ATOM 2464 C C . ALA B 1 75 ? -2.402 -1.251 -0.524 1 98.38 75 ALA B C 1
ATOM 2466 O O . ALA B 1 75 ? -3.094 -0.448 -1.154 1 98.38 75 ALA B O 1
ATOM 2467 N N . ALA B 1 76 ? -1.254 -1.72 -0.958 1 98.69 76 ALA B N 1
ATOM 2468 C CA . ALA B 1 76 ? -0.708 -1.286 -2.24 1 98.69 76 ALA B CA 1
ATOM 2469 C C . ALA B 1 76 ? -1.554 -1.806 -3.4 1 98.69 76 ALA B C 1
ATOM 2471 O O . ALA B 1 76 ? -1.834 -1.07 -4.352 1 98.69 76 ALA B O 1
ATOM 2472 N N . LEU B 1 77 ? -2.002 -3.043 -3.283 1 98.69 77 LEU B N 1
ATOM 2473 C CA . LEU B 1 77 ? -2.816 -3.676 -4.312 1 98.69 77 LEU B CA 1
ATOM 2474 C C . LEU B 1 77 ? -4.125 -2.916 -4.516 1 98.69 77 LEU B C 1
ATOM 2476 O O . LEU B 1 77 ? -4.469 -2.557 -5.641 1 98.69 77 LEU B O 1
ATOM 2480 N N . ALA B 1 78 ? -4.805 -2.637 -3.424 1 98.56 78 ALA B N 1
ATOM 2481 C CA . ALA B 1 78 ? -6.09 -1.947 -3.486 1 98.56 78 ALA B CA 1
ATOM 2482 C C . ALA B 1 78 ? -5.93 -0.536 -4.043 1 98.56 78 ALA B C 1
ATOM 2484 O O . ALA B 1 78 ? -6.738 -0.089 -4.863 1 98.56 78 ALA B O 1
ATOM 2485 N N . SER B 1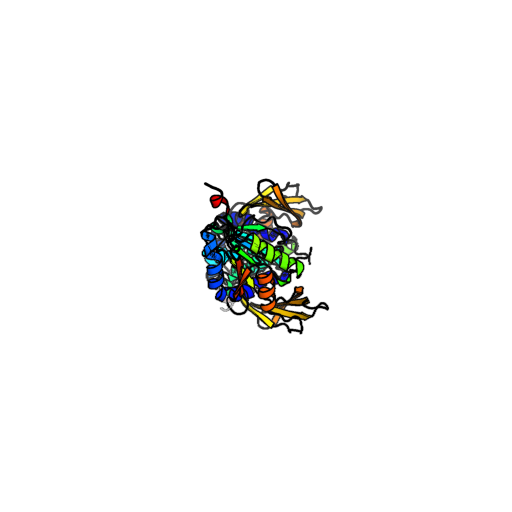 79 ? -4.91 0.158 -3.561 1 98.25 79 SER B N 1
ATOM 2486 C CA . SER B 1 79 ? -4.645 1.499 -4.07 1 98.25 79 SER B CA 1
ATOM 2487 C C . SER B 1 79 ? -4.418 1.483 -5.578 1 98.25 79 SER B C 1
ATOM 2489 O O . SER B 1 79 ? -4.961 2.322 -6.301 1 98.25 79 SER B O 1
ATOM 2491 N N . ARG B 1 80 ? -3.643 0.49 -6.07 1 98 80 ARG B N 1
ATOM 2492 C CA . ARG B 1 80 ? -3.355 0.334 -7.492 1 98 80 ARG B CA 1
ATOM 2493 C C . ARG B 1 80 ? -4.633 0.07 -8.281 1 98 80 ARG B C 1
ATOM 2495 O O . ARG B 1 80 ? -4.863 0.694 -9.32 1 98 80 ARG B O 1
ATOM 2502 N N . VAL B 1 81 ? -5.434 -0.802 -7.781 1 98.19 81 VAL B N 1
ATOM 2503 C CA . VAL B 1 81 ? -6.664 -1.201 -8.461 1 98.19 81 VAL B CA 1
ATOM 2504 C C . VAL B 1 81 ? -7.637 -0.027 -8.5 1 98.19 81 VAL B C 1
ATOM 2506 O O . VAL B 1 81 ? -8.227 0.266 -9.539 1 98.19 81 VAL B O 1
ATOM 2509 N N . LEU B 1 82 ? -7.754 0.718 -7.391 1 97.44 82 LEU B N 1
ATOM 2510 C CA . LEU B 1 82 ? -8.727 1.798 -7.262 1 97.44 82 LEU B CA 1
ATOM 2511 C C . LEU B 1 82 ? -8.32 2.998 -8.109 1 97.44 82 LEU B C 1
ATOM 2513 O O . LEU B 1 82 ? -9.156 3.848 -8.43 1 97.44 82 LEU B O 1
ATOM 2517 N N . ALA B 1 83 ? -7.066 3.061 -8.438 1 95.56 83 ALA B N 1
ATOM 2518 C CA . ALA B 1 83 ? -6.586 4.168 -9.258 1 95.56 83 ALA B CA 1
ATOM 2519 C C . ALA B 1 83 ? -7.086 4.043 -10.695 1 95.56 83 ALA B C 1
ATOM 2521 O O . ALA B 1 83 ? -7.035 5.004 -11.469 1 95.56 83 ALA B O 1
ATOM 2522 N N . ASP B 1 84 ? -7.562 2.885 -11.117 1 95.31 84 ASP B N 1
ATOM 2523 C CA . ASP B 1 84 ? -8.109 2.609 -12.445 1 95.31 84 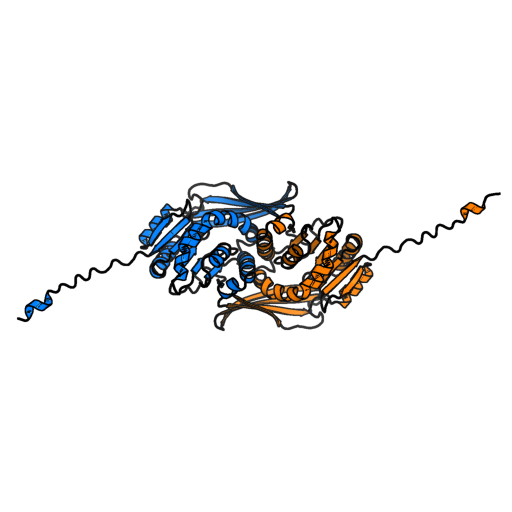ASP B CA 1
ATOM 2524 C C . ASP B 1 84 ? -9.516 2.027 -12.352 1 95.31 84 ASP B C 1
ATOM 2526 O O . ASP B 1 84 ? -9.688 0.829 -12.109 1 95.31 84 ASP B O 1
ATOM 2530 N N . PRO B 1 85 ? -10.5 2.848 -12.617 1 94.81 85 PRO B N 1
ATOM 2531 C CA . PRO B 1 85 ? -11.891 2.395 -12.469 1 94.81 85 PRO B CA 1
ATOM 2532 C C . PRO B 1 85 ? -12.195 1.146 -13.289 1 94.81 85 PRO B C 1
ATOM 2534 O O . PRO B 1 85 ? -12.984 0.302 -12.867 1 94.81 85 PRO B O 1
ATOM 2537 N N . ALA B 1 86 ? -11.594 1.035 -14.461 1 95.56 86 ALA B N 1
ATOM 2538 C CA . ALA B 1 86 ? -11.812 -0.154 -15.281 1 95.56 86 ALA B CA 1
ATOM 2539 C C . ALA B 1 86 ? -11.25 -1.399 -14.594 1 95.56 86 ALA B C 1
ATOM 2541 O O . ALA B 1 86 ? -11.867 -2.469 -14.641 1 95.56 86 ALA B O 1
ATOM 2542 N N . LEU B 1 87 ? -10.125 -1.288 -13.922 1 96.5 87 LEU B N 1
ATOM 2543 C CA . LEU B 1 87 ? -9.531 -2.391 -13.18 1 96.5 87 LEU B CA 1
ATOM 2544 C C . LEU B 1 87 ? -10.344 -2.713 -11.93 1 96.5 87 LEU B C 1
ATOM 2546 O O . LEU B 1 87 ? -10.57 -3.883 -11.617 1 96.5 87 LEU B O 1
ATOM 2550 N N . ALA B 1 88 ? -10.805 -1.651 -11.281 1 97.38 88 ALA B N 1
ATOM 2551 C CA . ALA B 1 88 ? -11.547 -1.828 -10.039 1 97.38 88 ALA B CA 1
ATOM 2552 C C . ALA B 1 88 ? -12.828 -2.631 -10.281 1 97.38 88 ALA B C 1
ATOM 2554 O O . ALA B 1 88 ? -13.258 -3.395 -9.414 1 97.38 88 ALA B O 1
ATOM 2555 N N . ARG B 1 89 ? -13.359 -2.543 -11.461 1 96.5 89 ARG B N 1
ATOM 2556 C CA . ARG B 1 89 ? -14.617 -3.217 -11.781 1 96.5 89 ARG B CA 1
ATOM 2557 C C . ARG B 1 89 ? -14.398 -4.715 -11.977 1 96.5 89 ARG B C 1
ATOM 2559 O O . ARG B 1 89 ? -15.328 -5.508 -11.836 1 96.5 89 ARG B O 1
ATOM 2566 N N . ARG B 1 90 ? -13.164 -5.078 -12.211 1 96.62 90 ARG B N 1
ATOM 2567 C CA . ARG B 1 90 ? -12.984 -6.449 -12.68 1 96.62 90 ARG B CA 1
ATOM 2568 C C . ARG B 1 90 ? -12.086 -7.242 -11.742 1 96.62 90 ARG B C 1
ATOM 2570 O O . ARG B 1 90 ? -11.969 -8.461 -11.867 1 96.62 90 ARG B O 1
ATOM 2577 N N . VAL B 1 91 ? -11.422 -6.594 -10.836 1 98.5 91 VAL B N 1
ATOM 2578 C CA . VAL B 1 91 ? -10.492 -7.281 -9.938 1 98.5 91 VAL B CA 1
ATOM 2579 C C . VAL B 1 91 ? -11.188 -7.562 -8.602 1 98.5 91 VAL B C 1
ATOM 2581 O O . VAL B 1 91 ? -11.641 -6.637 -7.922 1 98.5 91 VAL B O 1
ATOM 2584 N N . THR B 1 92 ? -11.352 -8.789 -8.258 1 98.5 92 THR B N 1
ATOM 2585 C CA . THR B 1 92 ? -11.805 -9.188 -6.93 1 98.5 92 THR B CA 1
ATOM 2586 C C . THR B 1 92 ? -10.617 -9.57 -6.047 1 98.5 92 THR B C 1
ATOM 2588 O O . THR B 1 92 ? -9.781 -10.383 -6.438 1 98.5 92 THR B O 1
ATOM 2591 N N . ILE B 1 93 ? -10.531 -8.961 -4.852 1 98.56 93 ILE B N 1
ATOM 2592 C CA . ILE B 1 93 ? -9.414 -9.211 -3.947 1 98.56 93 ILE B CA 1
ATOM 2593 C C . ILE B 1 93 ? -9.852 -10.156 -2.836 1 98.56 93 ILE B C 1
ATOM 2595 O O . ILE B 1 93 ? -10.805 -9.875 -2.107 1 98.56 93 ILE B O 1
ATOM 2599 N N . ALA B 1 94 ? -9.234 -11.273 -2.73 1 98.12 94 ALA B N 1
ATOM 2600 C CA . ALA B 1 94 ? -9.422 -12.211 -1.628 1 98.12 94 ALA B CA 1
ATOM 2601 C C . ALA B 1 94 ? -8.281 -12.109 -0.619 1 98.12 94 ALA B C 1
ATOM 2603 O O . ALA B 1 94 ? -7.125 -12.383 -0.947 1 98.12 94 ALA B O 1
ATOM 2604 N N . ALA B 1 95 ? -8.641 -11.742 0.599 1 97.5 95 ALA B N 1
ATOM 2605 C CA . ALA B 1 95 ? -7.652 -11.555 1.655 1 97.5 95 ALA B CA 1
ATOM 2606 C C . ALA B 1 95 ? -7.352 -12.867 2.369 1 97.5 95 ALA B C 1
ATOM 2608 O O . ALA B 1 95 ? -7.434 -12.945 3.596 1 97.5 95 ALA B O 1
ATOM 2609 N N . THR B 1 96 ? -6.988 -13.852 1.637 1 96.75 96 THR B N 1
ATOM 2610 C CA . THR B 1 96 ? -6.758 -15.203 2.133 1 96.75 96 THR B CA 1
ATOM 2611 C C . THR B 1 96 ? -5.637 -15.883 1.35 1 96.75 96 THR B C 1
ATOM 2613 O O . THR B 1 96 ? -4.891 -15.219 0.627 1 96.75 96 THR B O 1
ATOM 2616 N N . THR B 1 97 ? -5.402 -17.141 1.616 1 97.06 97 THR B N 1
ATOM 2617 C CA . THR B 1 97 ? -4.492 -18 0.866 1 97.06 97 THR B CA 1
ATOM 2618 C C . THR B 1 97 ? -5.25 -18.797 -0.181 1 97.06 97 THR B C 1
ATOM 2620 O O . THR B 1 97 ? -6.484 -18.828 -0.187 1 97.06 97 THR B O 1
ATOM 2623 N N . LEU B 1 98 ? -4.508 -19.391 -1.107 1 97.56 98 LEU B N 1
ATOM 2624 C CA . LEU B 1 98 ? -5.121 -20.172 -2.176 1 97.56 98 LEU B CA 1
ATOM 2625 C C . LEU B 1 98 ? -6.059 -21.234 -1.605 1 97.56 98 LEU B C 1
ATOM 2627 O O . LEU B 1 98 ? -7.195 -21.359 -2.059 1 97.56 98 LEU B O 1
ATOM 2631 N N . GLU B 1 99 ? -5.621 -21.922 -0.523 1 94.94 99 GLU B N 1
ATOM 2632 C CA . GLU B 1 99 ? -6.363 -23.062 0.025 1 94.94 99 GLU B CA 1
ATOM 2633 C C . GLU B 1 99 ? -7.645 -22.594 0.716 1 94.94 99 GLU B C 1
ATOM 2635 O O . GLU B 1 99 ? -8.57 -23.375 0.909 1 94.94 99 GLU B O 1
ATOM 2640 N N . ASN B 1 100 ? -7.691 -21.312 1.067 1 95.69 100 ASN B N 1
ATOM 2641 C CA . ASN B 1 100 ? -8.844 -20.781 1.788 1 95.69 100 ASN B CA 1
ATOM 2642 C C . ASN B 1 100 ? -9.711 -19.891 0.895 1 95.69 100 ASN B C 1
ATOM 2644 O O . ASN B 1 100 ? -10.508 -19.094 1.391 1 95.69 100 ASN B O 1
ATOM 2648 N N . THR B 1 101 ? -9.477 -19.969 -0.377 1 96.69 101 THR B N 1
ATOM 2649 C CA . THR B 1 101 ? -10.234 -19.172 -1.326 1 96.69 101 THR B CA 1
ATOM 2650 C C . THR B 1 101 ? -11.18 -20.031 -2.145 1 96.69 101 THR B C 1
ATOM 2652 O O . THR B 1 101 ? -10.805 -21.109 -2.604 1 96.69 101 THR B O 1
ATOM 2655 N N . SER B 1 102 ? -12.461 -19.562 -2.236 1 95.19 102 SER B N 1
ATOM 2656 C CA . SER B 1 102 ? -13.367 -20.188 -3.195 1 95.19 102 SER B CA 1
ATOM 2657 C C . SER B 1 102 ? -12.945 -19.891 -4.629 1 95.19 102 SER B C 1
ATOM 2659 O O . SER B 1 102 ? -12.977 -18.734 -5.062 1 95.19 102 SER B O 1
ATOM 2661 N N . LEU B 1 103 ? -12.555 -20.891 -5.348 1 97.94 103 LEU B N 1
ATOM 2662 C CA . LEU B 1 103 ? -12 -20.719 -6.684 1 97.94 103 LEU B CA 1
ATOM 2663 C C . LEU B 1 103 ? -13.062 -20.953 -7.75 1 97.94 103 LEU B C 1
ATOM 2665 O O . LEU B 1 103 ? -14.023 -21.703 -7.523 1 97.94 103 LEU B O 1
ATOM 2669 N N . PRO B 1 104 ? -12.883 -20.359 -8.914 1 97.12 104 PRO B N 1
ATOM 2670 C CA . PRO B 1 104 ? -13.766 -20.641 -10.039 1 97.12 104 PRO B CA 1
ATOM 2671 C C . PRO B 1 104 ? -13.648 -22.078 -10.531 1 97.12 104 PRO B C 1
ATOM 2673 O O . PRO B 1 104 ? -12.617 -22.734 -10.312 1 97.12 104 PRO B O 1
ATOM 2676 N N . GLU B 1 105 ? -14.68 -22.516 -11.203 1 97.12 105 GLU B N 1
ATOM 2677 C CA . GLU B 1 105 ? -14.695 -23.875 -11.734 1 97.12 105 GLU B CA 1
ATOM 2678 C C . GLU B 1 105 ? -13.703 -24.016 -12.891 1 97.12 105 GLU B C 1
ATOM 2680 O O . GLU B 1 105 ? -13.195 -25.125 -13.133 1 97.12 105 GLU B O 1
ATOM 2685 N N . ARG B 1 106 ? -13.516 -22.938 -13.594 1 97.81 106 ARG B N 1
ATOM 2686 C CA . ARG B 1 106 ? -12.586 -22.891 -14.719 1 97.81 106 ARG B CA 1
ATOM 2687 C C . ARG B 1 106 ? -11.719 -21.641 -14.664 1 97.81 106 ARG B C 1
ATOM 2689 O O . ARG B 1 106 ? -12.18 -20.578 -14.234 1 97.81 106 ARG B O 1
ATOM 2696 N N . PHE B 1 107 ? -10.523 -21.812 -15.062 1 98.25 107 PHE B N 1
ATOM 2697 C CA . PHE B 1 107 ? -9.57 -20.703 -15.094 1 98.25 107 PHE B CA 1
ATOM 2698 C C . PHE B 1 107 ? -9.289 -20.281 -16.516 1 98.25 107 PHE B C 1
ATOM 2700 O O . PHE B 1 107 ? -8.961 -21.094 -17.375 1 98.25 107 PHE B O 1
ATOM 2707 N N . GLY B 1 108 ? -9.422 -18.969 -16.766 1 98.5 108 GLY B N 1
ATOM 2708 C CA . GLY B 1 108 ? -8.859 -18.406 -18 1 98.5 108 GLY B CA 1
ATOM 2709 C C . GLY B 1 108 ? -7.352 -18.25 -17.938 1 98.5 108 GLY B C 1
ATOM 2710 O O . GLY B 1 108 ? -6.711 -17.953 -18.938 1 98.5 108 GLY B O 1
ATOM 2711 N N . GLY B 1 109 ? -6.777 -18.438 -16.781 1 98.62 109 GLY B N 1
ATOM 2712 C CA . GLY B 1 109 ? -5.355 -18.375 -16.469 1 98.62 109 GLY B CA 1
ATOM 2713 C C . GLY B 1 109 ? -5.07 -18.375 -14.984 1 98.62 109 GLY B C 1
ATOM 2714 O O . GLY B 1 109 ? -5.973 -18.156 -14.172 1 98.62 109 GLY B O 1
ATOM 2715 N N . LEU B 1 110 ? -3.857 -18.656 -14.648 1 98.81 110 LEU B N 1
ATOM 2716 C CA . LEU B 1 110 ? -3.414 -18.578 -13.266 1 98.81 110 LEU B CA 1
ATOM 2717 C C . LEU B 1 110 ? -1.956 -18.141 -13.18 1 98.81 110 LEU B C 1
ATOM 2719 O O . LEU B 1 110 ? -1.116 -18.625 -13.945 1 98.81 110 LEU B O 1
ATOM 2723 N N . VAL B 1 111 ? -1.726 -17.188 -12.367 1 98.88 111 VAL B N 1
ATOM 2724 C CA . VAL B 1 111 ? -0.365 -16.734 -12.102 1 98.88 111 VAL B CA 1
ATOM 2725 C C . VAL B 1 111 ? 0.014 -17.062 -10.656 1 98.88 111 VAL B C 1
ATOM 2727 O O . VAL B 1 111 ? -0.724 -16.734 -9.727 1 98.88 111 VAL B O 1
ATOM 2730 N N . ALA B 1 112 ? 1.06 -17.75 -10.461 1 98.62 112 ALA B N 1
ATOM 2731 C CA . ALA B 1 112 ? 1.643 -18.047 -9.148 1 98.62 112 ALA B CA 1
ATOM 2732 C C . ALA B 1 112 ? 3.148 -17.797 -9.156 1 98.62 112 ALA B C 1
ATOM 2734 O O . ALA B 1 112 ? 3.941 -18.734 -9.172 1 98.62 112 ALA B O 1
ATOM 2735 N N . CYS B 1 113 ? 3.486 -16.594 -9.148 1 97.69 113 CYS B N 1
ATOM 2736 C CA . CYS B 1 113 ? 4.883 -16.172 -9.188 1 97.69 113 CYS B CA 1
ATOM 2737 C C . CYS B 1 113 ? 5.305 -15.547 -7.863 1 97.69 113 CYS B C 1
ATOM 2739 O O . CYS B 1 113 ? 4.617 -14.664 -7.344 1 97.69 113 CYS B O 1
ATOM 2741 N N . GLY B 1 114 ? 6.406 -16 -7.355 1 95.44 114 GLY B N 1
ATOM 2742 C CA . GLY B 1 114 ? 6.902 -15.531 -6.074 1 95.44 114 GLY B CA 1
ATOM 2743 C C . GLY B 1 114 ? 6.219 -16.188 -4.891 1 95.44 114 GLY B C 1
ATOM 2744 O O . GLY B 1 114 ? 6.34 -15.719 -3.756 1 95.44 114 GLY B O 1
ATOM 2745 N N . VAL B 1 115 ? 5.492 -17.312 -5.152 1 96.69 115 VAL B N 1
ATOM 2746 C CA . VAL B 1 115 ? 4.676 -17.812 -4.055 1 96.69 115 VAL B CA 1
ATOM 2747 C C . VAL B 1 115 ? 4.836 -19.328 -3.941 1 96.69 115 VAL B C 1
ATOM 2749 O O . VAL B 1 115 ? 4.441 -19.922 -2.939 1 96.69 115 VAL B O 1
ATOM 2752 N N . LEU B 1 116 ? 5.422 -20.016 -4.953 1 97.12 116 LEU B N 1
ATOM 2753 C CA . LEU B 1 116 ? 5.488 -21.484 -4.945 1 97.12 116 LEU B CA 1
ATOM 2754 C C . LEU B 1 116 ? 6.234 -21.984 -3.715 1 97.12 116 LEU B C 1
ATOM 2756 O O . LEU B 1 116 ? 5.949 -23.078 -3.213 1 97.12 116 LEU B O 1
ATOM 2760 N N . GLY B 1 117 ? 7.164 -21.141 -3.248 1 95.69 117 GLY B N 1
ATOM 2761 C CA . GLY B 1 117 ? 7.953 -21.531 -2.088 1 95.69 117 GLY B CA 1
ATOM 2762 C C . GLY B 1 117 ? 7.125 -21.688 -0.826 1 95.69 117 GLY B C 1
ATOM 2763 O O . GLY B 1 117 ? 7.582 -22.281 0.154 1 95.69 117 GLY B O 1
ATOM 2764 N N . TYR B 1 118 ? 5.934 -21.188 -0.792 1 95.94 118 TYR B N 1
ATOM 2765 C CA . TYR B 1 118 ? 5.066 -21.312 0.374 1 95.94 118 TYR B CA 1
ATOM 2766 C C . TYR B 1 118 ? 4.336 -22.656 0.373 1 95.94 118 TYR B C 1
ATOM 2768 O O . TYR B 1 118 ? 3.738 -23.047 1.379 1 95.94 118 TYR B O 1
ATOM 2776 N N . PHE B 1 119 ? 4.402 -23.359 -0.747 1 96.31 119 PHE B N 1
ATOM 2777 C CA . PHE B 1 119 ? 3.656 -24.594 -0.877 1 96.31 119 PHE B CA 1
ATOM 2778 C C . PHE B 1 119 ? 4.539 -25.797 -0.557 1 96.31 119 PHE B C 1
ATOM 2780 O O . PHE B 1 119 ? 5.508 -26.078 -1.271 1 96.31 119 PHE B O 1
ATOM 2787 N N . PRO B 1 120 ? 4.148 -26.547 0.462 1 95.38 120 PRO B N 1
ATOM 2788 C CA . PRO B 1 120 ? 4.785 -27.859 0.582 1 95.38 120 PRO B CA 1
ATOM 2789 C C . PRO B 1 120 ? 4.57 -28.734 -0.65 1 95.38 120 PRO B C 1
ATOM 2791 O O . PRO B 1 120 ? 3.652 -28.484 -1.436 1 95.38 120 PRO B O 1
ATOM 2794 N N . PRO B 1 121 ? 5.395 -29.75 -0.774 1 95.12 121 PRO B N 1
ATOM 2795 C CA . PRO B 1 121 ? 5.289 -30.594 -1.965 1 95.12 121 PRO B CA 1
ATOM 2796 C C . PRO B 1 121 ? 3.869 -31.109 -2.197 1 95.12 121 PRO B C 1
ATOM 2798 O O . PRO B 1 121 ? 3.385 -31.109 -3.33 1 95.12 121 PRO B O 1
ATOM 2801 N N . ALA B 1 122 ? 3.209 -31.484 -1.155 1 96.19 122 ALA B N 1
ATOM 2802 C CA . ALA B 1 122 ? 1.851 -32 -1.295 1 96.19 122 ALA B CA 1
ATOM 2803 C C . ALA B 1 122 ? 0.904 -30.922 -1.817 1 96.19 122 ALA B C 1
ATOM 2805 O O . ALA B 1 122 ? 0.032 -31.203 -2.643 1 96.19 122 ALA B O 1
ATOM 2806 N N . ASP B 1 123 ? 1.087 -29.688 -1.354 1 97.06 123 ASP B N 1
ATOM 2807 C CA . ASP B 1 123 ? 0.241 -28.578 -1.779 1 97.06 123 ASP B CA 1
ATOM 2808 C C . ASP B 1 123 ? 0.555 -28.172 -3.217 1 97.06 123 ASP B C 1
ATOM 2810 O O . ASP B 1 123 ? -0.342 -27.781 -3.965 1 97.06 123 ASP B O 1
ATOM 2814 N N . ARG B 1 124 ? 1.791 -28.25 -3.629 1 96.88 124 ARG B N 1
ATOM 2815 C CA . ARG B 1 124 ? 2.148 -27.969 -5.016 1 96.88 124 ARG B CA 1
ATOM 2816 C C . ARG B 1 124 ? 1.532 -29 -5.957 1 96.88 124 ARG B C 1
ATOM 2818 O O . ARG B 1 124 ? 1.024 -28.641 -7.023 1 96.88 124 ARG B O 1
ATOM 2825 N N . ARG B 1 125 ? 1.562 -30.266 -5.523 1 97.06 125 ARG B N 1
ATOM 2826 C CA . ARG B 1 125 ? 0.931 -31.312 -6.328 1 97.06 125 ARG B CA 1
ATOM 2827 C C . ARG B 1 125 ? -0.56 -31.031 -6.5 1 97.06 125 ARG B C 1
ATOM 2829 O O . ARG B 1 125 ? -1.113 -31.234 -7.582 1 97.06 125 ARG B O 1
ATOM 2836 N N . ARG B 1 126 ? -1.142 -30.578 -5.445 1 97.5 126 ARG B N 1
ATOM 2837 C CA . ARG B 1 126 ? -2.555 -30.219 -5.523 1 97.5 126 ARG B CA 1
ATOM 2838 C C . ARG B 1 126 ? -2.773 -29.062 -6.488 1 97.5 126 ARG B C 1
ATOM 2840 O O . ARG B 1 126 ? -3.752 -29.047 -7.234 1 97.5 126 ARG B O 1
ATOM 2847 N N . LEU B 1 127 ? -1.87 -28.078 -6.457 1 98.12 127 LEU B N 1
ATOM 2848 C CA . LEU B 1 127 ? -1.958 -26.938 -7.375 1 98.12 127 LEU B CA 1
ATOM 2849 C C . LEU B 1 127 ? -1.854 -27.406 -8.82 1 98.12 127 LEU B C 1
ATOM 2851 O O . LEU B 1 127 ? -2.637 -26.984 -9.672 1 98.12 127 LEU B O 1
ATOM 2855 N N . TRP B 1 128 ? -0.946 -28.344 -9.078 1 98.25 128 TRP B N 1
ATOM 2856 C CA . TRP B 1 128 ? -0.778 -28.844 -10.438 1 98.25 128 TRP B CA 1
ATOM 2857 C C . TRP B 1 128 ? -2.029 -29.594 -10.898 1 98.25 128 TRP B C 1
ATOM 2859 O O . TRP B 1 128 ? -2.49 -29.391 -12.023 1 98.25 128 TRP B O 1
ATOM 2869 N N . ARG B 1 129 ? -2.57 -30.406 -10.047 1 97.62 129 ARG B N 1
ATOM 2870 C CA . ARG B 1 129 ? -3.785 -31.125 -10.391 1 97.62 129 ARG B CA 1
ATOM 2871 C C . ARG B 1 129 ? -4.945 -30.172 -10.641 1 97.62 129 ARG B C 1
ATOM 2873 O O . ARG B 1 129 ? -5.73 -30.375 -11.57 1 97.62 129 ARG B O 1
ATOM 2880 N N . LEU B 1 130 ? -5.012 -29.203 -9.789 1 97.81 130 LEU B N 1
ATOM 2881 C CA . LEU B 1 130 ? -6.023 -28.172 -9.945 1 97.81 130 LEU B CA 1
ATOM 2882 C C . LEU B 1 130 ? -5.918 -27.516 -11.32 1 97.81 130 LEU B C 1
ATOM 2884 O O . LEU B 1 130 ? -6.934 -27.297 -11.984 1 97.81 130 LEU B O 1
ATOM 2888 N N . LEU B 1 131 ? -4.75 -27.203 -11.758 1 98.31 131 LEU B N 1
ATOM 2889 C CA . LEU B 1 131 ? -4.512 -26.578 -13.062 1 98.31 131 LEU B CA 1
ATOM 2890 C C . LEU B 1 131 ? -4.898 -27.531 -14.188 1 98.31 131 LEU B C 1
ATOM 2892 O O . LEU B 1 131 ? -5.559 -27.141 -15.148 1 98.31 131 LEU B O 1
ATOM 2896 N N . ALA B 1 132 ? -4.504 -28.766 -14.039 1 97.69 132 ALA B N 1
ATOM 2897 C CA . ALA B 1 132 ? -4.824 -29.766 -15.055 1 97.69 132 ALA B CA 1
ATOM 2898 C C . ALA B 1 132 ? -6.332 -29.891 -15.234 1 97.69 132 ALA B C 1
ATOM 2900 O O . ALA B 1 132 ? -6.816 -30.062 -16.359 1 97.69 132 ALA B O 1
ATOM 2901 N N . ASP B 1 133 ? -6.984 -29.75 -14.156 1 96.94 133 ASP B N 1
ATOM 2902 C CA . ASP B 1 133 ? -8.422 -30 -14.141 1 96.94 133 ASP B CA 1
ATOM 2903 C C . ASP B 1 133 ? -9.195 -28.75 -14.578 1 96.94 133 ASP B C 1
ATOM 2905 O O . ASP B 1 133 ? -10.266 -28.859 -15.172 1 96.94 133 ASP B O 1
ATOM 2909 N N . ARG B 1 134 ? -8.656 -27.547 -14.281 1 97.88 134 ARG B N 1
ATOM 2910 C CA . ARG B 1 134 ? -9.555 -26.406 -14.32 1 97.88 134 ARG B CA 1
ATOM 2911 C C . ARG B 1 134 ? -9.086 -25.375 -15.336 1 97.88 134 ARG B C 1
ATOM 2913 O O . ARG B 1 134 ? -9.82 -24.453 -15.68 1 97.88 134 ARG B O 1
ATOM 2920 N N . LEU B 1 135 ? -7.883 -25.469 -15.828 1 98.06 135 LEU B N 1
ATOM 2921 C CA . LEU B 1 135 ? -7.469 -24.547 -16.875 1 98.06 135 LEU B CA 1
ATOM 2922 C C . LEU B 1 135 ? -8.289 -24.75 -18.141 1 98.06 135 LEU B C 1
ATOM 2924 O O . LEU B 1 135 ? -8.43 -25.875 -18.625 1 98.06 135 LEU B O 1
ATOM 2928 N N . ALA B 1 136 ? -8.859 -23.719 -18.641 1 97.19 136 ALA B N 1
ATOM 2929 C CA . ALA B 1 136 ? -9.617 -23.812 -19.875 1 97.19 136 ALA B CA 1
ATOM 2930 C C . ALA B 1 136 ? -8.727 -24.234 -21.047 1 97.19 136 ALA B C 1
ATOM 2932 O O . ALA B 1 136 ? -7.523 -23.953 -21.047 1 97.19 136 ALA B O 1
ATOM 2933 N N . PRO B 1 137 ? -9.328 -24.891 -22.047 1 94.31 137 PRO B N 1
ATOM 2934 C CA . PRO B 1 137 ? -8.531 -25.281 -23.203 1 94.31 137 PRO B CA 1
ATOM 2935 C C . PRO B 1 137 ? -7.801 -24.109 -23.844 1 94.31 137 PRO B C 1
ATOM 2937 O O . PRO B 1 137 ? -8.398 -23.062 -24.094 1 94.31 137 PRO B O 1
ATOM 2940 N N . GLY B 1 138 ? -6.535 -24.25 -24.016 1 94.31 138 GLY B N 1
ATOM 2941 C CA . GLY B 1 138 ? -5.734 -23.234 -24.672 1 94.31 138 GLY B CA 1
ATOM 2942 C C . GLY B 1 138 ? -5.188 -22.188 -23.703 1 94.31 138 GLY B C 1
ATOM 2943 O O . GLY B 1 138 ? -4.312 -21.406 -24.062 1 94.31 138 GLY B O 1
ATOM 2944 N N . CYS B 1 139 ? -5.699 -22.188 -22.5 1 97.81 139 CYS B N 1
ATOM 2945 C CA . CYS B 1 139 ? -5.246 -21.219 -21.5 1 97.81 139 CYS B CA 1
ATOM 2946 C C . CYS B 1 139 ? -4.043 -21.75 -20.734 1 97.81 139 CYS B C 1
ATOM 2948 O O . CYS B 1 139 ? -3.746 -22.938 -20.781 1 97.81 139 CYS B O 1
ATOM 2950 N N . ARG B 1 140 ? -3.336 -20.844 -20.109 1 98.25 140 ARG B N 1
ATOM 2951 C CA . ARG B 1 140 ? -2.07 -21.219 -19.5 1 98.25 140 ARG B CA 1
ATOM 2952 C C . ARG B 1 140 ? -1.981 -20.688 -18.062 1 98.25 140 ARG B C 1
ATOM 2954 O O . ARG B 1 140 ? -2.686 -19.75 -17.719 1 98.25 140 ARG B O 1
ATOM 2961 N N . ALA B 1 141 ? -1.183 -21.344 -17.328 1 98.75 141 ALA B N 1
ATOM 2962 C CA . ALA B 1 141 ? -0.701 -20.812 -16.062 1 98.75 141 ALA B CA 1
ATOM 2963 C C . ALA B 1 141 ? 0.747 -20.344 -16.172 1 98.75 141 ALA B C 1
ATOM 2965 O O . ALA B 1 141 ? 1.5 -20.844 -17.016 1 98.75 141 ALA B O 1
ATOM 2966 N N . VAL B 1 142 ? 1.109 -19.375 -15.375 1 98.75 142 VAL B N 1
ATOM 2967 C CA . VAL B 1 142 ? 2.477 -18.875 -15.32 1 98.75 142 VAL B CA 1
ATOM 2968 C C . VAL B 1 142 ? 3.02 -19.016 -13.898 1 98.75 142 VAL B C 1
ATOM 2970 O O . VAL B 1 142 ? 2.383 -18.578 -12.938 1 98.75 142 VAL B O 1
ATOM 2973 N N . VAL B 1 143 ? 4.172 -19.672 -13.75 1 98.5 143 VAL B N 1
ATOM 2974 C CA . VAL B 1 143 ? 4.836 -19.859 -12.469 1 98.5 143 VAL B CA 1
ATOM 2975 C C . VAL B 1 143 ? 6.32 -19.531 -12.594 1 98.5 143 VAL B C 1
ATOM 2977 O O . VAL B 1 143 ? 6.855 -19.469 -13.703 1 98.5 143 VAL B O 1
ATOM 2980 N N . ASP B 1 144 ? 6.949 -19.25 -11.469 1 97.5 144 ASP B N 1
ATOM 2981 C CA . ASP B 1 144 ? 8.383 -19 -11.516 1 97.5 144 ASP B CA 1
ATOM 2982 C C . ASP B 1 144 ? 9.133 -19.844 -10.492 1 97.5 144 ASP B C 1
ATOM 2984 O O . ASP B 1 144 ? 8.531 -20.344 -9.531 1 97.5 144 ASP B O 1
ATOM 2988 N N . ALA B 1 145 ? 10.359 -20.141 -10.836 1 95.06 145 ALA B N 1
ATOM 2989 C CA . ALA B 1 145 ? 11.25 -20.891 -9.953 1 95.06 145 ALA B CA 1
ATOM 2990 C C . ALA B 1 145 ? 11.953 -19.969 -8.961 1 95.06 145 ALA B C 1
ATOM 2992 O O . ALA B 1 145 ? 12.195 -18.797 -9.258 1 95.06 145 ALA B O 1
ATOM 2993 N N . ALA B 1 146 ? 12.234 -20.562 -7.797 1 86 146 ALA B N 1
ATOM 2994 C CA . ALA B 1 146 ? 12.977 -19.828 -6.785 1 86 146 ALA B CA 1
ATOM 2995 C C . ALA B 1 146 ? 14.438 -19.656 -7.191 1 86 146 ALA B C 1
ATOM 2997 O O . ALA B 1 146 ? 15.086 -20.609 -7.617 1 86 146 ALA B O 1
ATOM 2998 N N . PRO B 1 147 ? 14.891 -18.484 -6.977 1 81.25 147 PRO B N 1
ATOM 2999 C CA . PRO B 1 147 ? 16.281 -18.25 -7.34 1 81.25 147 PRO B CA 1
ATOM 3000 C C . PRO B 1 147 ? 17.266 -18.734 -6.273 1 81.25 147 PRO B C 1
ATOM 3002 O O . PRO B 1 147 ? 18.469 -18.469 -6.359 1 81.25 147 PRO B O 1
ATOM 3005 N N . PHE B 1 148 ? 16.812 -19.516 -5.285 1 90.38 148 PHE B N 1
ATOM 3006 C CA . PHE B 1 148 ? 17.656 -19.875 -4.156 1 90.38 148 PHE B CA 1
ATOM 3007 C C . PHE B 1 148 ? 17.844 -21.391 -4.086 1 90.38 148 PHE B C 1
ATOM 3009 O O . PHE B 1 148 ? 16.875 -22.141 -4.168 1 90.38 148 PHE B O 1
ATOM 3016 N N . PRO B 1 149 ? 19.172 -21.766 -3.848 1 91.56 149 PRO B N 1
ATOM 3017 C CA . PRO B 1 149 ? 19.453 -23.203 -3.723 1 91.56 149 PRO B CA 1
ATOM 3018 C C . PRO B 1 149 ? 19.062 -23.766 -2.357 1 91.56 149 PRO B C 1
ATOM 3020 O O . PRO B 1 149 ? 19.141 -23.047 -1.352 1 91.56 149 PRO B O 1
ATOM 3023 N N . ALA B 1 150 ? 18.75 -24.984 -2.385 1 92.75 150 ALA B N 1
ATOM 3024 C CA . ALA B 1 150 ? 18.328 -25.656 -1.156 1 92.75 150 ALA B CA 1
ATOM 3025 C C . ALA B 1 150 ? 19.516 -26.156 -0.363 1 92.75 150 ALA B C 1
ATOM 3027 O O . ALA B 1 150 ? 19.391 -26.516 0.812 1 92.75 150 ALA B O 1
ATOM 3028 N N . ASP B 1 151 ? 20.672 -26.203 -0.933 1 92.69 151 ASP B N 1
ATOM 3029 C CA . ASP B 1 151 ? 21.766 -27 -0.36 1 92.69 151 ASP B CA 1
ATOM 3030 C C . ASP B 1 151 ? 22.891 -26.109 0.128 1 92.69 151 ASP B C 1
ATOM 3032 O O . ASP B 1 151 ? 23.938 -26.594 0.586 1 92.69 151 ASP B O 1
ATOM 3036 N N . ARG B 1 152 ? 22.703 -24.781 -0.029 1 94.38 152 ARG B N 1
ATOM 3037 C CA . ARG B 1 152 ? 23.781 -23.922 0.443 1 94.38 152 ARG B CA 1
ATOM 3038 C C . ARG B 1 152 ? 23.234 -22.562 0.862 1 94.38 152 ARG B C 1
ATOM 3040 O O . ARG B 1 152 ? 22.156 -22.156 0.44 1 94.38 152 ARG B O 1
ATOM 3047 N N . THR B 1 153 ? 24.094 -21.938 1.662 1 96.31 153 THR B N 1
ATOM 3048 C CA . THR B 1 153 ? 23.766 -20.594 2.121 1 96.31 153 THR B CA 1
ATOM 3049 C C . THR B 1 153 ? 24.062 -19.562 1.036 1 96.31 153 THR B C 1
ATOM 3051 O O . THR B 1 153 ? 25.094 -19.641 0.364 1 96.31 153 THR B O 1
ATOM 3054 N N . VAL B 1 154 ? 23.156 -18.734 0.794 1 96.81 154 VAL B N 1
ATOM 3055 C CA . VAL B 1 154 ? 23.344 -17.562 -0.055 1 96.81 154 VAL B CA 1
ATOM 3056 C C . VAL B 1 154 ? 23.297 -16.297 0.795 1 96.81 154 VAL B C 1
ATOM 3058 O O . VAL B 1 154 ? 22.25 -15.969 1.37 1 96.81 154 VAL B O 1
ATOM 3061 N N . ARG B 1 155 ? 24.406 -15.609 0.84 1 96.81 155 ARG B N 1
ATOM 3062 C CA . ARG B 1 155 ? 24.422 -14.328 1.535 1 96.81 155 ARG B CA 1
ATOM 3063 C C . ARG B 1 155 ? 23.5 -13.328 0.859 1 96.81 155 ARG B C 1
ATOM 3065 O O . ARG B 1 155 ? 23.281 -13.398 -0.353 1 96.81 155 ARG B O 1
ATOM 3072 N N . PRO B 1 156 ? 22.938 -12.445 1.655 1 97.12 156 PRO B N 1
ATOM 3073 C CA . PRO B 1 156 ? 22 -11.492 1.062 1 97.12 156 PRO B CA 1
ATOM 3074 C C . PRO B 1 156 ? 22.609 -10.742 -0.128 1 97.12 156 PRO B C 1
ATOM 3076 O O . PRO B 1 156 ? 23.719 -10.211 -0.035 1 97.12 156 PRO B O 1
ATOM 3079 N N . ILE B 1 157 ? 21.875 -10.797 -1.161 1 97 157 ILE B N 1
ATOM 3080 C CA . ILE B 1 157 ? 22.234 -10.055 -2.363 1 97 157 ILE B CA 1
ATOM 3081 C C . ILE B 1 157 ? 21.172 -8.984 -2.641 1 97 157 ILE B C 1
ATOM 3083 O O . ILE B 1 157 ? 20 -9.18 -2.326 1 97 157 ILE B O 1
ATOM 3087 N N . ARG B 1 158 ? 21.625 -7.852 -3.199 1 97.75 158 ARG B N 1
ATOM 3088 C CA . ARG B 1 158 ? 20.672 -6.797 -3.533 1 97.75 158 ARG B CA 1
ATOM 3089 C C . ARG B 1 158 ? 19.828 -7.191 -4.738 1 97.75 158 ARG B C 1
ATOM 3091 O O . ARG B 1 158 ? 20.359 -7.414 -5.828 1 97.75 158 ARG B O 1
ATOM 3098 N N . VAL B 1 159 ? 18.562 -7.207 -4.555 1 96.62 159 VAL B N 1
ATOM 3099 C CA . VAL B 1 159 ? 17.672 -7.629 -5.641 1 96.62 159 VAL B CA 1
ATOM 3100 C C . VAL B 1 159 ? 16.891 -6.43 -6.168 1 96.62 159 VAL B C 1
ATOM 3102 O O . VAL B 1 159 ? 16.234 -6.516 -7.207 1 96.62 159 VAL B O 1
ATOM 3105 N N . GLY B 1 160 ? 16.938 -5.34 -5.438 1 97.81 160 GLY B N 1
ATOM 3106 C CA . GLY B 1 160 ? 16.281 -4.109 -5.848 1 97.81 160 GLY B CA 1
ATOM 3107 C C . GLY B 1 160 ? 16.906 -2.867 -5.242 1 97.81 160 GLY B C 1
ATOM 3108 O O . GLY B 1 160 ? 17.359 -2.889 -4.098 1 97.81 160 GLY B O 1
ATOM 3109 N N . VAL B 1 161 ? 16.922 -1.825 -6.008 1 98 161 VAL B N 1
ATOM 3110 C CA . VAL B 1 161 ? 17.406 -0.531 -5.531 1 98 161 VAL B CA 1
ATOM 3111 C C . VAL B 1 161 ? 16.672 0.592 -6.258 1 98 161 VAL B C 1
ATOM 3113 O O . VAL B 1 161 ? 16.391 0.49 -7.457 1 98 161 VAL B O 1
ATOM 3116 N N . ALA B 1 162 ? 16.25 1.566 -5.566 1 97.88 162 ALA B N 1
ATOM 3117 C CA . ALA B 1 162 ? 15.617 2.746 -6.152 1 97.88 162 ALA B CA 1
ATOM 3118 C C . ALA B 1 162 ? 15.922 3.996 -5.328 1 97.88 162 ALA B C 1
ATOM 3120 O O . ALA B 1 162 ? 15.992 3.934 -4.098 1 97.88 162 ALA B O 1
ATOM 3121 N N . ARG B 1 163 ? 16.141 5.035 -6.02 1 97.06 163 ARG B N 1
ATOM 3122 C CA . ARG B 1 163 ? 16.188 6.332 -5.352 1 97.06 163 ARG B CA 1
ATOM 3123 C C . ARG B 1 163 ? 14.789 6.941 -5.266 1 97.06 163 ARG B C 1
ATOM 3125 O O . ARG B 1 163 ? 14.109 7.105 -6.281 1 97.06 163 ARG B O 1
ATOM 3132 N N . ILE B 1 164 ? 14.305 7.234 -4.117 1 97.44 164 ILE B N 1
ATOM 3133 C CA . ILE B 1 164 ? 13.062 7.945 -3.832 1 97.44 164 ILE B CA 1
ATOM 3134 C C . ILE B 1 164 ? 13.375 9.234 -3.076 1 97.44 164 ILE B C 1
ATOM 3136 O O . ILE B 1 164 ? 13.656 9.203 -1.876 1 97.44 164 ILE B O 1
ATOM 3140 N N . GLY B 1 165 ? 13.25 10.312 -3.787 1 97.12 165 GLY B N 1
ATOM 3141 C CA . GLY B 1 165 ? 13.703 11.578 -3.234 1 97.12 165 GLY B CA 1
ATOM 3142 C C . GLY B 1 165 ? 15.164 11.57 -2.828 1 97.12 165 GLY B C 1
ATOM 3143 O O . GLY B 1 165 ? 16.031 11.203 -3.625 1 97.12 165 GLY B O 1
ATOM 3144 N N . ARG B 1 166 ? 15.406 11.828 -1.563 1 97.06 166 ARG B N 1
ATOM 3145 C CA . ARG B 1 166 ? 16.781 11.961 -1.068 1 97.06 166 ARG B CA 1
ATOM 3146 C C . ARG B 1 166 ? 17.297 10.625 -0.536 1 97.06 166 ARG B C 1
ATOM 3148 O O . ARG B 1 166 ? 18.438 10.539 -0.086 1 97.06 166 ARG B O 1
ATOM 3155 N N . CYS B 1 167 ? 16.453 9.625 -0.667 1 98.19 167 CYS B N 1
ATOM 3156 C CA . CYS B 1 167 ? 16.812 8.359 -0.043 1 98.19 167 CYS B CA 1
ATOM 3157 C C . CYS B 1 167 ? 17.047 7.281 -1.095 1 98.19 167 CYS B C 1
ATOM 3159 O O . CYS B 1 167 ? 16.406 7.281 -2.145 1 98.19 167 CYS B O 1
ATOM 3161 N N . ARG B 1 168 ? 18 6.449 -0.793 1 98.25 168 ARG B N 1
ATOM 3162 C CA . ARG B 1 168 ? 18.188 5.203 -1.528 1 98.25 168 ARG B CA 1
ATOM 3163 C C . ARG B 1 168 ? 17.531 4.031 -0.792 1 98.25 168 ARG B C 1
ATOM 3165 O O . ARG B 1 168 ? 17.828 3.799 0.384 1 98.25 168 ARG B O 1
ATOM 3172 N N . HIS B 1 169 ? 16.641 3.338 -1.427 1 98.56 169 HIS B N 1
ATOM 3173 C CA . HIS B 1 169 ? 15.977 2.16 -0.889 1 98.56 169 HIS B CA 1
ATOM 3174 C C . HIS B 1 169 ? 16.516 0.882 -1.521 1 98.56 169 HIS B C 1
ATOM 3176 O O . HIS B 1 169 ? 16.625 0.786 -2.746 1 98.56 169 HIS B O 1
ATOM 3182 N N . GLU B 1 170 ? 16.859 -0.036 -0.65 1 98.5 170 GLU B N 1
ATOM 3183 C CA . GLU B 1 170 ? 17.406 -1.295 -1.143 1 98.5 170 GLU B CA 1
ATOM 3184 C C . GLU B 1 170 ? 16.672 -2.49 -0.541 1 98.5 170 GLU B C 1
ATOM 3186 O O . GLU B 1 170 ? 16.328 -2.482 0.643 1 98.5 170 GLU B O 1
ATOM 3191 N N . LEU B 1 171 ? 16.438 -3.48 -1.318 1 98.38 171 LEU B N 1
ATOM 3192 C CA . LEU B 1 171 ? 15.922 -4.781 -0.905 1 98.38 171 LEU B CA 1
ATOM 3193 C C . LEU B 1 171 ? 16.938 -5.883 -1.176 1 98.38 171 LEU B C 1
ATOM 3195 O O . LEU B 1 171 ? 17.453 -5.992 -2.289 1 98.38 171 LEU B O 1
ATOM 3199 N N . TRP B 1 172 ? 17.234 -6.652 -0.129 1 97.88 172 TRP B N 1
ATOM 3200 C CA . TRP B 1 172 ? 18.188 -7.754 -0.21 1 97.88 172 TRP B CA 1
ATOM 3201 C C . TRP B 1 172 ? 17.516 -9.078 0.155 1 97.88 172 TRP B C 1
ATOM 3203 O O . TRP B 1 172 ? 16.656 -9.125 1.036 1 97.88 172 TRP B O 1
ATOM 3213 N N . LEU B 1 173 ? 17.906 -10.133 -0.511 1 96.94 173 LEU B N 1
ATOM 3214 C CA . LEU B 1 173 ? 17.422 -11.477 -0.206 1 96.94 173 LEU B CA 1
ATOM 3215 C C . LEU B 1 173 ? 18.594 -12.438 -0.004 1 96.94 173 LEU B C 1
ATOM 3217 O O . LEU B 1 173 ? 19.594 -12.367 -0.719 1 96.94 173 LEU B O 1
ATOM 3221 N N . GLY B 1 174 ? 18.484 -13.242 1.036 1 97.25 174 GLY B N 1
ATOM 3222 C CA . GLY B 1 174 ? 19.375 -14.352 1.322 1 97.25 174 GLY B CA 1
ATOM 3223 C C . GLY B 1 174 ? 18.641 -15.609 1.757 1 97.25 174 GLY B C 1
ATOM 3224 O O . GLY B 1 174 ? 17.422 -15.609 1.876 1 97.25 174 GLY B O 1
ATOM 3225 N N . SER B 1 175 ? 19.422 -16.656 1.814 1 97.5 175 SER B N 1
ATOM 3226 C CA . SER B 1 175 ? 18.781 -17.891 2.238 1 97.5 175 SER B CA 1
ATOM 3227 C C . SER B 1 175 ? 19.781 -18.844 2.887 1 97.5 175 SER B C 1
ATOM 3229 O O . SER B 1 175 ? 20.984 -18.656 2.754 1 97.5 175 SER B O 1
ATOM 3231 N N . ARG B 1 176 ? 19.297 -19.734 3.703 1 97.12 176 ARG B N 1
ATOM 3232 C CA . ARG B 1 176 ? 20.062 -20.859 4.234 1 97.12 176 ARG B CA 1
ATOM 3233 C C . ARG B 1 176 ? 19.188 -22.125 4.328 1 97.12 176 ARG B C 1
ATOM 3235 O O . ARG B 1 176 ? 17.984 -22.031 4.516 1 97.12 176 ARG B O 1
ATOM 3242 N N . PRO B 1 177 ? 19.875 -23.234 4.172 1 96.38 177 PRO B N 1
ATOM 3243 C CA . PRO B 1 177 ? 19.109 -24.469 4.355 1 96.38 177 PRO B CA 1
ATOM 3244 C C . PRO B 1 177 ? 18.453 -24.562 5.73 1 96.38 177 PRO B C 1
ATOM 3246 O O . PRO B 1 177 ? 19.047 -24.141 6.727 1 96.38 177 PRO B O 1
ATOM 3249 N N . ALA B 1 178 ? 17.141 -25.062 5.805 1 93.06 178 ALA B N 1
ATOM 3250 C CA . ALA B 1 178 ? 16.375 -25.109 7.051 1 93.06 178 ALA B CA 1
ATOM 3251 C C . ALA B 1 178 ? 16.156 -26.547 7.508 1 93.06 178 ALA B C 1
ATOM 3253 O O . ALA B 1 178 ? 15.031 -26.953 7.793 1 93.06 178 ALA B O 1
ATOM 3254 N N . GLY B 1 179 ? 17.109 -27.391 7.68 1 84.38 179 GLY B N 1
ATOM 3255 C CA . GLY B 1 179 ? 17.078 -28.703 8.297 1 84.38 179 GLY B CA 1
ATOM 3256 C C . GLY B 1 179 ? 16.547 -29.781 7.371 1 84.38 179 GLY B C 1
ATOM 3257 O O . GLY B 1 179 ? 17.188 -30.828 7.184 1 84.38 179 GLY B O 1
ATOM 3258 N N . GLU B 1 180 ? 15.234 -29.547 6.828 1 88.44 180 GLU B N 1
ATOM 3259 C CA . GLU B 1 180 ? 14.648 -30.547 5.926 1 88.44 180 GLU B CA 1
ATOM 3260 C C . GLU B 1 180 ? 15.094 -30.297 4.484 1 88.44 180 GLU B C 1
ATOM 3262 O O . GLU B 1 180 ? 15.281 -29.141 4.074 1 88.44 180 GLU B O 1
ATOM 3267 N N . SER B 1 181 ? 15.227 -31.422 3.795 1 89.19 181 SER B N 1
ATOM 3268 C CA . SER B 1 181 ? 15.648 -31.312 2.402 1 89.19 181 SER B CA 1
ATOM 3269 C C . SER B 1 181 ? 14.672 -30.453 1.597 1 89.19 181 SER B C 1
ATOM 3271 O O . SER B 1 181 ? 13.461 -30.672 1.644 1 89.19 181 SER B O 1
ATOM 3273 N N . GLY B 1 182 ? 15.273 -29.453 0.928 1 93.06 182 GLY B N 1
ATOM 3274 C CA . GLY B 1 182 ? 14.477 -28.594 0.064 1 93.06 182 GLY B CA 1
ATOM 3275 C C . GLY B 1 182 ? 13.938 -27.375 0.772 1 93.06 182 GLY B C 1
ATOM 3276 O O . GLY B 1 182 ? 13.461 -26.438 0.127 1 93.06 182 GLY B O 1
ATOM 3277 N N . ARG B 1 183 ? 14.023 -27.422 2.08 1 95.94 183 ARG B N 1
ATOM 3278 C CA . ARG B 1 183 ? 13.523 -26.281 2.857 1 95.94 183 ARG B CA 1
ATOM 3279 C C . ARG B 1 183 ? 14.633 -25.266 3.109 1 95.94 183 ARG B C 1
ATOM 3281 O O . ARG B 1 183 ? 15.773 -25.641 3.381 1 95.94 183 ARG B O 1
ATOM 3288 N N . ILE B 1 184 ? 14.25 -24 3.012 1 97.19 184 ILE B N 1
ATOM 3289 C CA . ILE B 1 184 ? 15.211 -22.938 3.277 1 97.19 184 ILE B CA 1
ATOM 3290 C C . ILE B 1 184 ? 14.578 -21.891 4.176 1 97.19 184 ILE B C 1
ATOM 3292 O O . ILE B 1 184 ? 13.352 -21.828 4.32 1 97.19 184 ILE B O 1
ATOM 3296 N N . GLU B 1 185 ? 15.391 -21.234 4.828 1 97.06 185 GLU B N 1
ATOM 3297 C CA . GLU B 1 185 ? 15.016 -19.984 5.465 1 97.06 185 GLU B CA 1
ATOM 3298 C C . GLU B 1 185 ? 15.422 -18.781 4.605 1 97.06 185 GLU B C 1
ATOM 3300 O O . GLU B 1 185 ? 16.609 -18.578 4.344 1 97.06 185 GLU B O 1
ATOM 3305 N N . LEU B 1 186 ? 14.453 -18.062 4.109 1 96.31 186 LEU B N 1
ATOM 3306 C CA . LEU B 1 186 ? 14.68 -16.875 3.301 1 96.31 186 LEU B CA 1
ATOM 3307 C C . LEU B 1 186 ? 14.797 -15.641 4.18 1 96.31 186 LEU B C 1
ATOM 3309 O O . LEU B 1 186 ? 13.969 -15.422 5.066 1 96.31 186 LEU B O 1
ATOM 3313 N N . THR B 1 187 ? 15.797 -14.898 3.982 1 96.75 187 THR B N 1
ATOM 3314 C CA . THR B 1 187 ? 15.992 -13.633 4.68 1 96.75 187 THR B CA 1
ATOM 3315 C C . THR B 1 187 ? 15.711 -12.453 3.75 1 96.75 187 THR B C 1
ATOM 3317 O O . THR B 1 187 ? 16.234 -12.398 2.633 1 96.75 187 THR B O 1
ATOM 3320 N N . THR B 1 188 ? 14.883 -11.578 4.168 1 97 188 THR B N 1
ATOM 3321 C CA . THR B 1 188 ? 14.609 -10.32 3.48 1 97 188 THR B CA 1
ATOM 3322 C C . THR B 1 188 ? 15.148 -9.141 4.277 1 97 188 THR B C 1
ATOM 3324 O O . THR B 1 188 ? 14.773 -8.938 5.434 1 97 188 THR B O 1
ATOM 3327 N N . LEU B 1 189 ? 16.031 -8.406 3.693 1 97.88 189 LEU B N 1
ATOM 3328 C CA . LEU B 1 189 ? 16.609 -7.215 4.305 1 97.88 189 LEU B CA 1
ATOM 3329 C C . LEU B 1 189 ? 16.203 -5.961 3.539 1 97.88 189 LEU B C 1
ATOM 3331 O O . LEU B 1 189 ? 16.328 -5.906 2.314 1 97.88 189 LEU B O 1
ATOM 3335 N N . CYS B 1 190 ? 15.641 -4.996 4.234 1 98.38 190 CYS B N 1
ATOM 3336 C CA . CYS B 1 190 ? 15.281 -3.693 3.688 1 98.38 190 CYS B CA 1
ATOM 3337 C C . CYS B 1 190 ? 16.125 -2.588 4.301 1 98.38 190 CYS B C 1
ATOM 3339 O O . CYS B 1 190 ? 16.234 -2.486 5.523 1 98.38 190 CYS B O 1
ATOM 3341 N N . ARG B 1 191 ? 16.703 -1.775 3.463 1 98.44 191 ARG B N 1
ATOM 3342 C CA . ARG B 1 191 ? 17.594 -0.722 3.947 1 98.44 191 ARG B CA 1
ATOM 3343 C C . ARG B 1 191 ? 17.281 0.607 3.266 1 98.44 191 ARG B C 1
ATOM 3345 O O . ARG B 1 191 ? 17.047 0.65 2.059 1 98.44 191 ARG B O 1
ATOM 3352 N N . VAL B 1 192 ? 17.219 1.647 4 1 98.56 192 VAL B N 1
ATOM 3353 C CA . VAL B 1 192 ? 17.109 3.01 3.49 1 98.56 192 VAL B CA 1
ATOM 3354 C C . VAL B 1 192 ? 18.328 3.822 3.904 1 98.56 192 VAL B C 1
ATOM 3356 O O . VAL B 1 192 ? 18.688 3.855 5.082 1 98.56 192 VAL B O 1
ATOM 3359 N N . THR B 1 193 ? 18.984 4.406 2.973 1 98.25 193 THR B N 1
ATOM 3360 C CA . THR B 1 193 ? 20.109 5.281 3.236 1 98.25 193 THR B CA 1
ATOM 3361 C C . THR B 1 193 ? 19.812 6.703 2.773 1 98.25 193 THR B C 1
ATOM 3363 O O . THR B 1 193 ? 19.172 6.906 1.743 1 98.25 193 THR B O 1
ATOM 3366 N N . GLN B 1 194 ? 20.188 7.641 3.52 1 96.31 194 GLN B N 1
ATOM 3367 C CA . GLN B 1 194 ? 20.109 9.062 3.209 1 96.31 194 GLN B CA 1
ATOM 3368 C C . GLN B 1 194 ? 21.453 9.75 3.381 1 96.31 194 GLN B C 1
ATOM 3370 O O . GLN B 1 194 ? 22.078 9.648 4.441 1 96.31 194 GLN B O 1
ATOM 3375 N N . ASP B 1 195 ? 21.938 10.398 2.326 1 92.88 195 ASP B N 1
ATOM 3376 C CA . ASP B 1 195 ? 23.234 11.086 2.336 1 92.88 195 ASP B CA 1
ATOM 3377 C C . ASP B 1 195 ? 24.344 10.156 2.807 1 92.88 195 ASP B C 1
ATOM 3379 O O . ASP B 1 195 ? 25.156 10.531 3.658 1 92.88 195 ASP B O 1
ATOM 3383 N N . GLY B 1 196 ? 24.297 8.914 2.436 1 91.06 196 GLY B N 1
ATOM 3384 C CA . GLY B 1 196 ? 25.344 7.941 2.66 1 91.06 196 GLY B CA 1
ATOM 3385 C C . GLY B 1 196 ? 25.234 7.23 3.996 1 91.06 196 GLY B C 1
ATOM 3386 O O . GLY B 1 196 ? 26.062 6.371 4.32 1 91.06 196 GLY B O 1
ATOM 3387 N N . ARG B 1 197 ? 24.203 7.543 4.738 1 96.5 197 ARG B N 1
ATOM 3388 C CA . ARG B 1 197 ? 24.016 6.918 6.043 1 96.5 197 ARG B CA 1
ATOM 3389 C C . ARG B 1 197 ? 22.734 6.09 6.07 1 96.5 197 ARG B C 1
ATOM 3391 O O . ARG B 1 197 ? 21.703 6.508 5.531 1 96.5 197 ARG B O 1
ATOM 3398 N N . THR B 1 198 ? 22.828 4.918 6.758 1 97.62 198 THR B N 1
ATOM 3399 C CA . THR B 1 198 ? 21.625 4.105 6.938 1 97.62 198 THR B CA 1
ATOM 3400 C C . THR B 1 198 ? 20.672 4.762 7.93 1 97.62 198 THR B C 1
ATOM 3402 O O . THR B 1 198 ? 21.031 5.016 9.078 1 97.62 198 THR B O 1
ATOM 3405 N N . VAL B 1 199 ? 19.484 5.062 7.488 1 96.75 199 VAL B N 1
ATOM 3406 C CA . VAL B 1 199 ? 18.516 5.723 8.367 1 96.75 199 VAL B CA 1
ATOM 3407 C C . VAL B 1 199 ? 17.453 4.727 8.797 1 96.75 199 VAL B C 1
ATOM 3409 O O . VAL B 1 199 ? 16.703 4.977 9.75 1 96.75 199 VAL B O 1
ATOM 3412 N N . ARG B 1 200 ? 17.344 3.59 8.125 1 97.06 200 ARG B N 1
ATOM 3413 C CA . ARG B 1 200 ? 16.406 2.531 8.484 1 97.06 200 ARG B CA 1
ATOM 3414 C C . ARG B 1 200 ? 16.875 1.184 7.941 1 97.06 200 ARG B C 1
ATOM 3416 O O . ARG B 1 200 ? 17.359 1.096 6.809 1 97.06 200 ARG B O 1
ATOM 3423 N N . GLU B 1 201 ? 16.719 0.202 8.719 1 97 201 GLU B N 1
ATOM 3424 C CA . GLU B 1 201 ? 17 -1.17 8.312 1 97 201 GLU B CA 1
ATOM 3425 C C . GLU B 1 201 ? 16.094 -2.16 9.023 1 97 201 GLU B C 1
ATOM 3427 O O . GLU B 1 201 ? 15.805 -2.004 10.211 1 97 201 GLU B O 1
ATOM 3432 N N . SER B 1 202 ? 15.57 -3.076 8.305 1 95.56 202 SER B N 1
ATOM 3433 C CA . SER B 1 202 ? 14.75 -4.141 8.875 1 95.56 202 SER B CA 1
ATOM 3434 C C . SER B 1 202 ? 15.039 -5.48 8.211 1 95.56 202 SER B C 1
ATOM 3436 O O . SER B 1 202 ? 15.414 -5.527 7.035 1 95.56 202 SER B O 1
ATOM 3438 N N . ALA B 1 203 ? 14.898 -6.559 8.977 1 95.81 203 ALA B N 1
ATOM 3439 C CA . ALA B 1 203 ? 15.094 -7.918 8.484 1 95.81 203 ALA B CA 1
ATOM 3440 C C . ALA B 1 203 ? 13.969 -8.836 8.945 1 95.81 203 ALA B C 1
ATOM 3442 O O . ALA B 1 203 ? 13.461 -8.695 10.062 1 95.81 203 ALA B O 1
ATOM 3443 N N . SER B 1 204 ? 13.578 -9.695 8.07 1 94.62 204 SER B N 1
ATOM 3444 C CA . SER B 1 204 ? 12.617 -10.742 8.398 1 94.62 204 SER B CA 1
ATOM 3445 C C . SER B 1 204 ? 13.016 -12.07 7.766 1 94.62 204 SER B C 1
ATOM 3447 O O . SER B 1 204 ? 13.805 -12.102 6.82 1 94.62 204 SER B O 1
ATOM 3449 N N . THR B 1 205 ? 12.555 -13.141 8.328 1 94.81 205 THR B N 1
ATOM 3450 C CA . THR B 1 205 ? 12.82 -14.469 7.797 1 94.81 205 THR B CA 1
ATOM 3451 C C . THR B 1 205 ? 11.523 -15.242 7.594 1 94.81 205 THR B C 1
ATOM 3453 O O . THR B 1 205 ? 10.531 -14.992 8.281 1 94.81 205 THR B O 1
ATOM 3456 N N . GLN B 1 206 ? 11.594 -16.062 6.59 1 93.81 206 GLN B N 1
ATOM 3457 C CA . GLN B 1 206 ? 10.461 -16.938 6.312 1 93.81 206 GLN B CA 1
ATOM 3458 C C . GLN B 1 206 ? 10.938 -18.328 5.898 1 93.81 206 GLN B C 1
ATOM 3460 O O . GLN B 1 206 ? 12.023 -18.484 5.34 1 93.81 206 GLN B O 1
ATOM 3465 N N . GLN B 1 207 ? 10.117 -19.25 6.293 1 94.5 207 GLN B N 1
ATOM 3466 C CA . GLN B 1 207 ? 10.367 -20.609 5.816 1 94.5 207 GLN B CA 1
ATOM 3467 C C . GLN B 1 207 ? 9.789 -20.812 4.418 1 94.5 207 GLN B C 1
ATOM 3469 O O . GLN B 1 207 ? 8.656 -20.422 4.145 1 94.5 207 GLN B O 1
ATOM 3474 N N . TRP B 1 208 ? 10.617 -21.422 3.561 1 94.88 208 TRP B N 1
ATOM 3475 C CA . TRP B 1 208 ? 10.273 -21.562 2.15 1 94.88 208 TRP B CA 1
ATOM 3476 C C . TRP B 1 208 ? 10.773 -22.906 1.6 1 94.88 208 TRP B C 1
ATOM 3478 O O . TRP B 1 208 ? 11.695 -23.5 2.162 1 94.88 208 TRP B O 1
ATOM 3488 N N . TRP B 1 209 ? 10.133 -23.375 0.633 1 96.12 209 TRP B N 1
ATOM 3489 C CA . TRP B 1 209 ? 10.664 -24.469 -0.167 1 96.12 209 TRP B CA 1
ATOM 3490 C C . TRP B 1 209 ? 11.406 -23.938 -1.392 1 96.12 209 TRP B C 1
ATOM 3492 O O . TRP B 1 209 ? 10.875 -23.125 -2.141 1 96.12 209 TRP B O 1
ATOM 3502 N N . ALA B 1 210 ? 12.594 -24.375 -1.523 1 95.56 210 ALA B N 1
ATOM 3503 C CA . ALA B 1 210 ? 13.328 -24.047 -2.746 1 95.56 210 ALA B CA 1
ATOM 3504 C C . ALA B 1 210 ? 12.836 -24.906 -3.916 1 95.56 210 ALA B C 1
ATOM 3506 O O . ALA B 1 210 ? 13.078 -26.109 -3.953 1 95.56 210 ALA B O 1
ATOM 3507 N N . VAL B 1 211 ? 12.164 -24.297 -4.809 1 95.56 211 VAL B N 1
ATOM 3508 C CA . VAL B 1 211 ? 11.609 -25.016 -5.953 1 95.56 211 VAL B CA 1
ATOM 3509 C C . VAL B 1 211 ? 12.305 -24.562 -7.234 1 95.56 211 VAL B C 1
ATOM 3511 O O . VAL B 1 211 ? 12.094 -23.438 -7.695 1 95.56 211 VAL B O 1
ATOM 3514 N N . ASP B 1 212 ? 13.102 -25.422 -7.801 1 94.06 212 ASP B N 1
ATOM 3515 C CA . ASP B 1 212 ? 13.797 -25.047 -9.023 1 94.06 212 ASP B CA 1
ATOM 3516 C C . ASP B 1 212 ? 13 -25.469 -10.258 1 94.06 212 ASP B C 1
ATOM 3518 O O . ASP B 1 212 ? 11.93 -26.078 -10.141 1 94.06 212 ASP B O 1
ATOM 3522 N N . MET B 1 213 ? 13.5 -25.141 -11.445 1 95.69 213 MET B N 1
ATOM 3523 C CA . MET B 1 213 ? 12.766 -25.359 -12.695 1 95.69 213 MET B CA 1
ATOM 3524 C C . MET B 1 213 ? 12.633 -26.844 -13 1 95.69 213 MET B C 1
ATOM 3526 O O . MET B 1 213 ? 11.617 -27.281 -13.531 1 95.69 213 MET B O 1
ATOM 3530 N N . ARG B 1 214 ? 13.602 -27.625 -12.641 1 94.38 214 ARG B N 1
ATOM 3531 C CA . ARG B 1 214 ? 13.547 -29.062 -12.859 1 94.38 214 ARG B CA 1
ATOM 3532 C C . ARG B 1 214 ? 12.398 -29.688 -12.078 1 94.38 214 ARG B C 1
ATOM 3534 O O . ARG B 1 214 ? 11.664 -30.516 -12.609 1 94.38 214 ARG B O 1
ATOM 3541 N N . THR B 1 215 ? 12.344 -29.25 -10.852 1 95.19 215 THR B N 1
ATOM 3542 C CA . THR B 1 215 ? 11.273 -29.75 -9.992 1 95.19 215 THR B CA 1
ATOM 3543 C C . THR B 1 215 ? 9.906 -29.344 -10.547 1 95.19 215 THR B C 1
ATOM 3545 O O . THR B 1 215 ? 8.992 -30.172 -10.609 1 95.19 215 THR B O 1
ATOM 3548 N N . ILE B 1 216 ? 9.703 -28.094 -11.008 1 97.19 216 ILE B N 1
ATOM 3549 C CA . ILE B 1 216 ? 8.445 -27.609 -11.555 1 97.19 216 ILE B CA 1
ATOM 3550 C C . ILE B 1 216 ? 8.055 -28.438 -12.773 1 97.19 216 ILE B C 1
ATOM 3552 O O . ILE B 1 216 ? 6.922 -28.922 -12.867 1 97.19 216 ILE B O 1
ATOM 3556 N N . VAL B 1 217 ? 9 -28.688 -13.656 1 96.56 217 VAL B N 1
ATOM 3557 C CA . VAL B 1 217 ? 8.75 -29.422 -14.891 1 96.56 217 VAL B CA 1
ATOM 3558 C C . VAL B 1 217 ? 8.328 -30.859 -14.562 1 96.56 217 VAL B C 1
ATOM 3560 O O . VAL B 1 217 ? 7.336 -31.359 -15.102 1 96.56 217 VAL B O 1
ATOM 3563 N N . ALA B 1 218 ? 9.031 -31.453 -13.672 1 97.38 218 ALA B N 1
ATOM 3564 C CA . ALA B 1 218 ? 8.766 -32.844 -13.32 1 97.38 218 ALA B CA 1
ATOM 3565 C C . ALA B 1 218 ? 7.395 -33 -12.664 1 97.38 218 ALA B C 1
ATOM 3567 O O . ALA B 1 218 ? 6.613 -33.875 -13.039 1 97.38 218 ALA B O 1
ATOM 3568 N N . GLU B 1 219 ? 7.164 -32.125 -11.68 1 97.62 219 GLU B N 1
ATOM 3569 C CA . GLU B 1 219 ? 5.895 -32.219 -10.969 1 97.62 219 GLU B CA 1
ATOM 3570 C C . GLU B 1 219 ? 4.723 -31.891 -11.883 1 97.62 219 GLU B C 1
ATOM 3572 O O . GLU B 1 219 ? 3.674 -32.531 -11.812 1 97.62 219 GLU B O 1
ATOM 3577 N N . ALA B 1 220 ? 4.855 -30.859 -12.742 1 97.5 220 ALA B N 1
ATOM 3578 C CA . ALA B 1 220 ? 3.801 -30.5 -13.68 1 97.5 220 ALA B CA 1
ATOM 3579 C C . ALA B 1 220 ? 3.512 -31.625 -14.656 1 97.5 220 ALA B C 1
ATOM 3581 O O . ALA B 1 220 ? 2.352 -31.953 -14.914 1 97.5 220 ALA B O 1
ATOM 3582 N N . ALA B 1 221 ? 4.566 -32.25 -15.18 1 96.88 221 ALA B N 1
ATOM 3583 C CA . ALA B 1 221 ? 4.414 -33.375 -16.109 1 96.88 221 ALA B CA 1
ATOM 3584 C C . ALA B 1 221 ? 3.666 -34.531 -15.453 1 96.88 221 ALA B C 1
ATOM 3586 O O . ALA B 1 221 ? 2.793 -35.125 -16.078 1 96.88 221 ALA B O 1
ATOM 3587 N N . ALA B 1 222 ? 4.008 -34.781 -14.258 1 97.19 222 ALA B N 1
ATOM 3588 C CA . ALA B 1 222 ? 3.369 -35.844 -13.516 1 97.19 222 ALA B CA 1
ATOM 3589 C C . ALA B 1 222 ? 1.874 -35.594 -13.352 1 97.19 222 ALA B C 1
ATOM 3591 O O . ALA B 1 222 ? 1.086 -36.531 -13.227 1 97.19 222 ALA B O 1
ATOM 3592 N N . ALA B 1 223 ? 1.501 -34.344 -13.43 1 97.25 223 ALA B N 1
ATOM 3593 C CA . ALA B 1 223 ? 0.098 -33.969 -13.25 1 97.25 223 ALA B CA 1
ATOM 3594 C C . ALA B 1 223 ? -0.601 -33.812 -14.602 1 97.25 223 ALA B C 1
ATOM 3596 O O . ALA B 1 223 ? -1.762 -33.406 -14.664 1 97.25 223 ALA B O 1
ATOM 3597 N N . GLY B 1 224 ? 0.103 -34.062 -15.695 1 96.06 224 GLY B N 1
ATOM 3598 C CA . GLY B 1 224 ? -0.493 -34 -17.016 1 96.06 224 GLY B CA 1
ATOM 3599 C C . GLY B 1 224 ? -0.446 -32.594 -17.609 1 96.06 224 GLY B C 1
ATOM 3600 O O . GLY B 1 224 ? -1.3 -32.219 -18.422 1 96.06 224 GLY B O 1
ATOM 3601 N N . LEU B 1 225 ? 0.488 -31.75 -17.172 1 97.88 225 LEU B N 1
ATOM 3602 C CA . LEU B 1 225 ? 0.667 -30.406 -17.719 1 97.88 225 LEU B CA 1
ATOM 3603 C C . LEU B 1 225 ? 1.902 -30.344 -18.609 1 97.88 225 LEU B C 1
ATOM 3605 O O . LEU B 1 225 ? 2.932 -30.938 -18.297 1 97.88 225 LEU B O 1
ATOM 3609 N N . GLU B 1 226 ? 1.729 -29.688 -19.703 1 97.38 226 GLU B N 1
ATOM 3610 C CA . GLU B 1 226 ? 2.893 -29.328 -20.5 1 97.38 226 GLU B CA 1
ATOM 3611 C C . GLU B 1 226 ? 3.549 -28.047 -19.984 1 97.38 226 GLU B C 1
ATOM 3613 O O . GLU B 1 226 ? 2.871 -27.047 -19.75 1 97.38 226 GLU B O 1
ATOM 3618 N N . CYS B 1 227 ? 4.766 -28.141 -19.781 1 96.5 227 CYS B N 1
ATOM 3619 C CA . CYS B 1 227 ? 5.531 -27.016 -19.25 1 96.5 227 CYS B CA 1
ATOM 3620 C C . CYS B 1 227 ? 6.453 -26.438 -20.328 1 96.5 227 CYS B C 1
ATOM 3622 O O . CYS B 1 227 ? 7.195 -27.188 -20.969 1 96.5 227 CYS B O 1
ATOM 3624 N N . ARG B 1 228 ? 6.355 -25.156 -20.562 1 95.31 228 ARG B N 1
ATOM 3625 C CA . ARG B 1 228 ? 7.27 -24.438 -21.453 1 95.31 228 ARG B CA 1
ATOM 3626 C C . ARG B 1 228 ? 7.992 -23.328 -20.703 1 95.31 228 ARG B C 1
ATOM 3628 O O . ARG B 1 228 ? 7.355 -22.5 -20.047 1 95.31 228 ARG B O 1
ATOM 3635 N N . ARG B 1 229 ? 9.25 -23.312 -20.844 1 93.12 229 ARG B N 1
ATOM 3636 C CA . ARG B 1 229 ? 10.039 -22.281 -20.188 1 93.12 229 ARG B CA 1
ATOM 3637 C C . ARG B 1 229 ? 9.938 -20.953 -20.938 1 93.12 229 ARG B C 1
ATOM 3639 O O . ARG B 1 229 ? 9.938 -20.922 -22.172 1 93.12 229 ARG B O 1
ATOM 3646 N N . ALA B 1 230 ? 9.711 -19.922 -20.266 1 90 230 ALA B N 1
ATOM 3647 C CA . ALA B 1 230 ? 9.766 -18.547 -20.766 1 90 230 ALA B CA 1
ATOM 3648 C C . ALA B 1 230 ? 10.875 -17.766 -20.078 1 90 230 ALA B C 1
ATOM 3650 O O . ALA B 1 230 ? 10.633 -17.062 -19.094 1 90 230 ALA B O 1
ATOM 3651 N N . GLY B 1 231 ? 12.094 -17.844 -20.516 1 82.44 231 GLY B N 1
ATOM 3652 C CA . GLY B 1 231 ? 13.258 -17.297 -19.828 1 82.44 231 GLY B CA 1
ATOM 3653 C C . GLY B 1 231 ? 13.867 -18.266 -18.828 1 82.44 231 GLY B C 1
ATOM 3654 O O . GLY B 1 231 ? 13.656 -19.469 -18.922 1 82.44 231 GLY B O 1
ATOM 3655 N N . TRP B 1 232 ? 14.648 -17.703 -17.906 1 81 232 TRP B N 1
ATOM 3656 C CA . TRP B 1 232 ? 15.445 -18.562 -17.047 1 81 232 TRP B CA 1
ATOM 3657 C C . TRP B 1 232 ? 14.648 -19.016 -15.82 1 81 232 TRP B C 1
ATOM 3659 O O . TRP B 1 232 ? 14.898 -20.078 -15.258 1 81 232 TRP B O 1
ATOM 3669 N N . ASP B 1 233 ? 13.633 -18.266 -15.461 1 90.62 233 ASP B N 1
ATOM 3670 C CA . ASP B 1 233 ? 13.023 -18.625 -14.18 1 90.62 233 ASP B CA 1
ATOM 3671 C C . ASP B 1 233 ? 11.5 -18.578 -14.266 1 90.62 233 ASP B C 1
ATOM 3673 O O . ASP B 1 233 ? 10.82 -18.562 -13.242 1 90.62 233 ASP B O 1
ATOM 3677 N N . LEU B 1 234 ? 10.961 -18.516 -15.516 1 95.69 234 LEU B N 1
ATOM 3678 C CA . LEU B 1 234 ? 9.516 -18.516 -15.711 1 95.69 234 LEU B CA 1
ATOM 3679 C C . LEU B 1 234 ? 9.062 -19.719 -16.531 1 95.69 234 LEU B C 1
ATOM 3681 O O . LEU B 1 234 ? 9.773 -20.141 -17.453 1 95.69 234 LEU B O 1
ATOM 3685 N N . ALA B 1 235 ? 7.941 -20.25 -16.203 1 96.88 235 ALA B N 1
ATOM 3686 C CA . ALA B 1 235 ? 7.355 -21.359 -16.969 1 96.88 235 ALA B CA 1
ATOM 3687 C C . ALA B 1 235 ? 5.871 -21.109 -17.234 1 96.88 235 ALA B C 1
ATOM 3689 O O . ALA B 1 235 ? 5.172 -20.531 -16.406 1 96.88 235 ALA B O 1
ATOM 3690 N N . THR B 1 236 ? 5.449 -21.516 -18.328 1 98 236 THR B N 1
ATOM 3691 C CA . THR B 1 236 ? 4.031 -21.562 -18.672 1 98 236 THR B CA 1
ATOM 3692 C C . THR B 1 236 ? 3.525 -23 -18.719 1 98 236 THR B C 1
ATOM 3694 O O . THR B 1 236 ? 4.23 -23.891 -19.203 1 98 236 THR B O 1
ATOM 3697 N N . LEU B 1 237 ? 2.375 -23.172 -18.219 1 98.31 237 LEU B N 1
ATOM 3698 C CA . LEU B 1 237 ? 1.801 -24.516 -18.125 1 98.31 237 LEU B CA 1
ATOM 3699 C C . LEU B 1 237 ? 0.456 -24.578 -18.844 1 98.31 237 LEU B C 1
ATOM 3701 O O . LEU B 1 237 ? -0.339 -23.641 -18.766 1 98.31 237 LEU B O 1
ATOM 3705 N N . ARG B 1 238 ? 0.16 -25.609 -19.469 1 97.38 238 ARG B N 1
ATOM 3706 C CA . ARG B 1 238 ? -1.147 -25.859 -20.078 1 97.38 238 ARG B CA 1
ATOM 3707 C C . ARG B 1 238 ? -1.555 -27.328 -19.922 1 97.38 238 ARG B C 1
ATOM 3709 O O . ARG B 1 238 ? -0.699 -28.203 -19.844 1 97.38 238 ARG B O 1
ATOM 3716 N N . ALA B 1 239 ? -2.789 -27.516 -19.812 1 96 239 ALA B N 1
ATOM 3717 C CA . ALA B 1 239 ? -3.301 -28.875 -19.719 1 96 239 ALA B CA 1
ATOM 3718 C C . ALA B 1 239 ? -3.225 -29.594 -21.062 1 96 239 ALA B C 1
ATOM 3720 O O . ALA B 1 239 ? -3.51 -28.984 -22.094 1 96 239 ALA B O 1
ATOM 3721 N N . LEU B 1 240 ? -2.809 -30.734 -21.078 1 89.12 240 LEU B N 1
ATOM 3722 C CA . LEU B 1 240 ? -2.787 -31.562 -22.281 1 89.12 240 LEU B CA 1
ATOM 3723 C C . LEU B 1 240 ? -4.164 -32.156 -22.562 1 89.12 240 LEU B C 1
ATOM 3725 O O . LEU B 1 240 ? -4.875 -32.531 -21.641 1 89.12 240 LEU B O 1
ATOM 3729 N N . PRO B 1 241 ? -4.57 -32 -23.844 1 80.12 241 PRO B N 1
ATOM 3730 C CA . PRO B 1 241 ? -5.859 -32.625 -24.188 1 80.12 241 PRO B CA 1
ATOM 3731 C C . PRO B 1 241 ? -5.926 -34.094 -23.828 1 80.12 241 PRO B C 1
ATOM 3733 O O . PRO B 1 241 ? -4.91 -34.781 -23.891 1 80.12 241 PRO B O 1
ATOM 3736 N N . ALA B 1 242 ? -6.98 -34.5 -23.062 1 68.44 242 ALA B N 1
ATOM 3737 C CA . ALA B 1 242 ? -7.188 -35.938 -22.828 1 68.44 242 ALA B CA 1
ATOM 3738 C C . ALA B 1 242 ? -7.035 -36.75 -24.109 1 68.44 242 ALA B C 1
ATOM 3740 O O . ALA B 1 242 ? -7.441 -36.281 -25.188 1 68.44 242 ALA B O 1
ATOM 3741 N N . PRO B 1 243 ? -6.145 -37.75 -24.094 1 62.28 243 PRO B N 1
ATOM 3742 C CA . PRO B 1 243 ? -6.035 -38.562 -25.312 1 62.28 243 PRO B CA 1
ATOM 3743 C C . PRO B 1 243 ? -7.398 -38.906 -25.906 1 62.28 243 PRO B C 1
ATOM 3745 O O . PRO B 1 243 ? -8.359 -39.125 -25.156 1 62.28 243 PRO B O 1
ATOM 3748 N N . ALA B 1 244 ? -7.727 -38.375 -27.078 1 54.34 244 ALA B N 1
ATOM 3749 C CA . ALA B 1 244 ? -8.938 -38.781 -27.781 1 54.34 244 ALA B CA 1
ATOM 3750 C C . ALA B 1 244 ? -9.164 -40.281 -27.641 1 54.34 244 ALA B C 1
ATOM 3752 O O . ALA B 1 244 ? -8.25 -41.094 -27.859 1 54.34 244 ALA B O 1
ATOM 3753 N N . LEU B 1 245 ? -9.984 -40.719 -26.734 1 49.03 245 LEU B N 1
ATOM 3754 C CA . LEU B 1 245 ? -10.359 -42.125 -26.797 1 49.03 245 LEU B CA 1
ATOM 3755 C C . LEU B 1 245 ? -10.484 -42.594 -28.25 1 49.03 245 LEU B C 1
ATOM 3757 O O . LEU B 1 245 ? -11.219 -42 -29.031 1 49.03 245 LEU B O 1
ATOM 3761 N N . ASP B 1 246 ? -9.5 -43.156 -28.812 1 45.28 246 ASP B N 1
ATOM 3762 C CA . ASP B 1 246 ? -9.664 -43.844 -30.094 1 45.28 246 ASP B CA 1
ATOM 3763 C C . ASP B 1 246 ? -10.984 -44.594 -30.141 1 45.28 246 ASP B C 1
ATOM 3765 O O . ASP B 1 246 ? -11.32 -45.344 -29.219 1 45.28 246 ASP B O 1
ATOM 3769 N N . GLY B 1 247 ? -12.117 -43.969 -30.625 1 44.91 247 GLY B N 1
ATOM 3770 C CA . GLY B 1 247 ? -13.328 -44.656 -31.016 1 44.91 247 GLY B CA 1
ATOM 3771 C C . GLY B 1 247 ? -13.055 -46.062 -31.562 1 44.91 247 GLY B C 1
ATOM 3772 O O . GLY B 1 247 ? -13.258 -46.312 -32.75 1 44.91 247 GLY B O 1
ATOM 3773 N N . LEU B 1 248 ? -12.164 -46.875 -31.062 1 43.47 248 LEU B N 1
ATOM 3774 C CA . LEU B 1 248 ? -12.094 -48.25 -31.547 1 43.47 248 LEU B CA 1
ATOM 3775 C C . LEU B 1 248 ? -13.406 -48.969 -31.328 1 43.47 248 LEU B C 1
ATOM 3777 O O . LEU B 1 248 ? -13.57 -49.688 -30.328 1 43.47 248 LEU B O 1
ATOM 3781 N N . ARG B 1 249 ? -14.625 -48.312 -31.344 1 43.47 249 ARG B N 1
ATOM 3782 C CA . ARG B 1 249 ? -15.805 -49.156 -31.453 1 43.47 249 ARG B CA 1
ATOM 3783 C C . ARG B 1 249 ? -15.719 -50.094 -32.656 1 43.47 249 ARG B C 1
ATOM 3785 O O . ARG B 1 249 ? -15.555 -49.625 -33.781 1 43.47 249 ARG B O 1
ATOM 3792 N N . SER B 1 250 ? -15.172 -51.375 -32.5 1 40.06 250 SER B N 1
ATOM 3793 C CA . SER B 1 250 ? -15.188 -52.531 -33.375 1 40.06 250 SER B CA 1
ATOM 3794 C C . SER B 1 250 ? -16.562 -52.75 -34 1 40.06 250 SER B C 1
ATOM 3796 O O . SER B 1 250 ? -17.578 -52.719 -33.312 1 40.06 250 SER B O 1
ATOM 3798 N N . THR B 1 251 ? -16.75 -52.25 -35.188 1 41.81 251 THR B N 1
ATOM 3799 C CA . THR B 1 251 ? -17.844 -52.562 -36.094 1 41.81 251 THR B CA 1
ATOM 3800 C C . THR B 1 251 ? -18.141 -54.031 -36.156 1 41.81 251 THR B C 1
ATOM 3802 O O . THR B 1 251 ? -18.797 -54.531 -37.062 1 41.81 251 THR B O 1
ATOM 3805 N N . ALA B 1 252 ? -17.766 -54.906 -35.188 1 42.84 252 ALA B N 1
ATOM 3806 C CA . ALA B 1 252 ? -17.984 -56.344 -35.375 1 42.84 252 ALA B CA 1
ATOM 3807 C C . ALA B 1 252 ? -19.469 -56.656 -35.406 1 42.84 252 ALA B C 1
ATOM 3809 O O . ALA B 1 252 ? -19.875 -57.781 -35.719 1 42.84 252 ALA B O 1
ATOM 3810 N N . ALA B 1 253 ? -20.359 -55.875 -34.844 1 40.22 253 ALA B N 1
ATOM 3811 C CA . ALA B 1 253 ? -21.641 -56.531 -34.594 1 40.22 253 ALA B CA 1
ATOM 3812 C C . ALA B 1 253 ? -22.391 -56.781 -35.906 1 40.22 253 ALA B C 1
ATOM 3814 O O . ALA B 1 253 ? -23.422 -57.438 -35.938 1 40.22 253 ALA B O 1
ATOM 3815 N N . ASP B 1 254 ? -22 -56 -36.906 1 35.59 254 ASP B N 1
ATOM 3816 C CA . ASP B 1 254 ? -23.094 -56.031 -37.875 1 35.59 254 ASP B CA 1
ATOM 3817 C C . ASP B 1 254 ? -23.078 -57.375 -38.656 1 35.59 254 ASP B C 1
ATOM 3819 O O . ASP B 1 254 ? -23.828 -57.531 -39.594 1 35.59 254 ASP B O 1
ATOM 3823 N N . SER B 1 255 ? -21.953 -58.188 -38.562 1 32.81 255 SER B N 1
ATOM 3824 C CA . SER B 1 255 ? -22 -59.281 -39.562 1 32.81 255 SER B CA 1
ATOM 3825 C C . SER B 1 255 ? -22.984 -60.344 -39.125 1 32.81 255 SER B C 1
ATOM 3827 O O . SER B 1 255 ? -22.953 -61.469 -39.688 1 32.81 255 SER B O 1
ATOM 3829 N N . ILE B 1 256 ? -23.641 -60.312 -38 1 32.84 256 ILE B N 1
ATOM 3830 C CA . ILE B 1 256 ? -24.5 -61.469 -37.781 1 32.84 256 ILE B CA 1
ATOM 3831 C C . ILE B 1 256 ? -25.672 -61.469 -38.75 1 32.84 256 ILE B C 1
ATOM 3833 O O . ILE B 1 256 ? -26.828 -61.656 -38.375 1 32.84 256 ILE B O 1
ATOM 3837 N N . GLU B 1 257 ? -25.75 -60.562 -39.719 1 26.84 257 GLU B N 1
ATOM 3838 C CA . GLU B 1 257 ? -26.922 -60.75 -40.562 1 26.84 257 GLU B CA 1
ATOM 3839 C C . GLU B 1 257 ? -27.062 -62.188 -41 1 26.84 257 GLU B C 1
ATOM 3841 O O . GLU B 1 257 ? -26.109 -62.969 -40.906 1 26.84 257 GLU B O 1
ATOM 3846 N N . ARG B 1 258 ? -27.484 -62.375 -42.375 1 27.64 258 ARG B N 1
ATOM 3847 C CA . ARG B 1 258 ? -28.031 -63.406 -43.281 1 27.64 258 ARG B CA 1
ATOM 3848 C C . ARG B 1 258 ? -27.016 -64.5 -43.531 1 27.64 258 ARG B C 1
ATOM 3850 O O . ARG B 1 258 ? -25.828 -64.25 -43.688 1 27.64 258 ARG B O 1
#

pLDDT: mean 92.41, std 13.9, range [26.84, 98.88]